Protein AF-A0A7S1IB17-F1 (afdb_monomer_lite)

Radius of gyration: 34.17 Å; chains: 1; bounding box: 87×54×100 Å

Sequence (551 aa):
WGEWHTSQTGLDTYAGRAAVWSLLHQYLPTSPCFKVMIRRPDFIFELVSALPITQAEAYGDSCTEAQRIAHHNDCYLASQSDLGTYQAHPDRPSSTANPRAYWLGVLAPFTNLSMWGGETCQVPTDGFVADCSTALAESATLHATFLNMAYHPDVITGLKGGGCWDTHRDRLGYRFNLLSATLPDSVTEGVQFEYQLMIENRGWAAMVLPRSVYLRAYTTTPEGNTFRTIANNGDMSGWAGLTELSSDSQGDNNGAVSDLASLYMANDATNLYIRVVTWMTLSSESSFFESNKHHIYLDTDNDPSTGRGAFGSEVMIEGSVAYSQKNGEFNEGTIGTLQTSKADTGGAGTNSASDSMAAMPRTWKHADGSPVFTGDTFRVKVGSSDPQTWAETETMSEAVYTFSTDAQLHEHGLWSLNTDPRQWYPESGHIRVSGKAIMPAVSQGSNVSFALWMPDRSPSLRGLSDRAVRFASSGAAGDVWDPAFGHNVLTTATAYQPGTCEVLTKGTEAAILCPTADRWLREGVCTQACGHVICPGMAEAEVRAACQPSG

InterPro domains:
  IPR032267 Domain of unknown function DUF4832 [PF16116] (68-241)

pLDDT: mean 85.71, std 16.69, range [26.88, 98.12]

Foldseek 3Di:
DDALCDDPVPLNDLVSLLVVLVVCLVPPDFVVLAADAYQALVSVCSNDPDFPDDLCQLDPPTNDSLVRYHHEHEAPQAELCSVPSQAADPPDCCVVDSSSVVSLVRQQSNQQSAAYEYEHAHHHDPPGDPALVNLVVSCLSNLAAYYDCPRDVVSVVRHVVRVCNVVNVQQHRWFKAWPAKDWDQAAAAQFKTKIKTKIATSHSYFDSTWWWKKWFKWFKDDQPPQAFDDDQPADCPRCPPFDFQFADDPPQLQQFPFAWGTWTWHHYPWKIKIKTKTQDDPVPDQALQQAQFKKKFKQQAADCVFFADSNRGQWIGHNQWIAGRGRHDPGPDTQDGWRKGWDWDDDPDDRIMIMMMTIDTQQTDHPVRHGNHPAQKIKMKIFGANPPPSDGSGIIDIGMDGHGYDIDIGTFDIGTWPDTSNPSHNVVGIDMTMDMDRGHDDDAFTWMWIWIWTADPDPVGRQQLVNTDAHPYPDPQHRQADSNRNTRTNDIHTYHYQQDWDWDDDPPWIDIDHDDRPDDPPDDTPDDDDDDDDDPPDDPVVVVVVPDDDD

Structure (mmCIF, N/CA/C/O backbone):
data_AF-A0A7S1IB17-F1
#
_entry.id   AF-A0A7S1IB17-F1
#
loop_
_atom_site.group_PDB
_atom_site.id
_atom_site.type_symbol
_atom_site.label_atom_id
_atom_site.label_alt_id
_atom_site.label_comp_id
_atom_site.label_asym_id
_atom_site.label_entity_id
_atom_site.label_seq_id
_atom_site.pdbx_PDB_ins_code
_atom_site.Cartn_x
_atom_site.Cartn_y
_atom_site.Cartn_z
_atom_site.occupancy
_atom_site.B_iso_or_equiv
_atom_site.auth_seq_id
_atom_site.auth_comp_id
_atom_site.auth_asym_id
_atom_site.auth_atom_id
_atom_site.pdbx_PDB_model_num
ATOM 1 N N . TRP A 1 1 ? 18.602 -11.025 -14.723 1.00 84.69 1 TRP A N 1
ATOM 2 C CA . TRP A 1 1 ? 19.508 -10.269 -15.609 1.00 84.69 1 TRP A CA 1
ATOM 3 C C . TRP A 1 1 ? 20.760 -11.105 -15.854 1.00 84.69 1 TRP A C 1
ATOM 5 O O . TRP A 1 1 ? 21.032 -11.980 -15.039 1.00 84.69 1 TRP A O 1
ATOM 15 N N . GLY A 1 2 ? 21.479 -10.868 -16.953 1.00 81.81 2 GLY A N 1
ATOM 16 C CA . GLY A 1 2 ? 22.835 -11.376 -17.162 1.00 81.81 2 GLY A CA 1
ATOM 17 C C . GLY A 1 2 ? 23.621 -10.506 -18.147 1.00 81.81 2 GLY A C 1
ATOM 18 O O . GLY A 1 2 ? 23.039 -9.681 -18.852 1.00 81.81 2 GLY A O 1
ATOM 19 N N . GLU A 1 3 ? 24.929 -10.739 -18.221 1.00 87.19 3 GLU A N 1
ATOM 20 C CA . GLU A 1 3 ? 25.876 -10.038 -19.104 1.00 87.19 3 GLU A CA 1
ATOM 21 C C . GLU A 1 3 ? 25.785 -10.452 -20.580 1.00 87.19 3 GLU A C 1
ATOM 23 O O . GLU A 1 3 ? 25.896 -9.636 -21.493 1.00 87.19 3 GLU A O 1
ATOM 28 N N . TRP A 1 4 ? 25.592 -11.751 -20.825 1.00 89.88 4 TRP A N 1
ATOM 29 C CA . TRP A 1 4 ? 25.539 -12.392 -22.149 1.00 89.88 4 TRP A CA 1
ATOM 30 C C . TRP A 1 4 ? 26.797 -12.247 -23.027 1.00 89.88 4 TRP A C 1
ATOM 32 O O . TRP A 1 4 ? 26.829 -12.829 -24.108 1.00 89.88 4 TRP A O 1
ATOM 42 N N . HIS A 1 5 ? 27.854 -11.534 -22.623 1.00 87.06 5 HIS A N 1
ATOM 43 C CA . HIS A 1 5 ? 29.026 -11.321 -23.484 1.00 87.06 5 HIS A CA 1
ATOM 44 C C . HIS A 1 5 ? 30.099 -12.429 -23.413 1.00 87.06 5 HIS A C 1
ATOM 46 O O . HIS A 1 5 ? 30.798 -12.608 -24.403 1.00 87.06 5 HIS A O 1
ATOM 52 N N . THR A 1 6 ? 30.209 -13.192 -22.315 1.00 89.44 6 THR A N 1
ATOM 53 C CA . THR A 1 6 ? 31.251 -14.229 -22.119 1.00 89.44 6 THR A CA 1
ATOM 54 C C . THR A 1 6 ? 30.653 -15.568 -21.680 1.00 89.44 6 THR A C 1
ATOM 56 O O . THR A 1 6 ? 29.663 -15.605 -20.950 1.00 89.44 6 THR A O 1
ATOM 59 N N . SER A 1 7 ? 31.279 -16.678 -22.085 1.00 91.00 7 SER A N 1
ATOM 60 C CA . SER A 1 7 ? 30.917 -18.038 -21.675 1.00 91.00 7 SER A CA 1
ATOM 61 C C . SER A 1 7 ? 32.160 -18.889 -21.401 1.00 91.00 7 SER A C 1
ATOM 63 O O . SER A 1 7 ? 33.124 -18.846 -22.156 1.00 91.00 7 SER A O 1
ATOM 65 N N . GLN A 1 8 ? 32.124 -19.713 -20.348 1.00 90.88 8 GLN A N 1
ATOM 66 C CA . GLN A 1 8 ? 33.170 -20.714 -20.078 1.00 90.88 8 GLN A CA 1
ATOM 67 C C . GLN A 1 8 ? 33.037 -21.971 -20.957 1.00 90.88 8 GLN A C 1
ATOM 69 O O . GLN A 1 8 ? 33.943 -22.799 -20.990 1.00 90.88 8 GLN A O 1
ATOM 74 N N . THR A 1 9 ? 31.911 -22.125 -21.660 1.00 91.25 9 THR A N 1
ATOM 75 C CA . THR A 1 9 ? 31.575 -23.304 -22.473 1.00 91.25 9 THR A CA 1
ATOM 76 C C . THR A 1 9 ? 31.379 -22.971 -23.956 1.00 91.25 9 THR A C 1
ATOM 78 O O . THR A 1 9 ? 30.880 -23.804 -24.708 1.00 91.25 9 THR A O 1
ATOM 81 N N . GLY A 1 10 ? 31.771 -21.767 -24.394 1.00 91.56 10 GLY A N 1
ATOM 82 C CA . GLY A 1 10 ? 31.690 -21.339 -25.798 1.00 91.56 10 GLY A CA 1
ATOM 83 C C . GLY A 1 10 ? 30.281 -20.968 -26.283 1.00 91.56 10 GLY A C 1
ATOM 84 O O . GLY A 1 10 ? 30.010 -20.995 -27.483 1.00 91.56 10 GLY A O 1
ATOM 85 N N . LEU A 1 11 ? 29.360 -20.645 -25.366 1.00 92.31 11 LEU A N 1
ATOM 86 C CA . LEU A 1 11 ? 27.992 -20.201 -25.688 1.00 92.31 11 LEU A CA 1
ATOM 87 C C . LEU A 1 11 ? 27.874 -18.682 -25.934 1.00 92.31 11 LEU A C 1
ATOM 89 O O . LEU A 1 11 ? 26.774 -18.157 -26.062 1.00 92.31 11 LEU A O 1
ATOM 93 N N . ASP A 1 12 ? 28.995 -17.971 -26.027 1.00 91.88 12 ASP A N 1
ATOM 94 C CA . ASP A 1 12 ? 29.121 -16.534 -26.302 1.00 91.88 12 ASP A CA 1
ATOM 95 C C . ASP A 1 12 ? 29.071 -16.180 -27.804 1.00 91.88 12 ASP A C 1
ATOM 97 O O . ASP A 1 12 ? 29.387 -15.060 -28.216 1.00 91.88 12 ASP A O 1
ATOM 101 N N . THR A 1 13 ? 28.600 -17.106 -28.638 1.00 91.81 13 THR A N 1
ATOM 102 C CA . THR A 1 13 ? 28.197 -16.844 -30.028 1.00 91.81 13 THR A CA 1
ATOM 103 C C . THR A 1 13 ? 26.731 -16.401 -30.093 1.00 91.81 13 THR A C 1
ATOM 105 O O . THR A 1 13 ? 25.958 -16.674 -29.176 1.00 91.81 13 THR A O 1
ATOM 108 N N . TYR A 1 14 ? 26.301 -15.743 -31.177 1.00 88.94 14 TYR A N 1
ATOM 109 C CA . TYR A 1 14 ? 24.878 -15.405 -31.361 1.00 88.94 14 TYR A CA 1
ATOM 110 C C . TYR A 1 14 ? 23.972 -16.645 -31.305 1.00 88.94 14 TYR A C 1
ATOM 112 O O . TYR A 1 14 ? 22.973 -16.644 -30.591 1.00 88.94 14 TYR A O 1
ATOM 120 N N . ALA A 1 15 ? 24.375 -17.741 -31.958 1.00 91.88 15 ALA A N 1
ATOM 121 C CA . ALA A 1 15 ? 23.649 -19.010 -31.909 1.00 91.88 15 ALA A CA 1
ATOM 122 C C . ALA A 1 15 ? 23.600 -19.612 -30.491 1.00 91.88 15 ALA A C 1
ATOM 124 O O . ALA A 1 15 ? 22.557 -20.107 -30.066 1.00 91.88 15 ALA A O 1
ATOM 125 N N . GLY A 1 16 ? 24.703 -19.535 -29.737 1.00 93.94 16 GLY A N 1
ATOM 126 C CA . GLY A 1 16 ? 24.756 -19.984 -28.343 1.00 93.94 16 GLY A CA 1
ATOM 127 C C . GLY A 1 16 ? 23.805 -19.197 -27.439 1.00 93.94 16 GLY A C 1
ATOM 128 O O . GLY A 1 16 ? 23.040 -19.796 -26.683 1.00 93.94 16 GLY A O 1
ATOM 129 N N . ARG A 1 17 ? 23.774 -17.865 -27.575 1.00 92.56 17 ARG A N 1
ATOM 130 C CA . ARG A 1 17 ? 22.820 -16.997 -26.864 1.00 92.56 17 ARG A CA 1
ATOM 131 C C . ARG A 1 17 ? 21.374 -17.335 -27.218 1.00 92.56 17 ARG A C 1
ATOM 133 O O . ARG A 1 17 ? 20.564 -17.479 -26.309 1.00 92.56 17 ARG A O 1
ATOM 140 N N . ALA A 1 18 ? 21.056 -17.514 -28.500 1.00 92.44 18 ALA A N 1
ATOM 141 C CA . ALA A 1 18 ? 19.710 -17.888 -28.938 1.00 92.44 18 ALA A CA 1
ATOM 142 C C . ALA A 1 18 ? 19.261 -19.239 -28.348 1.00 92.44 18 ALA A C 1
ATOM 144 O O . ALA A 1 18 ? 18.124 -19.373 -27.897 1.00 92.44 18 ALA A O 1
ATOM 145 N N . ALA A 1 19 ? 20.169 -20.218 -28.259 1.00 93.88 19 ALA A N 1
ATOM 146 C CA . ALA A 1 19 ? 19.884 -21.497 -27.611 1.00 93.88 19 ALA A CA 1
ATOM 147 C C . ALA A 1 19 ? 19.593 -21.335 -26.106 1.00 93.88 19 ALA A C 1
ATOM 149 O O . ALA A 1 19 ? 18.617 -21.891 -25.603 1.00 93.88 19 ALA A O 1
ATOM 150 N N . VAL A 1 20 ? 20.393 -20.536 -25.388 1.00 93.12 20 VAL A N 1
ATOM 151 C CA . VAL A 1 20 ? 20.150 -20.227 -23.965 1.00 93.12 20 VAL A CA 1
ATOM 152 C C . VAL A 1 20 ? 18.825 -19.485 -23.779 1.00 93.12 20 VAL A C 1
ATOM 154 O O . VAL A 1 20 ? 18.055 -19.816 -22.879 1.00 93.12 20 VAL A O 1
ATOM 157 N N . TRP A 1 21 ? 18.531 -18.510 -24.638 1.00 93.94 21 TRP A N 1
ATOM 158 C CA . TRP A 1 21 ? 17.278 -17.760 -24.626 1.00 93.94 21 TRP A CA 1
ATOM 159 C C . TRP A 1 21 ? 16.056 -18.661 -24.799 1.00 93.94 21 TRP A C 1
ATOM 161 O O . TRP A 1 21 ? 15.129 -18.570 -23.996 1.00 93.94 21 TRP A O 1
ATOM 171 N N . SER A 1 22 ? 16.089 -19.583 -25.766 1.00 93.75 22 SER A N 1
ATOM 172 C CA . SER A 1 22 ? 15.003 -20.541 -25.990 1.00 93.75 22 SER A CA 1
ATOM 173 C C . SER A 1 22 ? 14.730 -21.392 -24.744 1.00 93.75 22 SER A C 1
ATOM 175 O O . SER A 1 22 ? 13.577 -21.546 -24.335 1.00 93.75 22 SER A O 1
ATOM 177 N N . LEU A 1 23 ? 15.785 -21.863 -24.066 1.00 94.31 23 LEU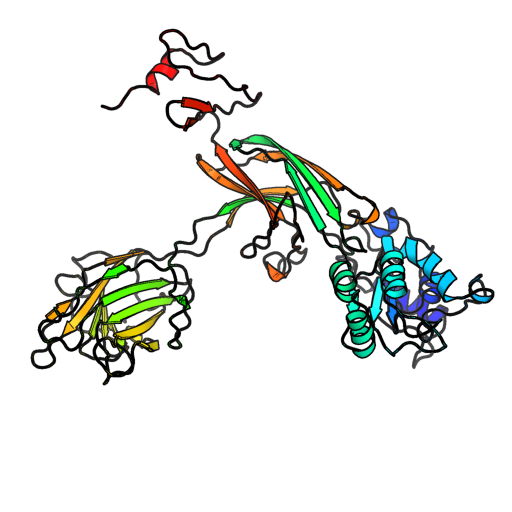 A N 1
ATOM 178 C CA . LEU A 1 23 ? 15.655 -22.612 -22.813 1.00 94.31 23 LEU A CA 1
ATOM 179 C C . LEU A 1 23 ? 15.074 -21.744 -21.687 1.00 94.31 23 LEU A C 1
ATOM 181 O O . LEU A 1 23 ? 14.162 -22.176 -20.984 1.00 94.31 23 LEU A O 1
ATOM 185 N N . LEU A 1 24 ? 15.552 -20.509 -21.514 1.00 93.94 24 LEU A N 1
ATOM 186 C CA . LEU A 1 24 ? 14.987 -19.591 -20.519 1.00 93.94 24 LEU A CA 1
ATOM 187 C C . LEU A 1 24 ? 13.509 -19.314 -20.795 1.00 93.94 24 LEU A C 1
ATOM 189 O O . LEU A 1 24 ? 12.703 -19.310 -19.866 1.00 93.94 24 LEU A O 1
ATOM 193 N N . HIS A 1 25 ? 13.135 -19.114 -22.056 1.00 92.69 25 HIS A N 1
ATOM 194 C CA . HIS A 1 25 ? 11.748 -18.896 -22.431 1.00 92.69 25 HIS A CA 1
ATOM 195 C C . HIS A 1 25 ? 10.865 -20.114 -22.119 1.00 92.69 25 HIS A C 1
ATOM 197 O O . HIS A 1 25 ? 9.774 -19.933 -21.572 1.00 92.69 25 HIS A O 1
ATOM 203 N N . GLN A 1 26 ? 11.368 -21.322 -22.400 1.00 93.81 26 GLN A N 1
ATOM 204 C CA . GLN A 1 26 ? 10.692 -22.599 -22.162 1.00 93.81 26 GLN A CA 1
ATOM 205 C C . GLN A 1 26 ? 10.494 -22.915 -20.671 1.00 93.81 26 GLN A C 1
ATOM 207 O O . GLN A 1 26 ? 9.435 -23.414 -20.294 1.00 93.81 26 GLN A O 1
ATOM 212 N N . TYR A 1 27 ? 11.506 -22.670 -19.832 1.00 94.81 27 TYR A N 1
ATOM 213 C CA . TYR A 1 27 ? 11.516 -23.151 -18.444 1.00 94.81 27 TYR A CA 1
ATOM 214 C C . TYR A 1 27 ? 11.159 -22.092 -17.396 1.00 94.81 27 TYR A C 1
ATOM 216 O O . TYR A 1 27 ? 10.796 -22.455 -16.275 1.00 94.81 27 TYR A O 1
ATOM 224 N N . LEU A 1 28 ? 11.244 -20.795 -17.709 1.00 93.94 28 LEU A N 1
ATOM 225 C CA . LEU A 1 28 ? 10.831 -19.761 -16.760 1.00 93.94 28 LEU A CA 1
ATOM 226 C C . LEU A 1 28 ? 9.302 -19.677 -16.646 1.00 93.94 28 LEU A C 1
ATOM 228 O O . LEU A 1 28 ? 8.605 -19.792 -17.660 1.00 93.94 28 LEU A O 1
ATOM 232 N N . PRO A 1 29 ? 8.766 -19.357 -15.451 1.00 90.88 29 PRO A N 1
ATOM 233 C CA . PRO A 1 29 ? 7.332 -19.183 -15.265 1.00 90.88 29 PRO A CA 1
ATOM 234 C C . PRO A 1 29 ? 6.719 -18.199 -16.271 1.00 90.88 29 PRO A C 1
ATOM 236 O O . PRO A 1 29 ? 7.337 -17.200 -16.666 1.00 90.88 29 PRO A O 1
ATOM 239 N N . THR A 1 30 ? 5.490 -18.505 -16.682 1.00 89.44 30 THR A N 1
ATOM 240 C CA . THR A 1 30 ? 4.685 -17.697 -17.608 1.00 89.44 30 THR A CA 1
ATOM 241 C C . THR A 1 30 ? 3.631 -16.852 -16.889 1.00 89.44 30 THR A C 1
ATOM 243 O O . THR A 1 30 ? 3.072 -15.940 -17.493 1.00 89.44 30 THR A O 1
ATOM 246 N N . SER A 1 31 ? 3.386 -17.101 -15.595 1.00 86.31 31 SER A N 1
ATOM 247 C CA . SER A 1 31 ? 2.468 -16.323 -14.755 1.00 86.31 31 SER A CA 1
ATOM 248 C C . SER A 1 31 ? 3.059 -16.087 -13.349 1.00 86.31 31 SER A C 1
ATOM 250 O O . SER A 1 31 ? 3.074 -17.016 -12.541 1.00 86.31 31 SER A O 1
ATOM 252 N N . PRO A 1 32 ? 3.552 -14.867 -13.043 1.00 83.94 32 PRO A N 1
ATOM 253 C CA . PRO A 1 32 ? 3.718 -13.754 -13.979 1.00 83.94 32 PRO A CA 1
ATOM 254 C C . PRO A 1 32 ? 4.796 -14.052 -15.037 1.00 83.94 32 PRO A C 1
ATOM 256 O O . PRO A 1 32 ? 5.700 -14.857 -14.818 1.00 83.94 32 PRO A O 1
ATOM 259 N N . CYS A 1 33 ? 4.711 -13.378 -16.186 1.00 89.56 33 CYS A N 1
ATOM 260 C CA . CYS A 1 33 ? 5.736 -13.439 -17.227 1.00 89.56 33 CYS A CA 1
ATOM 261 C C . CYS A 1 33 ? 6.976 -12.651 -16.774 1.00 89.56 33 CYS A C 1
ATOM 263 O O . CYS A 1 33 ? 7.051 -11.432 -16.940 1.00 89.56 33 CYS A O 1
ATOM 265 N N . PHE A 1 34 ? 7.926 -13.330 -16.125 1.00 89.31 34 PHE A N 1
ATOM 266 C CA . PHE A 1 34 ? 9.133 -12.686 -15.599 1.00 89.31 34 PHE A CA 1
ATOM 267 C C . PHE A 1 34 ? 10.013 -12.121 -16.709 1.00 89.31 34 PHE A C 1
ATOM 269 O O . PHE A 1 34 ? 10.312 -12.815 -17.679 1.00 89.31 34 PHE A O 1
ATOM 276 N N . LYS A 1 35 ? 10.484 -10.887 -16.518 1.00 91.81 35 LYS A N 1
ATOM 277 C CA . LYS A 1 35 ? 11.373 -10.204 -17.456 1.00 91.81 35 LYS A CA 1
ATOM 278 C C . LYS A 1 35 ? 12.809 -10.714 -17.325 1.00 91.81 35 LYS A C 1
ATOM 280 O O . LYS A 1 35 ? 13.368 -10.781 -16.230 1.00 91.81 35 LYS A O 1
ATOM 285 N N . VAL A 1 36 ? 13.431 -11.019 -18.454 1.00 94.56 36 VAL A N 1
ATOM 286 C CA . VAL A 1 36 ? 14.845 -11.368 -18.577 1.00 94.56 36 VAL A CA 1
ATOM 287 C C . VAL A 1 36 ? 15.552 -10.180 -19.207 1.00 94.56 36 VAL A C 1
ATOM 289 O O . VAL A 1 36 ? 15.332 -9.850 -20.369 1.00 94.56 36 VAL A O 1
ATOM 292 N N . MET A 1 37 ? 16.386 -9.518 -18.412 1.00 94.56 37 MET A N 1
ATOM 293 C CA . MET A 1 37 ? 17.102 -8.331 -18.864 1.00 94.56 37 MET A CA 1
ATOM 294 C C . MET A 1 37 ? 18.446 -8.703 -19.485 1.00 94.56 37 MET A C 1
ATOM 296 O O . MET A 1 37 ? 19.233 -9.419 -18.855 1.00 94.56 37 MET A O 1
ATOM 300 N N . ILE A 1 38 ? 18.692 -8.194 -20.688 1.00 95.12 38 ILE A N 1
ATOM 301 C CA . ILE A 1 38 ? 19.908 -8.398 -21.475 1.00 95.12 38 ILE A CA 1
ATOM 302 C C . ILE A 1 38 ? 20.726 -7.113 -21.473 1.00 95.12 38 ILE A C 1
ATOM 304 O O . ILE A 1 38 ? 20.167 -6.021 -21.632 1.00 95.12 38 ILE A O 1
ATOM 308 N N . ARG A 1 39 ? 22.049 -7.252 -21.326 1.00 94.25 39 ARG A N 1
ATOM 309 C CA . ARG A 1 39 ? 22.949 -6.104 -21.360 1.00 94.25 39 ARG A CA 1
ATOM 310 C C . ARG A 1 39 ? 22.935 -5.391 -22.700 1.00 94.25 39 ARG A C 1
ATOM 312 O O . ARG A 1 39 ? 22.613 -4.219 -22.761 1.00 94.25 39 ARG A O 1
ATOM 319 N N . ARG A 1 40 ? 23.302 -6.072 -23.783 1.00 92.75 40 ARG A N 1
ATOM 320 C CA . ARG A 1 40 ? 23.557 -5.378 -25.046 1.00 92.75 40 ARG A CA 1
ATOM 321 C C . ARG A 1 40 ? 22.333 -5.351 -25.972 1.00 92.75 40 ARG A C 1
ATOM 323 O O . ARG A 1 40 ? 21.740 -6.409 -26.201 1.00 92.75 40 ARG A O 1
ATOM 330 N N . PRO A 1 41 ? 21.965 -4.192 -26.549 1.00 92.38 41 PRO A N 1
ATOM 331 C CA . PRO A 1 41 ? 20.814 -4.085 -27.452 1.00 92.38 41 PRO A CA 1
ATOM 332 C C . PRO A 1 41 ? 20.963 -4.877 -28.751 1.00 92.38 41 PRO A C 1
ATOM 334 O O . PRO A 1 41 ? 19.970 -5.365 -29.285 1.00 92.38 41 PRO A O 1
ATOM 337 N N . ASP A 1 42 ? 22.190 -5.055 -29.241 1.00 90.19 42 ASP A N 1
ATOM 338 C CA . ASP A 1 42 ? 22.450 -5.883 -30.417 1.00 90.19 42 ASP A CA 1
ATOM 339 C C . ASP A 1 42 ? 22.138 -7.362 -30.156 1.00 90.19 42 ASP A C 1
ATOM 341 O O . ASP A 1 42 ? 21.651 -8.047 -31.044 1.00 90.19 42 ASP A O 1
ATOM 345 N N . PHE A 1 43 ? 22.307 -7.844 -28.921 1.00 92.19 43 PHE A N 1
ATOM 346 C CA . PHE A 1 43 ? 21.856 -9.187 -28.550 1.00 92.19 43 PHE A CA 1
ATOM 347 C C . PHE A 1 43 ? 20.335 -9.268 -28.470 1.00 92.19 43 PHE A C 1
ATOM 349 O O . PHE A 1 43 ? 19.765 -10.234 -28.956 1.00 92.19 43 PHE A O 1
ATOM 356 N N . ILE A 1 44 ? 19.670 -8.261 -27.892 1.00 92.25 44 ILE A N 1
ATOM 357 C CA . ILE A 1 44 ? 18.198 -8.208 -27.844 1.00 92.25 44 ILE A CA 1
ATOM 358 C C . ILE A 1 44 ? 17.632 -8.326 -29.258 1.00 92.25 44 ILE A C 1
ATOM 360 O O . ILE A 1 44 ? 16.707 -9.103 -29.469 1.00 92.25 44 ILE A O 1
ATOM 364 N N . PHE A 1 45 ? 18.222 -7.607 -30.216 1.00 88.12 45 PHE A N 1
ATOM 365 C CA . PHE A 1 45 ? 17.808 -7.632 -31.613 1.00 88.12 45 PHE A CA 1
ATOM 366 C C . PHE A 1 45 ? 17.815 -9.050 -32.217 1.00 88.12 45 PHE A C 1
ATOM 368 O O . PHE A 1 45 ? 16.895 -9.401 -32.945 1.00 88.12 45 PHE A O 1
ATOM 375 N N . GLU A 1 46 ? 18.815 -9.871 -31.895 1.00 87.69 46 GLU A N 1
ATOM 376 C CA . GLU A 1 46 ? 18.936 -11.244 -32.410 1.00 87.69 46 GLU A CA 1
ATOM 377 C C . GLU A 1 46 ? 18.036 -12.258 -31.677 1.00 87.69 46 GLU A C 1
ATOM 379 O O . GLU A 1 46 ? 17.805 -13.360 -32.173 1.00 87.69 46 GLU A O 1
ATOM 384 N N . LEU A 1 47 ? 17.544 -11.917 -30.481 1.00 90.06 47 LEU A N 1
ATOM 385 C CA . LEU A 1 47 ? 16.743 -12.815 -29.641 1.00 90.06 47 LEU A CA 1
ATOM 386 C C . LEU A 1 47 ? 15.232 -12.689 -29.860 1.00 90.06 47 LEU A C 1
ATOM 388 O O . LEU A 1 47 ? 14.487 -13.559 -29.411 1.00 90.06 47 LEU A O 1
ATOM 392 N N . VAL A 1 48 ? 14.764 -11.623 -30.513 1.00 86.25 48 VAL A N 1
ATOM 393 C CA . VAL A 1 48 ? 13.341 -11.428 -30.815 1.00 86.25 48 VAL A CA 1
ATOM 394 C C . VAL A 1 48 ? 13.105 -11.269 -32.309 1.00 86.25 48 VAL A C 1
ATOM 396 O O . VAL A 1 48 ? 13.948 -10.771 -33.045 1.00 86.25 48 VAL A O 1
ATOM 399 N N . SER A 1 49 ? 11.920 -11.676 -32.761 1.00 80.44 49 SER A N 1
ATOM 400 C CA . SER A 1 49 ? 11.539 -11.652 -34.178 1.00 80.44 49 SER A CA 1
ATOM 401 C C . SER A 1 49 ? 11.497 -10.245 -34.784 1.00 80.44 49 SER A C 1
ATOM 403 O O . SER A 1 49 ? 11.710 -10.098 -35.988 1.00 80.44 49 SER A O 1
ATOM 405 N N . ALA A 1 50 ? 11.200 -9.220 -33.979 1.00 82.56 50 ALA A N 1
ATOM 406 C CA . ALA A 1 50 ? 11.133 -7.831 -34.414 1.00 82.56 50 ALA A CA 1
ATOM 407 C C . ALA A 1 50 ? 11.376 -6.843 -33.260 1.00 82.56 50 ALA A C 1
ATOM 409 O O . ALA A 1 50 ? 10.980 -7.081 -32.118 1.00 82.56 50 ALA A O 1
ATOM 410 N N . LEU A 1 51 ? 11.978 -5.695 -33.591 1.00 83.94 51 LEU A N 1
ATOM 411 C CA . LEU A 1 51 ? 12.030 -4.499 -32.749 1.00 83.94 51 LEU A CA 1
ATOM 412 C C . LEU A 1 51 ? 11.617 -3.258 -33.569 1.00 83.94 51 LEU A C 1
ATOM 414 O O . LEU A 1 51 ? 12.057 -3.134 -34.716 1.00 83.94 51 LEU A O 1
ATOM 418 N N . PRO A 1 52 ? 10.848 -2.314 -32.989 1.00 86.50 52 PRO A N 1
ATOM 419 C CA . PRO A 1 52 ? 10.214 -2.411 -31.672 1.00 86.50 52 PRO A CA 1
ATOM 420 C C . PRO A 1 52 ? 9.086 -3.453 -31.655 1.00 86.50 52 PRO A C 1
ATOM 422 O O . PRO A 1 52 ? 8.473 -3.730 -32.683 1.00 86.50 52 PRO A O 1
ATOM 425 N N . ILE A 1 53 ? 8.817 -4.017 -30.477 1.00 89.19 53 ILE A N 1
ATOM 426 C CA . ILE A 1 53 ? 7.647 -4.879 -30.259 1.00 89.19 53 ILE A CA 1
ATOM 427 C C . ILE A 1 53 ? 6.359 -4.044 -30.320 1.00 89.19 53 ILE A C 1
ATOM 429 O O . ILE A 1 53 ? 6.383 -2.826 -30.148 1.00 89.19 53 ILE A O 1
ATOM 433 N N . THR A 1 54 ? 5.221 -4.690 -30.539 1.00 90.44 54 THR A N 1
ATOM 434 C CA . THR A 1 54 ? 3.894 -4.061 -30.529 1.00 90.44 54 THR A CA 1
ATOM 435 C C . THR A 1 54 ? 3.239 -4.135 -29.146 1.00 90.44 54 THR A C 1
ATOM 437 O O . THR A 1 54 ? 3.585 -4.979 -28.320 1.00 90.44 54 THR A O 1
ATOM 440 N N . GLN A 1 55 ? 2.231 -3.292 -28.883 1.00 89.56 55 GLN A N 1
ATOM 441 C CA . GLN A 1 55 ? 1.443 -3.380 -27.641 1.00 89.56 55 GLN A CA 1
ATOM 442 C C . GLN A 1 55 ? 0.748 -4.741 -27.479 1.00 89.56 55 GLN A C 1
ATOM 444 O O . GLN A 1 55 ? 0.675 -5.267 -26.370 1.00 89.56 55 GLN A O 1
ATOM 449 N N . ALA A 1 56 ? 0.258 -5.329 -28.576 1.00 88.88 56 ALA A N 1
ATOM 450 C CA . ALA A 1 56 ? -0.379 -6.644 -28.554 1.00 88.88 56 ALA A CA 1
ATOM 451 C C . ALA A 1 56 ? 0.609 -7.734 -28.114 1.00 88.88 56 ALA A C 1
ATOM 453 O O . ALA A 1 56 ? 0.276 -8.572 -27.275 1.00 88.88 56 ALA A O 1
ATOM 454 N N . GLU A 1 57 ? 1.844 -7.677 -28.620 1.00 89.25 57 GLU A N 1
ATOM 455 C CA . GLU A 1 57 ? 2.917 -8.552 -28.159 1.00 89.25 57 GLU A CA 1
ATOM 456 C C . GLU A 1 57 ? 3.246 -8.279 -26.694 1.00 89.25 57 GLU A C 1
ATOM 458 O O . GLU A 1 57 ? 3.294 -9.230 -25.933 1.00 89.25 57 GLU A O 1
ATOM 463 N N . ALA A 1 58 ? 3.392 -7.020 -26.268 1.00 87.38 58 ALA A N 1
ATOM 464 C CA . ALA A 1 58 ? 3.796 -6.651 -24.908 1.00 87.38 58 ALA A CA 1
ATOM 465 C C . ALA A 1 58 ? 2.763 -6.973 -23.808 1.00 87.38 58 ALA A C 1
ATOM 467 O O . ALA A 1 58 ? 3.154 -7.259 -22.671 1.00 87.38 58 ALA A O 1
ATOM 468 N N . TYR A 1 59 ? 1.461 -6.938 -24.124 1.00 86.88 59 TYR A N 1
ATOM 469 C CA . TYR A 1 59 ? 0.391 -7.034 -23.118 1.00 86.88 59 TYR A CA 1
ATOM 470 C C . TYR A 1 59 ? -0.585 -8.195 -23.274 1.00 86.88 59 TYR A C 1
ATOM 472 O O . TYR A 1 59 ? -1.416 -8.366 -22.381 1.00 86.88 59 TYR A O 1
ATOM 480 N N . GLY A 1 60 ? -0.486 -8.990 -24.342 1.00 82.44 60 GLY A N 1
ATOM 481 C CA . GLY A 1 60 ? -1.322 -10.174 -24.535 1.00 82.44 60 GLY A CA 1
ATOM 482 C C . GLY A 1 60 ? -1.295 -11.173 -23.368 1.00 82.44 60 GLY A C 1
ATOM 483 O O . GLY A 1 60 ? -0.409 -11.151 -22.512 1.00 82.44 60 GLY A O 1
ATOM 484 N N . ASP A 1 61 ? -2.261 -12.088 -23.360 1.00 78.62 61 ASP A N 1
ATOM 485 C CA . ASP A 1 61 ? -2.498 -13.017 -22.242 1.00 78.62 61 ASP A CA 1
ATOM 486 C C . ASP A 1 61 ? -1.473 -14.162 -22.139 1.00 78.62 61 ASP A C 1
ATOM 488 O O . ASP A 1 61 ? -1.464 -14.915 -21.165 1.00 78.62 61 ASP A O 1
ATOM 492 N N . SER A 1 62 ? -0.605 -14.312 -23.143 1.00 84.06 62 SER A N 1
ATOM 493 C CA . SER A 1 62 ? 0.420 -15.357 -23.215 1.00 84.06 62 SER A CA 1
ATOM 494 C C . SER A 1 62 ? 1.817 -14.756 -23.106 1.00 84.06 62 SER A C 1
ATOM 496 O O . SER A 1 62 ? 2.146 -13.835 -23.847 1.00 84.06 62 SER A O 1
ATOM 498 N N . CYS A 1 63 ? 2.658 -15.328 -22.241 1.00 90.38 63 CYS A N 1
ATOM 499 C CA . CYS A 1 63 ? 4.055 -14.924 -22.082 1.00 90.38 63 CYS A CA 1
ATOM 500 C C . CYS A 1 63 ? 4.871 -15.292 -23.330 1.00 90.38 63 CYS A C 1
ATOM 502 O O . CYS A 1 63 ? 5.351 -16.417 -23.435 1.00 90.38 63 CYS A O 1
ATOM 504 N N . THR A 1 64 ? 5.009 -14.362 -24.278 1.00 90.62 64 THR A N 1
ATOM 505 C CA . THR A 1 64 ? 5.837 -14.519 -25.488 1.00 90.62 64 THR A CA 1
ATOM 506 C C . THR A 1 64 ? 7.293 -14.117 -25.234 1.00 90.62 64 THR A C 1
ATOM 508 O O . THR A 1 64 ? 7.625 -13.520 -24.207 1.00 90.62 64 THR A O 1
ATOM 511 N N . GLU A 1 65 ? 8.192 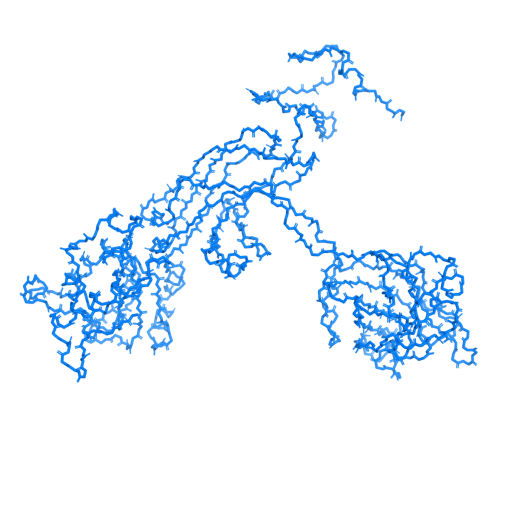-14.431 -26.168 1.00 90.81 65 GLU A N 1
ATOM 512 C CA . GLU A 1 65 ? 9.586 -13.966 -26.121 1.00 90.81 65 GLU A CA 1
ATOM 513 C C . GLU A 1 65 ? 9.666 -12.431 -26.062 1.00 90.81 65 GLU A C 1
ATOM 515 O O . GLU A 1 65 ? 10.372 -11.883 -25.214 1.00 90.81 65 GLU A O 1
ATOM 520 N N . ALA A 1 66 ? 8.848 -11.742 -26.864 1.00 88.06 66 ALA A N 1
ATOM 521 C CA . ALA A 1 66 ? 8.707 -10.286 -26.850 1.00 88.06 66 ALA A CA 1
ATOM 522 C C . ALA A 1 66 ? 8.254 -9.738 -25.480 1.00 88.06 66 ALA A C 1
ATOM 524 O O . ALA A 1 66 ? 8.775 -8.726 -25.014 1.00 88.06 66 ALA A O 1
ATOM 525 N N . GLN A 1 67 ? 7.335 -10.420 -24.784 1.00 90.75 67 GLN A N 1
ATOM 526 C CA . GLN A 1 67 ? 6.959 -10.036 -23.417 1.00 90.75 67 GLN A CA 1
ATOM 527 C C . GLN A 1 67 ? 8.060 -10.296 -22.406 1.00 90.75 67 GLN A C 1
ATOM 529 O O . GLN A 1 67 ? 8.156 -9.573 -21.419 1.00 90.75 67 GLN A O 1
ATOM 534 N N . ARG A 1 68 ? 8.863 -11.337 -22.604 1.00 92.62 68 ARG A N 1
ATOM 535 C CA . ARG A 1 68 ? 9.869 -11.768 -21.637 1.00 92.62 68 ARG A CA 1
ATOM 536 C C . ARG A 1 68 ? 11.130 -10.906 -21.698 1.00 92.62 68 ARG A C 1
ATOM 538 O O . ARG A 1 68 ? 11.803 -10.755 -20.682 1.00 92.62 68 ARG A O 1
ATOM 545 N N . ILE A 1 69 ? 11.461 -10.338 -22.852 1.00 93.75 69 ILE A N 1
ATOM 546 C CA . ILE A 1 69 ? 12.721 -9.623 -23.066 1.00 93.75 69 ILE A CA 1
ATOM 547 C C . ILE A 1 69 ? 12.708 -8.208 -22.452 1.00 93.75 69 ILE A C 1
ATOM 549 O O . ILE A 1 69 ? 11.696 -7.509 -22.486 1.00 93.75 69 ILE A O 1
ATOM 553 N N . ALA A 1 70 ? 13.829 -7.767 -21.883 1.00 95.06 70 ALA A N 1
ATOM 554 C CA . ALA A 1 70 ? 14.036 -6.423 -21.330 1.00 95.06 70 ALA A CA 1
ATOM 555 C C . ALA A 1 70 ? 15.515 -6.008 -21.455 1.00 95.06 70 ALA A C 1
ATOM 557 O O . ALA A 1 70 ? 16.369 -6.848 -21.742 1.00 95.06 70 ALA A O 1
ATOM 558 N N . HIS A 1 71 ? 15.839 -4.735 -21.218 1.00 96.00 71 HIS A N 1
ATOM 559 C CA . HIS A 1 71 ? 17.206 -4.217 -21.347 1.00 96.00 71 HIS A CA 1
ATOM 560 C C . HIS A 1 71 ? 17.757 -3.741 -20.000 1.00 96.00 71 HIS A C 1
ATOM 562 O O . HIS A 1 71 ? 17.112 -2.960 -19.306 1.00 96.00 71 HIS A O 1
ATOM 568 N N . HIS A 1 72 ? 18.948 -4.218 -19.638 1.00 96.75 72 HIS A N 1
ATOM 569 C CA . HIS A 1 72 ? 19.720 -3.705 -18.508 1.00 96.75 72 HIS A CA 1
ATOM 570 C C . HIS A 1 72 ? 20.963 -2.985 -19.023 1.00 96.75 72 HIS A C 1
ATOM 572 O O . HIS A 1 72 ? 21.732 -3.589 -19.758 1.00 96.75 72 HIS A O 1
ATOM 578 N N . ASN A 1 73 ? 21.207 -1.745 -18.627 1.00 96.06 73 ASN A N 1
ATOM 579 C CA . ASN A 1 73 ? 22.462 -1.070 -18.925 1.00 96.06 73 ASN A CA 1
ATOM 580 C C . ASN A 1 73 ? 23.439 -1.247 -17.757 1.00 96.06 73 ASN A C 1
ATOM 582 O O . ASN A 1 73 ? 23.292 -0.603 -16.719 1.00 96.06 73 ASN A O 1
ATOM 586 N N . ASP A 1 74 ? 24.411 -2.139 -17.936 1.00 93.19 74 ASP A N 1
ATOM 587 C CA . ASP A 1 74 ? 25.535 -2.278 -17.013 1.00 93.19 74 ASP A CA 1
ATOM 588 C C . ASP A 1 74 ? 26.615 -1.274 -17.431 1.00 93.19 74 ASP A C 1
ATOM 590 O O . ASP A 1 74 ? 27.153 -1.389 -18.539 1.00 93.19 74 ASP A O 1
ATOM 594 N N . CYS A 1 75 ? 26.879 -0.297 -16.555 1.00 94.19 75 CYS A N 1
ATOM 595 C CA . CYS A 1 75 ? 27.671 0.919 -16.778 1.00 94.19 75 CYS A CA 1
ATOM 596 C C . CYS A 1 75 ? 26.924 2.126 -17.372 1.00 94.19 75 CYS A C 1
ATOM 598 O O . CYS A 1 75 ? 27.513 2.892 -18.141 1.00 94.19 75 CYS A O 1
ATOM 600 N N . TYR A 1 76 ? 25.669 2.355 -16.973 1.00 95.31 76 TYR A N 1
ATOM 601 C CA . TYR A 1 76 ? 24.917 3.550 -17.365 1.00 95.31 76 TYR A CA 1
ATOM 602 C C . TYR A 1 76 ? 25.723 4.833 -17.101 1.00 95.31 76 TYR A C 1
ATOM 604 O O . TYR A 1 76 ? 26.179 5.068 -15.978 1.00 95.31 76 TYR A O 1
ATOM 612 N N . LEU A 1 77 ? 25.864 5.656 -18.148 1.00 94.19 77 LEU A N 1
ATOM 613 C CA . LEU A 1 77 ? 26.573 6.943 -18.170 1.00 94.19 77 LEU A CA 1
ATOM 614 C C . LEU A 1 77 ? 28.111 6.882 -18.049 1.00 94.19 77 LEU A C 1
ATOM 616 O O . LEU A 1 77 ? 28.753 7.916 -17.851 1.00 94.19 77 LEU A O 1
ATOM 620 N N . ALA A 1 78 ? 28.729 5.709 -18.175 1.00 94.94 78 ALA A N 1
ATOM 621 C CA . ALA A 1 78 ? 30.168 5.560 -17.946 1.00 94.94 78 ALA A CA 1
ATOM 622 C C . ALA A 1 78 ? 31.049 6.051 -19.113 1.00 94.94 78 ALA A C 1
ATOM 624 O O . ALA A 1 78 ? 32.181 6.486 -18.890 1.00 94.94 78 ALA A O 1
ATOM 625 N N . SER A 1 79 ? 30.583 5.964 -20.361 1.00 93.94 79 SER A N 1
ATOM 626 C CA . SER A 1 79 ? 31.350 6.379 -21.551 1.00 93.94 79 SER A CA 1
ATOM 627 C C . SER A 1 79 ? 30.449 6.477 -22.783 1.00 93.94 79 SER A C 1
ATOM 629 O O . SER A 1 79 ? 29.269 6.158 -22.715 1.00 93.94 79 SER A O 1
ATOM 631 N N . GLN A 1 80 ? 30.980 6.831 -23.960 1.00 91.06 80 GLN A N 1
ATOM 632 C CA . GLN A 1 80 ? 30.181 6.824 -25.199 1.00 91.06 80 GLN A CA 1
ATOM 633 C C . GLN A 1 80 ? 29.547 5.461 -25.518 1.00 91.06 80 GLN A C 1
ATOM 635 O O . GLN A 1 80 ? 28.526 5.427 -26.194 1.00 91.06 80 GLN A O 1
ATOM 640 N N . SER A 1 81 ? 30.108 4.354 -25.029 1.00 92.38 81 SER A N 1
ATOM 641 C CA . SER A 1 81 ? 29.574 3.003 -25.226 1.00 92.38 81 SER A CA 1
ATOM 642 C C . SER A 1 81 ? 28.986 2.384 -23.958 1.00 92.38 81 SER A C 1
ATOM 644 O O . SER A 1 81 ? 28.579 1.225 -24.012 1.00 92.38 81 SER A O 1
ATOM 646 N N . ASP A 1 82 ? 28.969 3.106 -22.831 1.00 94.31 82 ASP A N 1
ATOM 647 C CA . ASP A 1 82 ? 28.682 2.552 -21.498 1.00 94.31 82 ASP A CA 1
ATOM 648 C C . ASP A 1 82 ? 29.483 1.257 -21.258 1.00 94.31 82 ASP A C 1
ATOM 650 O O . ASP A 1 8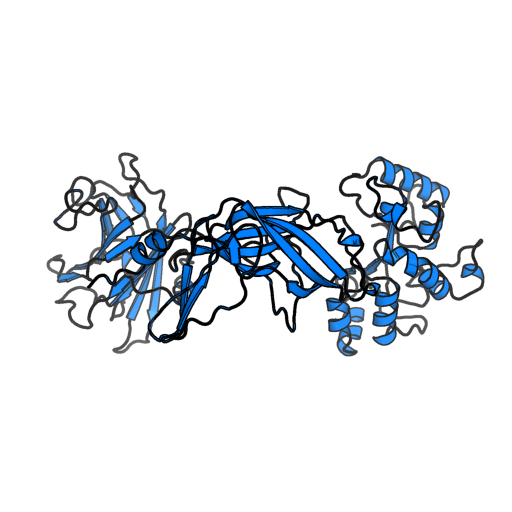2 ? 28.946 0.169 -21.058 1.00 94.31 82 ASP A O 1
ATOM 654 N N . LEU A 1 83 ? 30.807 1.388 -21.419 1.00 93.06 83 LEU A N 1
ATOM 655 C CA . LEU A 1 83 ? 31.811 0.313 -21.355 1.00 93.06 83 LEU A CA 1
ATOM 656 C C . LEU A 1 83 ? 31.460 -0.942 -22.173 1.00 93.06 83 LEU A C 1
ATOM 658 O O . LEU A 1 83 ? 31.771 -2.070 -21.800 1.00 93.06 83 LEU A O 1
ATOM 662 N N . GLY A 1 84 ? 30.856 -0.734 -23.342 1.00 91.75 84 GLY A N 1
ATOM 663 C CA . GLY A 1 84 ? 30.550 -1.799 -24.290 1.00 91.75 84 GLY A CA 1
ATOM 664 C C . GLY A 1 84 ? 29.130 -2.350 -24.209 1.00 91.75 84 GLY A C 1
ATOM 665 O O . GLY A 1 84 ? 28.844 -3.342 -24.881 1.00 91.75 84 GLY A O 1
ATOM 666 N N . THR A 1 85 ? 28.233 -1.697 -23.470 1.00 94.25 85 THR A N 1
ATOM 667 C CA . THR A 1 85 ? 26.786 -1.914 -23.597 1.00 94.25 85 THR A CA 1
ATOM 668 C C . THR A 1 85 ? 26.285 -1.511 -24.989 1.00 94.25 85 THR A C 1
ATOM 670 O O . THR A 1 85 ? 25.564 -2.277 -25.631 1.00 94.25 85 THR A O 1
ATOM 673 N N . TYR A 1 86 ? 26.716 -0.357 -25.507 1.00 93.25 86 TYR A N 1
ATOM 674 C CA . TYR A 1 86 ? 26.382 0.111 -26.854 1.00 93.25 86 TYR A CA 1
ATOM 675 C C . TYR A 1 86 ? 27.531 -0.158 -27.828 1.00 93.25 86 TYR A C 1
ATOM 677 O O . TYR A 1 86 ? 28.519 0.574 -27.871 1.00 93.25 86 TYR A O 1
ATOM 685 N N . GLN A 1 87 ? 27.390 -1.213 -28.629 1.00 89.88 87 GLN A N 1
ATOM 686 C CA . GLN A 1 87 ? 28.409 -1.678 -29.574 1.00 89.88 87 GLN A CA 1
ATOM 687 C C . GLN A 1 87 ? 27.905 -1.637 -31.016 1.00 89.88 87 GLN A C 1
ATOM 689 O O . GLN A 1 87 ? 26.706 -1.732 -31.277 1.00 89.88 87 GLN A O 1
ATOM 694 N N . ALA A 1 88 ? 28.823 -1.515 -31.970 1.00 86.62 88 ALA A N 1
ATOM 695 C CA . ALA A 1 88 ? 28.493 -1.665 -33.382 1.00 86.62 88 ALA A CA 1
ATOM 696 C C . ALA A 1 88 ? 28.022 -3.099 -33.686 1.00 86.62 88 ALA A C 1
ATOM 698 O O . ALA A 1 88 ? 28.594 -4.064 -33.179 1.00 86.62 88 ALA A O 1
ATOM 699 N N . HIS A 1 89 ? 27.018 -3.236 -34.555 1.00 84.94 89 HIS A N 1
ATOM 700 C CA . HIS A 1 89 ? 26.598 -4.519 -35.117 1.00 84.94 89 HIS A CA 1
ATOM 701 C C . HIS A 1 89 ? 26.872 -4.515 -36.631 1.00 84.94 89 HIS A C 1
ATOM 703 O O . HIS A 1 89 ? 26.483 -3.552 -37.296 1.00 84.94 89 HIS A O 1
ATOM 709 N N . PRO A 1 90 ? 27.529 -5.552 -37.190 1.00 79.44 90 PRO A N 1
ATOM 710 C CA . PRO A 1 90 ? 28.028 -5.544 -38.570 1.00 79.44 90 PRO A CA 1
ATOM 711 C C . PRO A 1 90 ? 26.925 -5.328 -39.613 1.00 79.44 90 PRO A C 1
ATOM 713 O O . PRO A 1 90 ? 27.113 -4.560 -40.550 1.00 79.44 90 PRO A O 1
ATOM 716 N N . ASP A 1 91 ? 25.746 -5.914 -39.401 1.00 80.44 91 ASP A N 1
ATOM 717 C CA . ASP A 1 91 ? 24.613 -5.806 -40.334 1.00 80.44 91 ASP A CA 1
ATOM 718 C C . ASP A 1 91 ? 23.674 -4.626 -40.035 1.00 80.44 91 ASP A C 1
ATOM 720 O O . ASP A 1 91 ? 22.515 -4.608 -40.455 1.00 80.44 91 ASP A O 1
ATOM 724 N N . ARG A 1 92 ? 24.129 -3.648 -39.242 1.00 78.38 92 ARG A N 1
ATOM 725 C CA . ARG A 1 92 ? 23.301 -2.518 -38.805 1.00 78.38 92 ARG A CA 1
ATOM 726 C C . ARG A 1 92 ? 23.994 -1.182 -39.041 1.00 78.38 92 ARG A C 1
ATOM 728 O O . ARG A 1 92 ? 25.222 -1.109 -38.985 1.00 78.38 92 ARG A O 1
ATOM 735 N N . PRO A 1 93 ? 23.220 -0.090 -39.195 1.00 74.25 93 PRO A N 1
ATOM 736 C CA . PRO A 1 93 ? 23.773 1.260 -39.287 1.00 74.25 93 PRO A CA 1
ATOM 737 C C . PRO A 1 93 ? 24.641 1.670 -38.085 1.00 74.25 93 PRO A C 1
ATOM 739 O O . PRO A 1 93 ? 25.481 2.558 -38.235 1.00 74.25 93 PRO A O 1
ATOM 742 N N . SER A 1 94 ? 24.515 0.996 -36.928 1.00 69.06 94 SER A N 1
ATOM 743 C CA . SER A 1 94 ? 25.405 1.177 -35.767 1.00 69.06 94 SER A CA 1
ATOM 744 C C . SER A 1 94 ? 26.884 0.913 -36.066 1.00 69.06 94 SER A C 1
ATOM 746 O O . SER A 1 94 ? 27.733 1.355 -35.304 1.00 69.06 94 SER A O 1
ATOM 748 N N . SER A 1 95 ? 27.216 0.233 -37.168 1.00 58.84 95 SER A N 1
ATOM 749 C CA . SER A 1 95 ? 28.596 0.054 -37.647 1.00 58.84 95 SER A CA 1
ATOM 750 C C . SER A 1 95 ? 29.191 1.278 -38.361 1.00 58.84 95 SER A C 1
ATOM 752 O O . SER A 1 95 ? 30.399 1.323 -38.580 1.00 58.84 95 SER A O 1
ATOM 754 N N . THR A 1 96 ? 28.373 2.283 -38.699 1.00 58.19 96 THR A N 1
ATOM 755 C CA . THR A 1 96 ? 28.771 3.463 -39.502 1.00 58.19 96 THR A CA 1
ATOM 756 C C . THR A 1 96 ? 28.480 4.812 -38.827 1.00 58.19 96 THR A C 1
ATOM 758 O O . THR A 1 96 ? 28.889 5.854 -39.335 1.00 58.19 96 THR A O 1
ATOM 761 N N . ALA A 1 97 ? 27.808 4.807 -37.673 1.00 61.09 97 ALA A N 1
ATOM 762 C CA . ALA A 1 97 ? 27.424 5.984 -36.893 1.00 61.09 97 ALA A CA 1
ATOM 763 C C . ALA A 1 97 ? 27.613 5.717 -35.390 1.00 61.09 97 ALA A C 1
ATOM 765 O O . ALA A 1 97 ? 27.731 4.564 -34.990 1.00 61.09 97 ALA A O 1
ATOM 766 N N . ASN A 1 98 ? 27.618 6.775 -34.568 1.00 83.25 98 ASN A N 1
ATOM 767 C CA . ASN A 1 98 ? 27.643 6.712 -33.097 1.00 83.25 98 ASN A CA 1
ATOM 768 C C . ASN A 1 98 ? 26.714 5.585 -32.564 1.00 83.25 98 ASN A C 1
ATOM 770 O O . ASN A 1 98 ? 25.489 5.761 -32.591 1.00 83.25 98 ASN A O 1
ATOM 774 N N . PRO A 1 99 ? 27.261 4.439 -32.093 1.00 87.88 99 PRO A N 1
ATOM 775 C CA . PRO A 1 99 ? 26.456 3.260 -31.764 1.00 87.88 99 PRO A CA 1
ATOM 776 C C . PRO A 1 99 ? 25.432 3.519 -30.660 1.00 87.88 99 PRO A C 1
ATOM 778 O O . PRO A 1 99 ? 24.316 3.010 -30.738 1.00 87.88 99 PRO A O 1
ATOM 781 N N . ARG A 1 100 ? 25.775 4.350 -29.666 1.00 90.81 100 ARG A N 1
ATOM 782 C CA . ARG A 1 100 ? 24.862 4.754 -28.587 1.00 90.81 100 ARG A CA 1
ATOM 783 C C . ARG A 1 100 ? 23.641 5.458 -29.149 1.00 90.81 100 ARG A C 1
ATOM 785 O O . ARG A 1 100 ? 22.529 5.015 -28.899 1.00 90.81 100 ARG A O 1
ATOM 792 N N . ALA A 1 101 ? 23.836 6.497 -29.960 1.00 90.25 101 ALA A N 1
ATOM 793 C CA . ALA A 1 101 ? 22.724 7.261 -30.528 1.00 90.25 101 ALA A CA 1
ATOM 794 C C . ALA A 1 101 ? 21.767 6.373 -31.346 1.00 90.25 101 ALA A C 1
ATOM 796 O O . ALA A 1 101 ? 20.550 6.495 -31.219 1.00 90.25 101 ALA A O 1
ATOM 797 N N . TYR A 1 102 ? 22.311 5.440 -32.136 1.00 91.31 102 TYR A N 1
ATOM 798 C CA . TYR A 1 102 ? 21.501 4.467 -32.871 1.00 91.31 102 TYR A CA 1
ATOM 799 C C . TYR A 1 102 ? 20.696 3.561 -31.926 1.00 91.31 102 TYR A C 1
ATOM 801 O O . TYR A 1 102 ? 19.479 3.443 -32.076 1.00 91.31 102 TYR A O 1
ATOM 809 N N . TRP A 1 103 ? 21.350 2.936 -30.941 1.00 93.00 103 TRP A N 1
ATOM 810 C CA . TRP A 1 103 ? 20.679 1.993 -30.046 1.00 93.00 103 TRP A CA 1
ATOM 811 C C . TRP A 1 103 ? 19.673 2.659 -29.117 1.00 93.00 103 TRP A C 1
ATOM 813 O O . TRP A 1 103 ? 18.619 2.077 -28.895 1.00 93.00 103 TRP A O 1
ATOM 823 N N . LEU A 1 104 ? 19.928 3.881 -28.646 1.00 93.81 104 LEU A N 1
ATOM 824 C CA . LEU A 1 104 ? 18.940 4.666 -27.902 1.00 93.81 104 LEU A CA 1
ATOM 825 C C . LEU A 1 104 ? 17.661 4.870 -28.728 1.00 93.81 104 LEU A C 1
ATOM 827 O O . LEU A 1 104 ? 16.564 4.686 -28.207 1.00 93.81 104 LEU A O 1
ATOM 831 N N . GLY A 1 105 ? 17.792 5.165 -30.026 1.00 92.69 105 GLY A N 1
ATOM 832 C CA . GLY A 1 105 ? 16.648 5.304 -30.933 1.00 92.69 105 GLY A CA 1
ATOM 833 C C . GLY A 1 105 ? 15.864 4.005 -31.146 1.00 92.69 105 GLY A C 1
ATOM 834 O O . GLY A 1 105 ? 14.641 4.039 -31.245 1.00 92.69 105 GLY A O 1
ATOM 835 N N . VAL A 1 106 ? 16.546 2.854 -31.179 1.00 91.94 106 VAL A N 1
ATOM 836 C CA . VAL A 1 106 ? 15.900 1.528 -31.266 1.00 91.94 106 VAL A CA 1
ATOM 837 C C . VAL A 1 106 ? 15.229 1.146 -29.944 1.00 91.94 106 VAL A C 1
ATOM 839 O O . VAL A 1 106 ? 14.131 0.590 -29.940 1.00 91.94 106 VAL A O 1
ATOM 842 N N . LEU A 1 107 ? 15.883 1.439 -28.820 1.00 94.75 107 LEU A N 1
ATOM 843 C CA . LEU A 1 107 ? 15.415 1.078 -27.489 1.00 94.75 107 LEU A CA 1
ATOM 844 C C . LEU A 1 107 ? 14.244 1.937 -27.026 1.00 94.75 107 LEU A C 1
ATOM 846 O O . LEU A 1 107 ? 13.355 1.386 -26.397 1.00 94.75 107 LEU A O 1
ATOM 850 N N . ALA A 1 108 ? 14.202 3.233 -27.338 1.00 95.06 108 ALA A N 1
ATOM 851 C CA . ALA A 1 108 ? 13.148 4.136 -26.870 1.00 95.06 108 ALA A CA 1
ATOM 852 C C . ALA A 1 108 ? 11.713 3.597 -27.096 1.00 95.06 108 ALA A C 1
ATOM 854 O O . ALA A 1 108 ? 10.968 3.467 -26.122 1.00 95.06 108 ALA A O 1
ATOM 855 N N . PRO A 1 109 ? 11.298 3.193 -28.318 1.00 93.44 109 PRO A N 1
ATOM 856 C CA . PRO A 1 109 ? 9.976 2.594 -28.517 1.00 93.44 109 PRO A CA 1
ATOM 857 C C . PRO A 1 109 ? 9.831 1.200 -27.882 1.00 93.44 109 PRO A C 1
ATOM 859 O O . PRO A 1 109 ? 8.728 0.813 -27.505 1.00 93.44 109 PRO A O 1
ATOM 862 N N . PHE A 1 110 ? 10.921 0.437 -27.743 1.00 93.81 110 PHE A N 1
ATOM 863 C CA . PHE A 1 110 ? 10.902 -0.882 -27.105 1.00 93.81 110 PHE A CA 1
ATOM 864 C C . PHE A 1 110 ? 10.696 -0.791 -25.587 1.00 93.81 110 PHE A C 1
ATOM 866 O O . PHE A 1 110 ? 9.887 -1.530 -25.026 1.00 93.81 110 PHE A O 1
ATOM 873 N N . THR A 1 111 ? 11.406 0.109 -24.909 1.00 94.31 111 THR A N 1
ATOM 874 C CA . THR A 1 111 ? 11.371 0.231 -23.450 1.00 94.31 111 THR A CA 1
ATOM 875 C C . THR A 1 111 ? 10.099 0.899 -22.949 1.00 94.31 111 THR A C 1
ATOM 877 O O . THR A 1 111 ? 9.722 0.640 -21.815 1.00 94.31 111 THR A O 1
ATOM 880 N N . ASN A 1 112 ? 9.371 1.629 -23.802 1.00 92.81 112 ASN A N 1
ATOM 881 C CA . ASN A 1 112 ? 8.013 2.079 -23.486 1.00 92.81 112 ASN A CA 1
ATOM 882 C C . ASN A 1 112 ? 7.043 0.898 -23.250 1.00 92.81 112 ASN A C 1
ATOM 884 O O . ASN A 1 112 ? 6.089 0.983 -22.482 1.00 92.81 112 ASN A O 1
ATOM 888 N N . LEU A 1 113 ? 7.292 -0.235 -23.916 1.00 92.00 113 LEU A N 1
ATOM 889 C CA . LEU A 1 113 ? 6.462 -1.443 -23.840 1.00 92.00 113 LEU A CA 1
ATOM 890 C C . LEU A 1 113 ? 7.091 -2.563 -23.003 1.00 92.00 113 LEU A C 1
ATOM 892 O O . LEU A 1 113 ? 6.448 -3.576 -22.712 1.00 92.00 113 LEU A O 1
ATOM 896 N N . SER A 1 114 ? 8.353 -2.402 -22.618 1.00 92.44 114 SER A N 1
ATOM 897 C CA . SER A 1 114 ? 9.073 -3.351 -21.781 1.00 92.44 114 SER A CA 1
ATOM 898 C C . SER A 1 114 ? 9.736 -2.635 -20.606 1.00 92.44 114 SER A C 1
ATOM 900 O O . SER A 1 114 ? 9.150 -1.738 -20.017 1.00 92.44 114 SER A O 1
ATOM 902 N N . MET A 1 115 ? 10.907 -3.094 -20.182 1.00 93.44 115 MET A N 1
ATOM 903 C CA . MET A 1 115 ? 11.607 -2.554 -19.028 1.00 93.44 115 MET A CA 1
ATOM 904 C C . MET A 1 115 ? 13.026 -2.172 -19.412 1.00 93.44 115 MET A C 1
ATOM 906 O O . MET A 1 115 ? 13.748 -2.956 -20.039 1.00 93.44 115 MET A O 1
ATOM 910 N N . TRP A 1 116 ? 13.410 -0.985 -18.960 1.00 96.19 116 TRP A N 1
ATOM 911 C CA . TRP A 1 116 ? 14.784 -0.525 -18.919 1.00 96.19 116 TRP A CA 1
ATOM 912 C C . TRP A 1 116 ? 15.214 -0.312 -17.476 1.00 96.19 116 TRP A C 1
ATOM 914 O O . TRP A 1 116 ? 14.484 0.269 -16.677 1.00 96.19 116 TRP A O 1
ATOM 924 N N . GLY A 1 117 ? 16.418 -0.735 -17.140 1.00 96.50 117 GLY A N 1
ATOM 925 C CA . GLY A 1 117 ? 17.055 -0.382 -15.879 1.00 96.50 117 GLY A CA 1
ATOM 926 C C . GLY A 1 117 ? 18.544 -0.619 -15.983 1.00 96.50 117 GLY A C 1
ATOM 927 O O . GLY A 1 117 ? 19.033 -0.985 -17.047 1.00 96.50 117 GLY A O 1
ATOM 928 N N . GLY A 1 118 ? 19.286 -0.433 -14.906 1.00 95.31 118 GLY A N 1
ATOM 929 C CA . GLY A 1 118 ? 20.729 -0.599 -14.989 1.00 95.31 118 GLY A CA 1
ATOM 930 C C . GLY A 1 118 ? 21.447 -0.248 -13.711 1.00 95.31 118 GLY A C 1
ATOM 931 O O . GLY A 1 118 ? 20.823 -0.095 -12.657 1.00 95.31 118 GLY A O 1
ATOM 932 N N . GLU A 1 119 ? 22.754 -0.088 -13.835 1.00 94.12 119 GLU A N 1
ATOM 933 C CA . GLU A 1 119 ? 23.629 0.334 -12.754 1.00 94.12 119 GLU A CA 1
ATOM 934 C C . GLU A 1 119 ? 24.756 1.235 -13.243 1.00 94.12 119 GLU A C 1
ATOM 936 O O . GLU A 1 119 ? 25.140 1.211 -14.414 1.00 94.12 119 GLU A O 1
ATOM 941 N N . THR A 1 120 ? 25.278 2.054 -12.335 1.00 93.75 120 THR A N 1
ATOM 942 C CA . THR A 1 120 ? 26.491 2.835 -12.574 1.00 93.75 120 THR A CA 1
ATOM 943 C C . THR A 1 120 ? 27.702 1.989 -12.208 1.00 93.75 120 THR A C 1
ATOM 945 O O . THR A 1 120 ? 27.699 1.352 -11.158 1.00 93.75 120 THR A O 1
ATOM 948 N N . CYS A 1 121 ? 28.754 2.011 -13.030 1.00 92.81 121 CYS A N 1
ATOM 949 C CA . CYS A 1 121 ? 29.939 1.177 -12.794 1.00 92.81 121 CYS A CA 1
ATOM 950 C C . CYS A 1 121 ? 31.260 1.947 -12.707 1.00 92.81 121 CYS A C 1
ATOM 952 O O . CYS A 1 121 ? 32.240 1.426 -12.181 1.00 92.81 121 CYS A O 1
ATOM 954 N N . GLN A 1 122 ? 31.290 3.180 -13.214 1.00 92.75 122 GLN A N 1
ATOM 955 C CA . GLN A 1 122 ? 32.472 4.030 -13.237 1.00 92.75 122 GLN A CA 1
ATOM 956 C C . GLN A 1 122 ? 32.050 5.488 -13.427 1.00 92.75 122 GLN A C 1
ATOM 958 O O . GLN A 1 122 ? 31.027 5.763 -14.057 1.00 92.75 122 GLN A O 1
ATOM 963 N N . VAL A 1 123 ? 32.856 6.427 -12.927 1.00 90.81 123 VAL A N 1
ATOM 964 C CA . VAL A 1 123 ? 32.741 7.835 -13.331 1.00 90.81 123 VAL A CA 1
ATOM 965 C C . VAL A 1 123 ? 32.944 7.995 -14.849 1.00 90.81 123 VAL A C 1
ATOM 967 O O . VAL A 1 123 ? 33.707 7.222 -15.440 1.00 90.81 123 VAL A O 1
ATOM 970 N N . PRO A 1 124 ? 32.281 8.980 -15.488 1.00 90.88 124 PRO A N 1
ATOM 971 C CA . PRO A 1 124 ? 32.329 9.165 -16.935 1.00 90.88 124 PRO A CA 1
ATOM 972 C C . PRO A 1 124 ? 33.756 9.293 -17.474 1.00 90.88 124 PRO A C 1
ATOM 974 O O . PRO A 1 124 ? 34.583 10.021 -16.923 1.00 90.88 124 PRO A O 1
ATOM 977 N N . THR A 1 125 ? 34.031 8.603 -18.576 1.00 88.88 125 THR A N 1
ATOM 978 C CA . THR A 1 125 ? 35.330 8.574 -19.263 1.00 88.88 125 THR A CA 1
ATOM 979 C C . THR A 1 125 ? 35.183 8.873 -20.752 1.00 88.88 125 THR A C 1
ATOM 981 O O . THR A 1 125 ? 34.090 9.166 -21.235 1.00 88.88 125 THR A O 1
ATOM 984 N N . ASP A 1 126 ? 36.296 8.868 -21.489 1.00 83.81 126 ASP A N 1
ATOM 985 C CA . ASP A 1 126 ? 36.330 9.062 -22.947 1.00 83.81 126 ASP A CA 1
ATOM 986 C C . ASP A 1 126 ? 35.708 10.389 -23.424 1.00 83.81 126 ASP A C 1
ATOM 988 O O . ASP A 1 126 ? 35.144 10.487 -24.517 1.00 83.81 126 ASP A O 1
ATOM 992 N N . GLY A 1 127 ? 35.785 11.422 -22.576 1.00 81.69 127 GLY A N 1
ATOM 993 C CA . GLY A 1 127 ? 35.190 12.735 -22.831 1.00 81.69 127 GLY A CA 1
ATOM 994 C C . GLY A 1 127 ? 33.656 12.747 -22.817 1.00 81.69 127 GLY A C 1
ATOM 995 O O . GLY A 1 127 ? 33.064 13.736 -23.247 1.00 81.69 127 GLY A O 1
ATOM 996 N N . PHE A 1 128 ? 33.006 11.675 -22.349 1.00 87.12 128 PHE A N 1
ATOM 997 C CA . PHE A 1 128 ? 31.554 11.608 -22.213 1.00 87.12 128 PHE A CA 1
ATOM 998 C C . PHE A 1 128 ? 31.068 12.528 -21.086 1.00 87.12 128 PHE A C 1
ATOM 1000 O O . PHE A 1 128 ? 31.577 12.489 -19.965 1.00 87.12 128 PHE A O 1
ATOM 1007 N N . VAL A 1 129 ? 30.066 13.353 -21.385 1.00 86.25 129 VAL A N 1
ATOM 1008 C CA . VAL A 1 129 ? 29.478 14.293 -20.427 1.00 86.25 129 VAL A CA 1
ATOM 1009 C C . VAL A 1 129 ? 28.219 13.666 -19.839 1.00 86.25 129 VAL A C 1
ATOM 1011 O O . VAL A 1 129 ? 27.157 13.723 -20.445 1.00 86.25 129 VAL A O 1
ATOM 1014 N N . ALA A 1 130 ? 28.327 13.076 -18.648 1.00 87.31 130 ALA A N 1
ATOM 1015 C CA . ALA A 1 130 ? 27.178 12.555 -17.906 1.00 87.31 130 ALA A CA 1
ATOM 1016 C C . ALA A 1 130 ? 26.655 13.556 -16.869 1.00 87.31 130 ALA A C 1
ATOM 1018 O O . ALA A 1 130 ? 26.630 13.289 -15.665 1.00 87.31 130 ALA A O 1
ATOM 1019 N N . ASP A 1 131 ? 26.288 14.746 -17.325 1.00 90.12 131 ASP A N 1
ATOM 1020 C CA . ASP A 1 131 ? 25.666 15.729 -16.448 1.00 90.12 131 ASP A CA 1
ATOM 1021 C C . ASP A 1 131 ? 24.174 15.432 -16.222 1.00 90.12 131 ASP A C 1
ATOM 1023 O O . ASP A 1 131 ? 23.587 14.492 -16.768 1.00 90.12 131 ASP A O 1
ATOM 1027 N N . CYS A 1 132 ? 23.535 16.272 -15.411 1.00 95.00 132 CYS A N 1
ATOM 1028 C CA . CYS A 1 132 ? 22.111 16.166 -15.133 1.00 95.00 132 CYS A CA 1
ATOM 1029 C C . CYS A 1 132 ? 21.228 16.245 -16.383 1.00 95.00 132 CYS A C 1
ATOM 1031 O O . CYS A 1 132 ? 20.181 15.602 -16.420 1.00 95.00 132 CYS A O 1
ATOM 1033 N N . SER A 1 133 ? 21.626 17.011 -17.402 1.00 95.38 133 SER A N 1
ATOM 1034 C CA . SER A 1 133 ? 20.835 17.131 -18.627 1.00 95.38 133 SER A CA 1
ATOM 1035 C C . SER A 1 133 ? 20.814 15.806 -19.388 1.00 95.38 133 SER A C 1
ATOM 1037 O O . SER A 1 133 ? 19.742 15.327 -19.758 1.00 95.38 133 SER A O 1
ATOM 1039 N N . THR A 1 134 ? 21.976 15.161 -19.505 1.00 94.38 134 THR A N 1
ATOM 1040 C CA . THR A 1 134 ? 22.136 13.858 -20.156 1.00 94.38 134 THR A CA 1
ATOM 1041 C C . THR A 1 134 ? 21.408 12.772 -19.373 1.00 94.38 134 THR A C 1
ATOM 1043 O O . THR A 1 134 ? 20.590 12.049 -19.938 1.00 94.38 134 THR A O 1
ATOM 1046 N N . ALA A 1 135 ? 21.627 12.708 -18.057 1.00 95.06 135 ALA A N 1
ATOM 1047 C CA . ALA A 1 135 ? 21.027 11.689 -17.202 1.00 95.06 135 ALA A CA 1
ATOM 1048 C C . ALA A 1 135 ? 19.492 11.744 -17.198 1.00 95.06 135 ALA A C 1
ATOM 1050 O O . ALA A 1 135 ? 18.839 10.704 -17.226 1.00 95.06 135 ALA A O 1
ATOM 1051 N N . LEU A 1 136 ? 18.898 12.942 -17.157 1.00 97.06 136 LEU A N 1
ATOM 1052 C CA . LEU A 1 136 ? 17.442 13.096 -17.199 1.00 97.06 136 LEU A CA 1
ATOM 1053 C C . LEU A 1 136 ? 16.874 12.810 -18.595 1.00 97.06 136 LEU A C 1
ATOM 1055 O O . LEU A 1 136 ? 15.831 12.166 -18.698 1.00 97.06 136 LEU A O 1
ATOM 1059 N N . ALA A 1 137 ? 17.538 13.278 -19.657 1.00 96.19 137 ALA A N 1
ATOM 1060 C CA . ALA A 1 137 ? 17.070 13.088 -21.027 1.00 96.19 137 ALA A CA 1
ATOM 1061 C C . ALA A 1 137 ? 17.115 11.615 -21.451 1.00 96.19 137 ALA A C 1
ATOM 1063 O O . ALA A 1 137 ? 16.137 11.109 -22.006 1.00 96.19 137 ALA A O 1
ATOM 1064 N N . GLU A 1 138 ? 18.212 10.911 -21.165 1.00 95.94 138 GLU A N 1
ATOM 1065 C CA . GLU A 1 138 ? 18.339 9.492 -21.501 1.00 95.94 138 GLU A CA 1
ATOM 1066 C C . GLU A 1 138 ? 17.389 8.627 -20.668 1.00 95.94 138 GLU A C 1
ATOM 1068 O O . GLU A 1 138 ? 16.698 7.783 -21.235 1.00 95.94 138 GLU A O 1
ATOM 1073 N N . SER A 1 139 ? 17.263 8.869 -19.358 1.00 97.25 139 SER A N 1
ATOM 1074 C CA . SER A 1 139 ? 16.321 8.110 -18.525 1.00 97.25 139 SER A CA 1
ATOM 1075 C C . SER A 1 139 ? 14.860 8.331 -18.909 1.00 97.25 139 SER A C 1
ATOM 1077 O O . SER A 1 139 ? 14.083 7.378 -18.875 1.00 97.25 139 SER A O 1
ATOM 1079 N N . ALA A 1 140 ? 14.490 9.544 -19.330 1.00 97.00 140 ALA A N 1
ATOM 1080 C CA . ALA A 1 140 ? 13.170 9.798 -19.897 1.00 97.00 140 ALA A CA 1
ATOM 1081 C C . ALA A 1 140 ? 12.977 9.056 -21.228 1.00 97.00 140 ALA A C 1
ATOM 1083 O O . ALA A 1 140 ? 11.997 8.344 -21.397 1.00 97.00 140 ALA A O 1
ATOM 1084 N N . THR A 1 141 ? 13.942 9.172 -22.146 1.00 96.44 141 THR A N 1
ATOM 1085 C CA . THR A 1 141 ? 13.888 8.549 -23.482 1.00 96.44 141 THR A CA 1
ATOM 1086 C C . THR A 1 141 ? 13.792 7.025 -23.410 1.00 96.44 141 THR A C 1
ATOM 1088 O O . THR A 1 141 ? 13.111 6.398 -24.219 1.00 96.44 141 THR A O 1
ATOM 1091 N N . LEU A 1 142 ? 14.489 6.420 -22.450 1.00 97.00 142 LEU A N 1
ATOM 1092 C CA . LEU A 1 142 ? 14.540 4.975 -22.265 1.00 97.00 142 LEU A CA 1
ATOM 1093 C C . LEU A 1 142 ? 13.496 4.455 -21.279 1.00 97.00 142 LEU A C 1
ATOM 1095 O O . LEU A 1 142 ? 13.516 3.259 -21.002 1.00 97.00 142 LEU A O 1
ATOM 1099 N N . HIS A 1 143 ? 12.572 5.288 -20.797 1.00 97.56 143 HIS A N 1
ATOM 1100 C CA . HIS A 1 143 ? 11.515 4.878 -19.870 1.00 97.56 143 HIS A CA 1
ATOM 1101 C C . HIS A 1 143 ? 12.092 4.164 -18.636 1.00 97.56 143 HIS A C 1
ATOM 1103 O O . HIS A 1 143 ? 11.778 3.008 -18.328 1.00 97.56 143 HIS A O 1
ATOM 1109 N N . ALA A 1 144 ? 13.036 4.826 -17.964 1.00 97.56 144 ALA A N 1
ATOM 1110 C CA . ALA A 1 144 ? 13.838 4.186 -16.936 1.00 97.56 144 ALA A CA 1
ATOM 1111 C C . ALA A 1 144 ? 12.988 3.675 -15.766 1.00 97.56 144 ALA A C 1
ATOM 1113 O O . ALA A 1 144 ? 12.295 4.442 -15.103 1.00 97.56 144 ALA A O 1
ATOM 1114 N N . THR A 1 145 ? 13.057 2.367 -15.498 1.00 96.81 145 THR A N 1
ATOM 1115 C CA . THR A 1 145 ? 12.243 1.686 -14.481 1.00 96.81 145 THR A CA 1
ATOM 1116 C C . THR A 1 145 ? 12.944 1.601 -13.127 1.00 96.81 145 THR A C 1
ATOM 1118 O O . THR A 1 145 ? 12.304 1.760 -12.092 1.00 96.81 145 THR A O 1
ATOM 1121 N N . PHE A 1 146 ? 14.253 1.351 -13.117 1.00 95.56 146 PHE A N 1
ATOM 1122 C CA . PHE A 1 146 ? 15.062 1.318 -11.898 1.00 95.56 146 PHE A CA 1
ATOM 1123 C C . PHE A 1 146 ? 16.520 1.679 -12.194 1.00 95.56 146 PHE A C 1
ATOM 1125 O O . PHE A 1 146 ? 16.985 1.550 -13.326 1.00 95.56 146 PHE A O 1
ATOM 1132 N N . LEU A 1 147 ? 17.250 2.061 -11.148 1.00 95.50 147 LEU A N 1
ATOM 1133 C CA . LEU A 1 147 ? 18.694 2.269 -11.177 1.00 95.50 147 LEU A CA 1
ATOM 1134 C C . LEU A 1 147 ? 19.305 1.679 -9.901 1.00 95.50 147 LEU A C 1
ATOM 1136 O O . LEU A 1 147 ? 18.925 2.072 -8.798 1.00 95.50 147 LEU A O 1
ATOM 1140 N N . ASN A 1 148 ? 20.244 0.741 -10.032 1.00 93.69 148 ASN A N 1
ATOM 1141 C CA . ASN A 1 148 ? 21.041 0.273 -8.904 1.00 93.69 148 ASN A CA 1
ATOM 1142 C C . ASN A 1 148 ? 22.081 1.341 -8.543 1.00 93.69 148 ASN A C 1
ATOM 1144 O O . ASN A 1 148 ? 22.918 1.725 -9.358 1.00 93.69 148 ASN A O 1
ATOM 1148 N N . MET A 1 149 ? 22.018 1.809 -7.300 1.00 89.62 149 MET A N 1
ATOM 1149 C CA . MET A 1 149 ? 22.861 2.887 -6.784 1.00 89.62 149 MET A CA 1
ATOM 1150 C C . MET A 1 149 ? 24.063 2.385 -5.977 1.00 89.62 149 MET A C 1
ATOM 1152 O O . MET A 1 149 ? 24.905 3.189 -5.582 1.00 89.62 149 MET A O 1
ATOM 1156 N N . ALA A 1 150 ? 24.111 1.088 -5.661 1.00 88.94 150 ALA A N 1
ATOM 1157 C CA . ALA A 1 150 ? 25.086 0.546 -4.720 1.00 88.94 150 ALA A CA 1
ATOM 1158 C C . ALA A 1 150 ? 26.456 0.284 -5.359 1.00 88.94 150 ALA A C 1
ATOM 1160 O O . ALA A 1 150 ? 27.461 0.333 -4.657 1.00 88.94 150 ALA A O 1
ATOM 1161 N N . TYR A 1 151 ? 26.499 0.009 -6.667 1.00 87.81 151 TYR A N 1
ATOM 1162 C CA . TYR A 1 151 ? 27.722 -0.439 -7.330 1.00 87.81 151 TYR A CA 1
ATOM 1163 C C . TYR A 1 151 ? 28.768 0.681 -7.463 1.00 87.81 151 TYR A C 1
ATOM 1165 O O . TYR A 1 151 ? 29.906 0.497 -7.037 1.00 87.81 151 TYR A O 1
ATOM 1173 N N . HIS A 1 152 ? 28.397 1.862 -7.984 1.00 89.56 152 HIS A N 1
ATOM 1174 C CA . HIS A 1 152 ? 29.316 3.007 -8.073 1.00 89.56 152 HIS A CA 1
ATOM 1175 C C . HIS A 1 152 ? 28.706 4.317 -7.531 1.00 89.56 152 HIS A C 1
ATOM 1177 O O . HIS A 1 152 ? 28.196 5.142 -8.305 1.00 89.56 152 HIS A O 1
ATOM 1183 N N . PRO A 1 153 ? 28.793 4.556 -6.206 1.00 89.88 153 PRO A N 1
ATOM 1184 C CA . PRO A 1 153 ? 28.172 5.703 -5.537 1.00 89.88 153 PRO A CA 1
ATOM 1185 C C . PRO A 1 153 ? 28.622 7.084 -6.036 1.00 89.88 153 PRO A C 1
ATOM 1187 O O . PRO A 1 153 ? 27.837 8.028 -5.982 1.00 89.88 153 PRO A O 1
ATOM 1190 N N . ASP A 1 154 ? 29.844 7.231 -6.558 1.00 92.00 154 ASP A N 1
ATOM 1191 C CA . ASP A 1 154 ? 30.363 8.550 -6.964 1.00 92.00 154 ASP A CA 1
ATOM 1192 C C . ASP A 1 154 ? 29.617 9.163 -8.155 1.00 92.00 154 ASP A C 1
ATOM 1194 O O . ASP A 1 154 ? 29.474 10.384 -8.231 1.00 92.00 154 ASP A O 1
ATOM 1198 N N . VAL A 1 155 ? 29.068 8.336 -9.053 1.00 90.00 155 VAL A N 1
ATOM 1199 C CA . VAL A 1 155 ? 28.226 8.824 -10.159 1.00 90.00 155 VAL A CA 1
ATOM 1200 C C . VAL A 1 155 ? 26.949 9.447 -9.595 1.00 90.00 155 VAL A C 1
ATOM 1202 O O . VAL A 1 155 ? 26.554 10.547 -9.979 1.00 90.00 155 VAL A O 1
ATOM 1205 N N . ILE A 1 156 ? 26.348 8.788 -8.602 1.00 90.88 156 ILE A N 1
ATOM 1206 C CA . ILE A 1 156 ? 25.165 9.278 -7.892 1.00 90.88 156 ILE A CA 1
ATOM 1207 C C . ILE A 1 156 ? 25.487 10.566 -7.125 1.00 90.88 156 ILE A C 1
ATOM 1209 O O . ILE A 1 156 ? 24.689 11.503 -7.132 1.00 90.88 156 ILE A O 1
ATOM 1213 N N . THR A 1 157 ? 26.660 10.647 -6.490 1.00 92.88 157 THR A N 1
ATOM 1214 C CA . THR A 1 157 ? 27.144 11.873 -5.837 1.00 92.88 157 THR A CA 1
ATOM 1215 C C . THR A 1 157 ? 27.252 13.029 -6.832 1.00 92.88 157 THR A C 1
ATOM 1217 O O . THR A 1 157 ? 26.816 14.136 -6.516 1.00 92.88 157 THR A O 1
ATOM 1220 N N . GLY A 1 158 ? 27.734 12.774 -8.053 1.00 91.81 158 GLY A N 1
ATOM 1221 C CA . GLY A 1 158 ? 27.748 13.759 -9.138 1.00 91.81 158 GLY A CA 1
ATOM 1222 C C . GLY A 1 158 ? 26.348 14.272 -9.498 1.00 91.81 158 GLY A C 1
ATOM 1223 O O . GLY A 1 158 ? 26.128 15.482 -9.536 1.00 91.81 158 GLY A O 1
ATOM 1224 N N . LEU A 1 159 ? 25.372 13.373 -9.672 1.00 92.31 159 LEU A N 1
ATOM 1225 C CA . LEU A 1 159 ? 23.978 13.745 -9.968 1.00 92.31 159 LEU A CA 1
ATOM 1226 C C . LEU A 1 159 ? 23.311 14.526 -8.823 1.00 92.31 159 LEU A C 1
ATOM 1228 O O . LEU A 1 159 ? 22.518 15.438 -9.067 1.00 92.31 159 LEU A O 1
ATOM 1232 N N . LYS A 1 160 ? 23.645 14.197 -7.567 1.00 95.00 160 LYS A N 1
ATOM 1233 C CA . LYS A 1 160 ? 23.216 14.962 -6.384 1.00 95.00 160 LYS A CA 1
ATOM 1234 C C . LYS A 1 160 ? 23.821 16.362 -6.381 1.00 95.00 160 LYS A C 1
ATOM 1236 O O . LYS A 1 160 ? 23.087 17.328 -6.203 1.00 95.00 160 LYS A O 1
ATOM 1241 N N . GLY A 1 161 ? 25.127 16.478 -6.628 1.00 95.62 161 GLY A N 1
ATOM 1242 C CA . GLY A 1 161 ? 25.820 17.765 -6.731 1.00 95.62 161 GLY A CA 1
ATOM 1243 C C . GLY A 1 161 ? 25.285 18.647 -7.864 1.00 95.62 161 GLY A C 1
ATOM 1244 O O . GLY A 1 161 ? 25.239 19.864 -7.718 1.00 95.62 161 GLY A O 1
ATOM 1245 N N . GLY A 1 162 ? 24.820 18.038 -8.959 1.00 94.31 162 GLY A N 1
ATOM 1246 C CA . GLY A 1 162 ? 24.153 18.728 -10.066 1.00 94.31 162 GLY A CA 1
ATOM 1247 C C . GLY A 1 162 ? 22.677 19.084 -9.825 1.00 94.31 162 GLY A C 1
ATOM 1248 O O . GLY A 1 162 ? 22.079 19.755 -10.661 1.00 94.31 162 GLY A O 1
ATOM 1249 N N . GLY A 1 163 ? 22.073 18.648 -8.712 1.00 96.31 163 GLY A N 1
ATOM 1250 C CA . GLY A 1 163 ? 20.713 19.029 -8.310 1.00 96.31 163 GLY A CA 1
ATOM 1251 C C . GLY A 1 163 ? 19.563 18.307 -9.027 1.00 96.31 163 GLY A C 1
ATOM 1252 O O . GLY A 1 163 ? 18.407 18.650 -8.801 1.00 96.31 163 GLY A O 1
ATOM 1253 N N . CYS A 1 164 ? 19.830 17.301 -9.865 1.00 95.88 164 CYS A N 1
ATOM 1254 C CA . CYS A 1 164 ? 18.781 16.555 -10.581 1.00 95.88 164 CYS A CA 1
ATOM 1255 C C . CYS A 1 164 ? 18.374 15.238 -9.915 1.00 95.88 164 CYS A C 1
ATOM 1257 O O . CYS A 1 164 ? 17.438 14.583 -10.379 1.00 95.88 164 CYS A O 1
ATOM 1259 N N . TRP A 1 165 ? 19.069 14.832 -8.850 1.00 94.62 165 TRP A N 1
ATOM 1260 C CA . TRP A 1 165 ? 18.861 13.528 -8.228 1.00 94.62 165 TRP A CA 1
ATOM 1261 C C . TRP A 1 165 ? 17.416 13.290 -7.776 1.00 94.62 165 TRP A C 1
ATOM 1263 O O . TRP A 1 165 ? 16.891 12.211 -8.023 1.00 94.62 165 TRP A O 1
ATOM 1273 N N . ASP A 1 166 ? 16.749 14.278 -7.173 1.00 95.81 166 ASP A N 1
ATOM 1274 C CA . ASP A 1 166 ? 15.358 14.107 -6.732 1.00 95.81 166 ASP A CA 1
ATOM 1275 C C . ASP A 1 166 ? 14.411 13.871 -7.912 1.00 95.81 166 ASP A C 1
ATOM 1277 O O . ASP A 1 166 ? 13.577 12.973 -7.856 1.00 95.81 166 ASP A O 1
ATOM 1281 N N . THR A 1 167 ? 14.598 14.595 -9.023 1.00 96.31 167 THR A N 1
ATOM 1282 C CA . THR A 1 167 ? 13.823 14.346 -10.252 1.00 96.31 167 THR A CA 1
ATOM 1283 C C . THR A 1 167 ? 14.098 12.948 -10.789 1.00 96.31 167 THR A C 1
ATOM 1285 O O . THR A 1 167 ? 13.169 12.257 -11.194 1.00 96.31 167 THR A O 1
ATOM 1288 N N . HIS A 1 168 ? 15.361 12.520 -10.771 1.00 94.44 168 HIS A N 1
ATOM 1289 C CA . HIS A 1 168 ? 15.744 11.192 -11.224 1.00 94.44 168 HIS A CA 1
ATOM 1290 C C . HIS A 1 168 ? 15.097 10.104 -10.358 1.00 94.44 168 HIS A C 1
ATOM 1292 O O . HIS A 1 168 ? 14.372 9.264 -10.876 1.00 94.44 168 HIS A O 1
ATOM 1298 N N . ARG A 1 169 ? 15.274 10.169 -9.032 1.00 94.50 169 ARG A N 1
ATOM 1299 C CA . ARG A 1 169 ? 14.667 9.258 -8.050 1.00 94.50 169 ARG A CA 1
ATOM 1300 C C . ARG A 1 169 ? 13.150 9.192 -8.202 1.00 94.50 169 ARG A C 1
ATOM 1302 O O . ARG A 1 169 ? 12.592 8.100 -8.214 1.00 94.50 169 ARG A O 1
ATOM 1309 N N . ASP A 1 170 ? 12.491 10.344 -8.291 1.00 95.00 170 ASP A N 1
ATOM 1310 C CA . ASP A 1 170 ? 11.032 10.414 -8.261 1.00 95.00 170 ASP A CA 1
ATOM 1311 C C . ASP A 1 170 ? 10.391 10.001 -9.586 1.00 95.00 170 ASP A C 1
ATOM 1313 O O . ASP A 1 170 ? 9.225 9.614 -9.582 1.00 95.00 170 ASP A O 1
ATOM 1317 N N . ARG A 1 171 ? 11.117 10.062 -10.709 1.00 96.69 171 ARG A N 1
ATOM 1318 C CA . ARG A 1 171 ? 10.583 9.675 -12.021 1.00 96.69 171 ARG A CA 1
ATOM 1319 C C . ARG A 1 171 ? 10.922 8.252 -12.454 1.00 96.69 171 ARG A C 1
ATOM 1321 O O . ARG A 1 171 ? 10.357 7.802 -13.443 1.00 96.69 171 ARG A O 1
ATOM 1328 N N . LEU A 1 172 ? 11.780 7.520 -11.742 1.00 96.62 172 LEU A N 1
ATOM 1329 C CA . LEU A 1 172 ? 12.011 6.104 -12.046 1.00 96.62 172 LEU A CA 1
ATOM 1330 C C . LEU A 1 172 ? 10.712 5.291 -11.947 1.00 96.62 172 LEU A C 1
ATOM 1332 O O . LEU A 1 172 ? 9.953 5.410 -10.986 1.00 96.62 172 LEU A O 1
ATOM 1336 N N . GLY A 1 173 ? 10.489 4.424 -12.932 1.00 96.81 173 GLY A N 1
ATOM 1337 C CA . GLY A 1 173 ? 9.321 3.555 -12.981 1.00 96.81 173 GLY A CA 1
ATOM 1338 C C . GLY A 1 173 ? 8.030 4.328 -13.217 1.00 96.81 173 GLY A C 1
ATOM 1339 O O . GLY A 1 173 ? 8.013 5.378 -13.860 1.00 96.81 173 GLY A O 1
ATOM 1340 N N . TYR A 1 174 ? 6.937 3.780 -12.696 1.00 96.00 174 TYR A N 1
ATOM 1341 C CA . TYR A 1 174 ? 5.650 4.458 -12.671 1.00 96.00 174 TYR A CA 1
ATOM 1342 C C . TYR A 1 174 ? 5.522 5.308 -11.405 1.00 96.00 174 TYR A C 1
ATOM 1344 O O . TYR A 1 174 ? 5.950 4.916 -10.319 1.00 96.00 174 TYR A O 1
ATOM 1352 N N . ARG A 1 175 ? 4.844 6.450 -11.525 1.00 96.38 175 ARG A N 1
ATOM 1353 C CA . ARG A 1 175 ? 4.445 7.289 -10.391 1.00 96.38 175 ARG A CA 1
ATOM 1354 C C . ARG A 1 175 ? 3.044 7.827 -10.625 1.00 96.38 175 ARG A C 1
ATOM 1356 O O . ARG A 1 175 ? 2.863 8.926 -11.145 1.00 96.38 175 ARG A O 1
ATOM 1363 N N . PHE A 1 176 ? 2.046 7.029 -10.263 1.00 97.19 176 PHE A N 1
ATOM 1364 C CA . PHE A 1 176 ? 0.652 7.400 -10.465 1.00 97.19 176 PHE A CA 1
ATOM 1365 C C . PHE A 1 176 ? 0.224 8.496 -9.494 1.00 97.19 176 PHE A C 1
ATOM 1367 O O . PHE A 1 176 ? 0.488 8.420 -8.296 1.00 97.19 176 PHE A O 1
ATOM 1374 N N . ASN A 1 177 ? -0.449 9.503 -10.028 1.00 97.06 177 ASN A N 1
ATOM 1375 C CA . ASN A 1 177 ? -1.034 10.616 -9.307 1.00 97.06 177 ASN A CA 1
ATOM 1376 C C . ASN A 1 177 ? -2.529 10.658 -9.633 1.00 97.06 177 ASN A C 1
ATOM 1378 O O . ASN A 1 177 ? -2.903 10.775 -10.803 1.00 97.06 177 ASN A O 1
ATOM 1382 N N . LEU A 1 178 ? -3.383 10.578 -8.613 1.00 97.8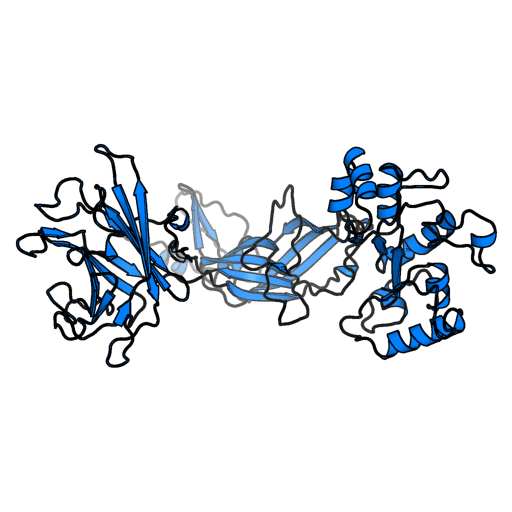1 178 LEU A N 1
ATOM 1383 C CA . LEU A 1 178 ? -4.808 10.837 -8.779 1.00 97.81 178 LEU A CA 1
ATOM 1384 C C . LEU A 1 178 ? -5.006 12.350 -8.915 1.00 97.81 178 LEU A C 1
ATOM 1386 O O . LEU A 1 178 ? -4.616 13.115 -8.038 1.00 97.81 178 LEU A O 1
ATOM 1390 N N . LEU A 1 179 ? -5.594 12.781 -10.026 1.00 96.69 179 LEU A N 1
ATOM 1391 C CA . LEU A 1 179 ? -5.956 14.178 -10.256 1.00 96.69 179 LEU A CA 1
ATOM 1392 C C . LEU A 1 179 ? -7.334 14.483 -9.667 1.00 96.69 179 LEU A C 1
ATOM 1394 O O . LEU A 1 179 ? -7.519 15.515 -9.027 1.00 96.69 179 LEU A O 1
ATOM 1398 N N . SER A 1 180 ? -8.293 13.581 -9.883 1.00 95.81 180 SER A N 1
ATOM 1399 C CA . SER A 1 180 ? -9.630 13.657 -9.300 1.00 95.81 180 SER A CA 1
ATOM 1400 C C . SER A 1 180 ? -10.315 12.294 -9.282 1.00 95.81 180 SER A C 1
ATOM 1402 O O . SER A 1 180 ? -10.025 11.418 -10.104 1.00 95.81 180 SER A O 1
ATOM 1404 N N . ALA A 1 181 ? -11.257 12.139 -8.357 1.00 96.56 181 ALA A N 1
ATOM 1405 C CA . ALA A 1 181 ? -12.204 11.040 -8.319 1.00 96.56 181 ALA A CA 1
ATOM 1406 C C . ALA A 1 181 ? -13.619 11.612 -8.191 1.00 96.56 181 ALA A C 1
ATOM 1408 O O . ALA A 1 181 ? -13.885 12.462 -7.349 1.00 96.56 181 ALA A O 1
ATOM 1409 N N . THR A 1 182 ? -14.517 11.166 -9.058 1.00 95.94 182 THR A N 1
ATOM 1410 C CA . THR A 1 182 ? -15.942 11.482 -9.018 1.00 95.94 182 THR A CA 1
ATOM 1411 C C . THR A 1 182 ? -16.672 10.203 -8.655 1.00 95.94 182 THR A C 1
ATOM 1413 O O . THR A 1 182 ? -16.705 9.263 -9.447 1.00 95.94 182 THR A O 1
ATOM 1416 N N . LEU A 1 183 ? -17.206 10.178 -7.441 1.00 95.00 183 LEU A N 1
ATOM 1417 C CA . LEU A 1 183 ? -18.046 9.136 -6.860 1.00 95.00 183 LEU A CA 1
ATOM 1418 C C . LEU A 1 183 ? -19.177 9.842 -6.102 1.00 95.00 183 LEU A C 1
ATOM 1420 O O . LEU A 1 183 ? -19.034 11.028 -5.799 1.00 95.00 183 LEU A O 1
ATOM 1424 N N . PRO A 1 184 ? -20.308 9.176 -5.837 1.00 88.19 184 PRO A N 1
ATOM 1425 C CA . PRO A 1 184 ? -21.399 9.828 -5.135 1.00 88.19 184 PRO A CA 1
ATOM 1426 C C . PRO A 1 184 ? -21.056 10.033 -3.650 1.00 88.19 184 PRO A C 1
ATOM 1428 O O . PRO A 1 184 ? -20.434 9.175 -3.029 1.00 88.19 184 PRO A O 1
ATOM 1431 N N . ASP A 1 185 ? -21.530 11.137 -3.071 1.00 86.88 185 ASP A N 1
ATOM 1432 C CA . ASP A 1 185 ? -21.393 11.431 -1.632 1.00 86.88 185 ASP A CA 1
ATOM 1433 C C . ASP A 1 185 ? -22.364 10.600 -0.769 1.00 86.88 185 ASP A C 1
ATOM 1435 O O . ASP A 1 185 ? -22.274 10.557 0.457 1.00 86.88 185 ASP A O 1
ATOM 1439 N N . SER A 1 186 ? -23.308 9.915 -1.416 1.00 87.12 186 SER A N 1
ATOM 1440 C CA . SER A 1 186 ? -24.249 8.987 -0.797 1.00 87.12 186 SER A CA 1
ATOM 1441 C C . SER A 1 186 ? -24.477 7.773 -1.687 1.00 87.12 186 SER A C 1
ATOM 1443 O O . SER A 1 186 ? -24.509 7.876 -2.913 1.00 87.12 186 SER A O 1
ATOM 1445 N N . VAL A 1 187 ? -24.649 6.604 -1.079 1.00 88.19 187 VAL A N 1
ATOM 1446 C CA . VAL A 1 187 ? -24.939 5.359 -1.797 1.00 88.19 187 VAL A CA 1
ATOM 1447 C C . VAL A 1 187 ? -26.121 4.649 -1.179 1.00 88.19 187 VAL A C 1
ATOM 1449 O O . VAL A 1 187 ? -26.327 4.703 0.027 1.00 88.19 187 VAL A O 1
ATOM 1452 N N . THR A 1 188 ? -26.900 3.966 -2.007 1.00 86.50 188 THR A N 1
ATOM 1453 C CA . THR A 1 188 ? -28.054 3.1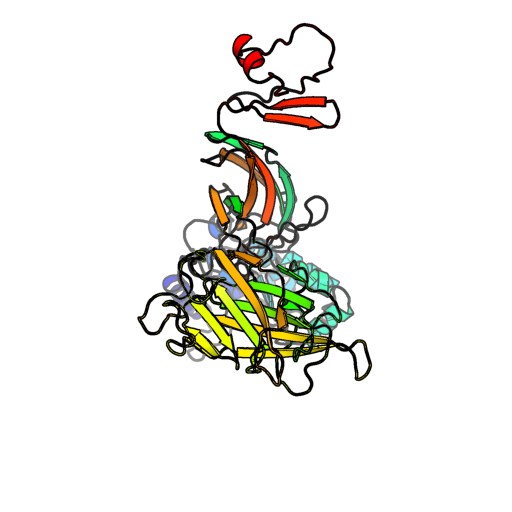89 -1.555 1.00 86.50 188 THR A CA 1
ATOM 1454 C C . THR A 1 188 ? -27.857 1.742 -1.947 1.00 86.50 188 THR A C 1
ATOM 1456 O O . THR A 1 188 ? -27.511 1.465 -3.096 1.00 86.50 188 THR A O 1
ATOM 1459 N N . GLU A 1 189 ? -28.072 0.825 -1.007 1.00 86.38 189 GLU A N 1
ATOM 1460 C CA . GLU A 1 189 ? -28.023 -0.611 -1.282 1.00 86.38 189 GLU A CA 1
ATOM 1461 C C . GLU A 1 189 ? -28.883 -0.970 -2.508 1.00 86.38 189 GLU A C 1
ATOM 1463 O O . GLU A 1 189 ? -29.987 -0.462 -2.704 1.00 86.38 189 GLU A O 1
ATOM 1468 N N . GLY A 1 190 ? -28.347 -1.830 -3.373 1.00 86.44 190 GLY A N 1
ATOM 1469 C CA . GLY A 1 190 ? -28.995 -2.288 -4.600 1.00 86.44 190 GLY A CA 1
ATOM 1470 C C . GLY A 1 190 ? -29.061 -1.249 -5.724 1.00 86.44 190 GLY A C 1
ATOM 1471 O O . GLY A 1 190 ? -29.448 -1.598 -6.840 1.00 86.44 190 GLY A O 1
ATOM 1472 N N . VAL A 1 191 ? -28.660 0.004 -5.482 1.00 86.19 191 VAL A N 1
ATOM 1473 C CA . VAL A 1 191 ? -28.690 1.074 -6.485 1.00 86.19 191 VAL A CA 1
ATOM 1474 C C . VAL A 1 191 ? -27.359 1.157 -7.228 1.00 86.19 191 VAL A C 1
ATOM 1476 O O . VAL A 1 191 ? -26.272 1.017 -6.660 1.00 86.19 191 VAL A O 1
ATOM 1479 N N . GLN A 1 192 ? -27.452 1.384 -8.539 1.00 92.31 192 GLN A N 1
ATOM 1480 C CA . GLN A 1 192 ? -26.290 1.604 -9.386 1.00 92.31 192 GLN A CA 1
ATOM 1481 C C . GLN A 1 192 ? -25.741 3.023 -9.200 1.00 92.31 192 GLN A C 1
ATOM 1483 O O . GLN A 1 192 ? -26.478 3.998 -9.325 1.00 92.31 192 GLN A O 1
ATOM 1488 N N . PHE A 1 193 ? -24.433 3.140 -9.013 1.00 91.69 193 PHE A N 1
ATOM 1489 C CA . PHE A 1 193 ? -23.697 4.395 -9.055 1.00 91.69 193 PHE A CA 1
ATOM 1490 C C . PHE A 1 193 ? -22.678 4.403 -10.198 1.00 91.69 193 PHE A C 1
ATOM 1492 O O . PHE A 1 193 ? -22.263 3.360 -10.711 1.00 91.69 193 PHE A O 1
ATOM 1499 N N . GLU A 1 194 ? -22.284 5.604 -10.611 1.00 95.12 194 GLU A N 1
ATOM 1500 C CA . GLU A 1 194 ? -21.221 5.820 -11.590 1.00 95.12 194 GLU A CA 1
ATOM 1501 C C . GLU A 1 194 ? -19.960 6.307 -10.878 1.00 95.12 194 GLU A C 1
ATOM 1503 O O . GLU A 1 194 ? -20.036 7.000 -9.863 1.00 95.12 194 GLU A O 1
ATOM 1508 N N . TYR A 1 195 ? -18.798 5.956 -11.421 1.00 96.62 195 TYR A N 1
ATOM 1509 C CA . TYR A 1 195 ? -17.518 6.475 -10.957 1.00 96.62 195 TYR A CA 1
ATOM 1510 C C . TYR A 1 195 ? -16.660 6.932 -12.134 1.00 96.62 195 TYR A C 1
ATOM 1512 O O . TYR A 1 195 ? -16.720 6.378 -13.238 1.00 96.62 195 TYR A O 1
ATOM 1520 N N . GLN A 1 196 ? -15.810 7.921 -11.879 1.00 97.88 196 GLN A N 1
ATOM 1521 C CA . GLN A 1 196 ? -14.783 8.371 -12.807 1.00 97.88 196 GLN A CA 1
ATOM 1522 C C . GLN A 1 196 ? -13.527 8.787 -12.052 1.00 97.88 196 GLN A C 1
ATOM 1524 O O . GLN A 1 196 ? -13.583 9.598 -11.138 1.00 97.88 196 GLN A O 1
ATOM 1529 N N . LEU A 1 197 ? -12.382 8.284 -12.491 1.00 97.38 197 LEU A N 1
ATOM 1530 C CA . LEU A 1 197 ? -11.061 8.622 -11.986 1.00 97.38 197 LEU A CA 1
ATOM 1531 C C . LEU A 1 197 ? -10.274 9.299 -13.103 1.00 97.38 197 LEU A C 1
ATOM 1533 O O . LEU A 1 197 ? -10.288 8.837 -14.248 1.00 97.38 197 LEU A O 1
ATOM 1537 N N . MET A 1 198 ? -9.576 10.373 -12.754 1.00 97.56 198 MET A N 1
ATOM 1538 C CA . MET A 1 198 ? -8.582 11.012 -13.605 1.00 97.56 198 MET A CA 1
ATOM 1539 C C . MET A 1 198 ? -7.211 10.752 -12.995 1.00 97.56 198 MET A C 1
ATOM 1541 O O . MET A 1 198 ? -6.939 11.173 -11.872 1.00 97.56 198 MET A O 1
ATOM 1545 N N . ILE A 1 199 ? -6.364 10.036 -13.723 1.00 97.69 199 ILE A N 1
ATOM 1546 C CA . ILE A 1 199 ? -5.047 9.589 -13.271 1.00 97.69 199 ILE A CA 1
ATOM 1547 C C . ILE A 1 199 ? -3.993 10.155 -14.220 1.00 97.69 199 ILE A C 1
ATOM 1549 O O . ILE A 1 199 ? -4.222 10.292 -15.417 1.00 97.69 199 ILE A O 1
ATOM 1553 N N . GLU A 1 200 ? -2.825 10.470 -13.685 1.00 97.25 200 GLU A N 1
ATOM 1554 C CA . GLU A 1 200 ? -1.628 10.828 -14.441 1.00 97.25 200 GLU A CA 1
ATOM 1555 C C . GLU A 1 200 ? -0.485 9.907 -14.005 1.00 97.25 200 GLU A C 1
ATOM 1557 O O . GLU A 1 200 ? -0.356 9.602 -12.818 1.00 97.25 200 GLU A O 1
ATOM 1562 N N . ASN A 1 201 ? 0.367 9.475 -14.935 1.00 97.50 201 ASN A N 1
ATOM 1563 C CA . ASN A 1 201 ? 1.641 8.852 -14.590 1.00 97.50 201 ASN A CA 1
ATOM 1564 C C . ASN A 1 201 ? 2.758 9.895 -14.704 1.00 97.50 201 ASN A C 1
ATOM 1566 O O . ASN A 1 201 ? 3.107 10.321 -15.797 1.00 97.50 201 ASN A O 1
ATOM 1570 N N . ARG A 1 202 ? 3.323 10.308 -13.567 1.00 96.31 202 ARG A N 1
ATOM 1571 C CA . ARG A 1 202 ? 4.417 11.292 -13.496 1.00 96.31 202 ARG A CA 1
ATOM 1572 C C . ARG A 1 202 ? 5.812 10.665 -13.566 1.00 96.31 202 ARG A C 1
ATOM 1574 O O . ARG A 1 202 ? 6.802 11.390 -13.462 1.00 96.31 202 ARG A O 1
ATOM 1581 N N . GLY A 1 203 ? 5.883 9.338 -13.662 1.00 97.00 203 GLY A N 1
ATOM 1582 C CA . GLY A 1 203 ? 7.124 8.593 -13.838 1.00 97.00 203 GLY A CA 1
ATOM 1583 C C . GLY A 1 203 ? 7.607 8.609 -15.288 1.00 97.00 203 GLY A C 1
ATOM 1584 O O . GLY A 1 203 ? 7.055 9.309 -16.131 1.00 97.00 203 GLY A O 1
ATOM 1585 N N . TRP A 1 204 ? 8.641 7.828 -15.575 1.00 97.69 204 TRP A N 1
ATOM 1586 C CA . TRP A 1 204 ? 9.183 7.614 -16.917 1.00 97.69 204 TRP A CA 1
ATOM 1587 C C . TRP A 1 204 ? 8.704 6.316 -17.555 1.00 97.69 204 TRP A C 1
ATOM 1589 O O . TRP A 1 204 ? 8.795 6.183 -18.766 1.00 97.69 204 TRP A O 1
ATOM 1599 N N . ALA A 1 205 ? 8.190 5.366 -16.776 1.00 96.62 205 ALA A N 1
ATOM 1600 C CA . ALA A 1 205 ? 7.741 4.079 -17.289 1.00 96.62 205 ALA A CA 1
ATOM 1601 C C . ALA A 1 205 ? 6.293 3.786 -16.894 1.00 96.62 205 ALA A C 1
ATOM 1603 O O . ALA A 1 205 ? 5.803 4.226 -15.850 1.00 96.62 205 ALA A O 1
ATOM 1604 N N . ALA A 1 206 ? 5.609 2.988 -17.709 1.00 94.88 206 ALA A N 1
ATOM 1605 C CA . ALA A 1 206 ? 4.375 2.335 -17.294 1.00 94.88 206 ALA A CA 1
ATOM 1606 C C . ALA A 1 206 ? 4.665 1.163 -16.337 1.00 94.88 206 ALA A C 1
ATOM 1608 O O . ALA A 1 206 ? 5.812 0.769 -16.102 1.00 94.88 206 ALA A O 1
ATOM 1609 N N . MET A 1 207 ? 3.611 0.579 -15.766 1.00 92.31 207 MET A N 1
ATOM 1610 C CA . MET A 1 207 ? 3.760 -0.641 -14.977 1.00 92.31 207 MET A CA 1
ATOM 1611 C C . MET A 1 207 ? 4.254 -1.794 -15.865 1.00 92.31 207 MET A C 1
ATOM 1613 O O . MET A 1 207 ? 3.745 -2.005 -16.960 1.00 92.31 207 MET A O 1
ATOM 1617 N N . VAL A 1 208 ? 5.238 -2.562 -15.387 1.00 87.00 208 VAL A N 1
ATOM 1618 C CA . VAL A 1 208 ? 5.873 -3.629 -16.186 1.00 87.00 208 VAL A CA 1
ATOM 1619 C C . VAL A 1 208 ? 5.091 -4.942 -16.128 1.00 87.00 208 VAL A C 1
ATOM 1621 O O . VAL A 1 208 ? 4.963 -5.649 -17.128 1.00 87.00 208 VAL A O 1
ATOM 1624 N N . LEU A 1 209 ? 4.579 -5.293 -14.945 1.00 86.69 209 LEU A N 1
ATOM 1625 C CA . LEU A 1 209 ? 3.830 -6.526 -14.716 1.00 86.69 209 LEU A CA 1
ATOM 1626 C C . LEU A 1 209 ? 2.328 -6.234 -14.613 1.00 86.69 209 LEU A C 1
ATOM 1628 O O . LEU A 1 209 ? 1.943 -5.206 -14.063 1.00 86.69 209 LEU A O 1
ATOM 1632 N N . PRO A 1 210 ? 1.461 -7.131 -15.108 1.00 87.44 210 PRO A N 1
ATOM 1633 C CA . PRO A 1 210 ? 0.021 -6.915 -15.068 1.00 87.44 210 PRO A CA 1
ATOM 1634 C C . PRO A 1 210 ? -0.505 -6.908 -13.631 1.00 87.44 210 PRO A C 1
ATOM 1636 O O . PRO A 1 210 ? -0.293 -7.867 -12.878 1.00 87.44 210 PRO A O 1
ATOM 1639 N N . ARG A 1 211 ? -1.275 -5.875 -13.282 1.00 90.88 211 ARG A N 1
ATOM 1640 C CA . ARG A 1 211 ? -1.918 -5.741 -11.971 1.00 90.88 211 ARG A CA 1
ATOM 1641 C C . ARG A 1 211 ? -3.394 -5.420 -12.143 1.00 90.88 211 ARG A C 1
ATOM 1643 O O . ARG A 1 211 ? -3.752 -4.514 -12.887 1.00 90.88 211 ARG A O 1
ATOM 1650 N N . SER A 1 212 ? -4.245 -6.191 -11.472 1.00 91.81 212 SER A N 1
ATOM 1651 C CA . SER A 1 212 ? -5.675 -5.901 -11.441 1.00 91.81 212 SER A CA 1
ATOM 1652 C C . SER A 1 212 ? -5.913 -4.609 -10.670 1.00 91.81 212 SER A C 1
ATOM 1654 O O . SER A 1 212 ? -5.259 -4.361 -9.656 1.00 91.81 212 SER A O 1
ATOM 1656 N N . VAL A 1 213 ? -6.867 -3.817 -11.143 1.00 96.06 213 VAL A N 1
ATOM 1657 C CA . VAL A 1 213 ? -7.290 -2.579 -10.497 1.00 96.06 213 VAL A CA 1
ATOM 1658 C C . VAL A 1 213 ? -8.719 -2.761 -10.038 1.00 96.06 213 VAL A C 1
ATOM 1660 O O . VAL A 1 213 ? -9.579 -3.112 -10.843 1.00 96.06 213 VAL A O 1
ATOM 1663 N N . TYR A 1 214 ? -8.973 -2.511 -8.762 1.00 97.25 214 TYR A N 1
ATOM 1664 C CA . TYR A 1 214 ? -10.298 -2.623 -8.181 1.00 97.25 214 TYR A CA 1
ATOM 1665 C C . TYR A 1 214 ? -10.747 -1.291 -7.601 1.00 97.25 214 TYR A C 1
ATOM 1667 O O . TYR A 1 214 ? -9.966 -0.605 -6.941 1.00 97.25 214 TYR A O 1
ATOM 1675 N N . LEU A 1 215 ? -12.021 -0.967 -7.800 1.00 98.12 215 LEU A N 1
ATOM 1676 C CA . LEU A 1 215 ? -12.732 -0.092 -6.881 1.00 98.12 215 LEU A CA 1
ATOM 1677 C C . LEU A 1 215 ? -13.207 -0.953 -5.709 1.00 98.12 215 LEU A C 1
ATOM 1679 O O . LEU A 1 215 ? -13.850 -1.982 -5.917 1.00 98.12 215 LEU A O 1
ATOM 1683 N N . ARG A 1 216 ? -12.869 -0.540 -4.493 1.00 96.56 216 ARG A N 1
ATOM 1684 C CA . ARG A 1 216 ? -13.214 -1.223 -3.248 1.00 96.56 216 ARG A CA 1
ATOM 1685 C C . ARG A 1 216 ? -14.095 -0.306 -2.408 1.00 96.56 216 ARG A C 1
ATOM 1687 O O . ARG A 1 216 ? -13.730 0.848 -2.213 1.00 96.56 216 ARG A O 1
ATOM 1694 N N . ALA A 1 217 ? -15.223 -0.809 -1.924 1.00 96.44 217 ALA A N 1
ATOM 1695 C CA . ALA A 1 217 ? -16.085 -0.140 -0.955 1.00 96.44 217 ALA A CA 1
ATOM 1696 C C . ALA A 1 217 ? -16.009 -0.885 0.375 1.00 96.44 217 ALA A C 1
ATOM 1698 O O . ALA A 1 217 ? -16.220 -2.100 0.410 1.00 96.44 217 ALA A O 1
ATOM 1699 N N . TYR A 1 218 ? -15.711 -0.177 1.458 1.00 93.31 218 TYR A N 1
ATOM 1700 C CA . TYR A 1 218 ? -15.601 -0.774 2.783 1.00 93.31 218 TYR A CA 1
ATOM 1701 C C . TYR A 1 218 ? -15.995 0.200 3.886 1.00 93.31 218 TYR A C 1
ATOM 1703 O O . TYR A 1 218 ? -15.903 1.413 3.728 1.00 93.31 218 TYR A O 1
ATOM 1711 N N . THR A 1 219 ? -16.412 -0.345 5.021 1.00 90.81 219 THR A N 1
ATOM 1712 C CA . THR A 1 219 ? -16.494 0.388 6.288 1.00 90.81 219 THR A CA 1
ATOM 1713 C C . THR A 1 219 ? -15.365 -0.084 7.190 1.00 90.81 219 THR A C 1
ATOM 1715 O O . THR A 1 219 ? -14.924 -1.231 7.086 1.00 90.81 219 THR A O 1
ATOM 1718 N N . THR A 1 220 ? -14.906 0.770 8.093 1.00 81.81 220 THR A N 1
ATOM 1719 C CA . THR A 1 220 ? -14.005 0.366 9.174 1.00 81.81 220 THR A CA 1
ATOM 1720 C C . THR A 1 220 ? -14.777 0.341 10.482 1.00 81.81 220 THR A C 1
ATOM 1722 O O . THR A 1 220 ? -15.616 1.212 10.727 1.00 81.81 220 THR A O 1
ATOM 1725 N N . THR A 1 221 ? -14.518 -0.649 11.334 1.00 70.88 221 THR A N 1
ATOM 1726 C CA . THR A 1 221 ? -14.831 -0.453 12.750 1.00 70.88 221 THR A CA 1
ATOM 1727 C C . THR A 1 221 ? -13.886 0.620 13.288 1.00 70.88 221 THR A C 1
ATOM 1729 O O . THR A 1 221 ? -12.721 0.663 12.875 1.00 70.88 221 THR A O 1
ATOM 1732 N N . PRO A 1 222 ? -14.351 1.526 14.163 1.00 57.69 222 PRO A N 1
ATOM 1733 C CA . PRO A 1 222 ? -13.439 2.421 14.851 1.00 57.69 222 PRO A CA 1
ATOM 1734 C C . PRO A 1 222 ? -12.386 1.587 15.584 1.00 57.69 222 PRO A C 1
ATOM 1736 O O . PRO A 1 222 ? -12.738 0.650 16.301 1.00 57.69 222 PRO A O 1
ATOM 1739 N N . GLU A 1 223 ? -11.111 1.938 15.428 1.00 56.25 223 GLU A N 1
ATOM 1740 C CA . GLU A 1 223 ? -10.107 1.555 16.416 1.00 56.25 223 GLU A CA 1
ATOM 1741 C C . GLU A 1 223 ? -10.551 2.230 17.716 1.00 56.25 223 GLU A C 1
ATOM 1743 O O . GLU A 1 223 ? -10.575 3.463 17.809 1.00 56.25 223 GLU A O 1
ATOM 1748 N N . GLY A 1 224 ? -11.017 1.468 18.707 1.00 60.66 224 GLY A N 1
ATOM 1749 C CA . GLY A 1 224 ? -11.254 2.077 20.012 1.00 60.66 224 GLY A CA 1
ATOM 1750 C C . GLY A 1 224 ? -9.905 2.598 20.498 1.00 60.66 224 GLY A C 1
ATOM 1751 O O . GLY A 1 224 ? -8.933 1.849 20.441 1.00 60.66 224 GLY A O 1
ATOM 1752 N N . ASN A 1 225 ? -9.833 3.864 20.932 1.00 70.25 225 ASN A N 1
ATOM 1753 C CA . ASN A 1 225 ? -8.592 4.605 21.240 1.00 70.25 225 ASN A CA 1
ATOM 1754 C C . ASN A 1 225 ? -7.579 3.814 22.104 1.00 70.25 225 ASN A C 1
ATOM 1756 O O . ASN A 1 225 ? -6.383 4.091 22.084 1.00 70.25 225 ASN A O 1
ATOM 1760 N N . THR A 1 226 ? -8.056 2.820 22.851 1.00 84.94 226 THR A N 1
ATOM 1761 C CA . THR A 1 226 ? -7.303 1.929 23.732 1.00 84.94 226 THR A CA 1
ATOM 1762 C C . THR A 1 226 ? -6.735 0.659 23.064 1.00 84.94 226 THR A C 1
ATOM 1764 O O . THR A 1 226 ? -6.050 -0.090 23.756 1.00 84.94 226 THR A O 1
ATOM 1767 N N . PHE A 1 227 ? -6.941 0.394 21.760 1.00 87.56 227 PHE A N 1
ATOM 1768 C CA . PHE A 1 227 ? -6.280 -0.725 21.061 1.00 87.56 227 PHE A CA 1
ATOM 1769 C C . PHE A 1 227 ? -4.851 -0.349 20.658 1.00 87.56 227 PHE A C 1
ATOM 1771 O O . PHE A 1 227 ? -4.645 0.343 19.668 1.00 87.56 227 PHE A O 1
ATOM 1778 N N . ARG A 1 228 ? -3.848 -0.737 21.451 1.00 86.75 228 ARG A N 1
ATOM 1779 C CA . ARG A 1 228 ? -2.437 -0.380 21.242 1.00 86.75 228 ARG A CA 1
ATOM 1780 C C . ARG A 1 228 ? -1.515 -1.458 21.797 1.00 86.75 228 ARG A C 1
ATOM 1782 O O . ARG A 1 228 ? -1.706 -1.924 22.918 1.00 86.75 228 ARG A O 1
ATOM 1789 N N . THR A 1 229 ? -0.454 -1.778 21.059 1.00 90.19 229 THR A N 1
ATOM 1790 C CA . THR A 1 229 ? 0.690 -2.516 21.611 1.00 90.19 229 THR A CA 1
ATOM 1791 C C . THR A 1 229 ? 1.607 -1.536 22.334 1.00 90.19 229 THR A C 1
ATOM 1793 O O . THR A 1 229 ? 2.179 -0.637 21.715 1.00 90.19 229 THR A O 1
ATOM 1796 N N . ILE A 1 230 ? 1.763 -1.717 23.645 1.00 89.94 230 ILE A N 1
ATOM 1797 C CA . ILE A 1 230 ? 2.639 -0.893 24.478 1.00 89.94 230 ILE A CA 1
ATOM 1798 C C . ILE A 1 230 ? 3.957 -1.626 24.730 1.00 89.94 230 ILE A C 1
ATOM 1800 O O . ILE A 1 230 ? 3.982 -2.771 25.190 1.00 89.94 230 ILE A O 1
ATOM 1804 N N . ALA A 1 231 ? 5.072 -0.953 24.446 1.00 87.62 231 ALA A N 1
ATOM 1805 C CA . ALA A 1 231 ? 6.393 -1.452 24.796 1.00 87.62 231 ALA A CA 1
ATOM 1806 C C . ALA A 1 231 ? 6.602 -1.357 26.315 1.00 87.62 231 ALA A C 1
ATOM 1808 O O . ALA A 1 231 ? 6.589 -0.273 26.887 1.00 87.62 231 ALA A O 1
ATOM 1809 N N . ASN A 1 232 ? 6.825 -2.494 26.972 1.00 82.56 232 ASN A N 1
ATOM 1810 C CA . ASN A 1 232 ? 7.048 -2.541 28.415 1.00 82.56 232 ASN A CA 1
ATOM 1811 C C . ASN A 1 232 ? 8.534 -2.354 28.763 1.00 82.56 232 ASN A C 1
ATOM 1813 O O . ASN A 1 232 ? 9.225 -3.293 29.154 1.00 82.56 232 ASN A O 1
ATOM 1817 N N . ASN A 1 233 ? 9.051 -1.150 28.526 1.00 81.44 233 ASN A N 1
ATOM 1818 C CA . ASN A 1 233 ? 10.468 -0.796 28.678 1.00 81.44 233 ASN A CA 1
ATOM 1819 C C . ASN A 1 233 ? 10.681 0.497 29.492 1.00 81.44 233 ASN A C 1
ATOM 1821 O O . ASN A 1 233 ? 11.770 1.068 29.453 1.00 81.44 233 ASN A O 1
ATOM 1825 N N . GLY A 1 234 ? 9.649 0.966 30.201 1.00 80.88 234 GLY A N 1
ATOM 1826 C CA . GLY A 1 234 ? 9.648 2.235 30.931 1.00 80.88 234 GLY A CA 1
ATOM 1827 C C . GLY A 1 234 ? 9.413 3.476 30.060 1.00 80.88 234 GLY A C 1
ATOM 1828 O O . GLY A 1 234 ? 9.341 4.574 30.604 1.00 80.88 234 GLY A O 1
ATOM 1829 N N . ASP A 1 235 ? 9.267 3.341 28.737 1.00 84.50 235 ASP A N 1
ATOM 1830 C CA . ASP A 1 235 ? 8.878 4.455 27.867 1.00 84.50 235 ASP A CA 1
ATOM 1831 C C . ASP A 1 235 ? 7.356 4.648 27.867 1.00 84.50 235 ASP A C 1
ATOM 1833 O O . ASP A 1 235 ? 6.592 3.814 27.382 1.00 84.50 235 ASP A O 1
ATOM 1837 N N . MET A 1 236 ? 6.912 5.795 28.377 1.00 87.56 236 MET A N 1
ATOM 1838 C CA . MET A 1 236 ? 5.494 6.130 28.508 1.00 87.56 236 MET A CA 1
ATOM 1839 C C . MET A 1 236 ? 4.898 6.761 27.238 1.00 87.56 236 MET A C 1
ATOM 1841 O O . MET A 1 236 ? 3.704 7.060 27.207 1.00 87.56 236 MET A O 1
ATOM 1845 N N . SER A 1 237 ? 5.692 6.957 26.177 1.00 85.38 237 SER A N 1
ATOM 1846 C CA . SER A 1 237 ? 5.248 7.605 24.934 1.00 85.38 237 SER A CA 1
ATOM 1847 C C . SER A 1 237 ? 4.084 6.877 24.247 1.00 85.38 237 SER A C 1
ATOM 1849 O O . SER A 1 237 ? 3.200 7.527 23.686 1.00 85.38 237 SER A O 1
ATOM 1851 N N . GLY A 1 238 ? 4.020 5.545 24.365 1.00 82.50 238 GLY A N 1
ATOM 1852 C CA . GLY A 1 238 ? 2.936 4.720 23.816 1.00 82.50 238 GLY A CA 1
ATOM 1853 C C . GLY A 1 238 ? 1.555 4.985 24.428 1.00 82.50 238 GLY A C 1
ATOM 1854 O O . GLY A 1 238 ? 0.545 4.604 23.840 1.00 82.50 238 GLY A O 1
ATOM 1855 N N . TRP A 1 239 ? 1.496 5.667 25.576 1.00 88.25 239 TRP A N 1
ATOM 1856 C CA . TRP A 1 239 ? 0.253 6.018 26.267 1.00 88.25 239 TRP A CA 1
ATOM 1857 C C . TRP A 1 239 ? -0.297 7.397 25.882 1.00 88.25 239 TRP A C 1
ATOM 1859 O O . TRP A 1 239 ? -1.358 7.798 26.365 1.00 88.25 239 TRP A O 1
ATOM 1869 N N . ALA A 1 240 ? 0.419 8.156 25.050 1.00 85.00 240 ALA A N 1
ATOM 1870 C CA . ALA A 1 240 ? 0.012 9.502 24.672 1.00 85.00 240 ALA A CA 1
ATOM 1871 C C . ALA A 1 240 ? -1.352 9.500 23.955 1.00 85.00 240 ALA A C 1
ATOM 1873 O O . ALA A 1 240 ? -1.572 8.753 23.004 1.00 85.00 240 ALA A O 1
ATOM 1874 N N . GLY A 1 241 ? -2.266 10.367 24.400 1.00 80.56 241 GLY A N 1
ATOM 1875 C CA . GLY A 1 241 ? -3.605 10.511 23.813 1.00 80.56 241 GLY A CA 1
ATOM 1876 C C . GLY A 1 241 ? -4.646 9.496 24.299 1.00 80.56 241 GLY A C 1
ATOM 1877 O O . GLY A 1 241 ? -5.803 9.577 23.880 1.00 80.56 241 GLY A O 1
ATOM 1878 N N . LEU A 1 242 ? -4.277 8.573 25.194 1.00 86.12 242 LEU A N 1
ATOM 1879 C CA . LEU A 1 242 ? -5.246 7.727 25.886 1.00 86.12 242 LEU A CA 1
ATOM 1880 C C . LEU A 1 242 ? -6.032 8.535 26.919 1.00 86.12 242 LEU A C 1
ATOM 1882 O O . LEU A 1 242 ? -5.485 9.390 27.616 1.00 86.12 242 LEU A O 1
ATOM 1886 N N . THR A 1 243 ? -7.327 8.249 27.009 1.00 86.69 243 THR A N 1
ATOM 1887 C CA . THR A 1 243 ? -8.196 8.817 28.039 1.00 86.69 243 THR A CA 1
ATOM 1888 C C . THR A 1 243 ? -7.898 8.146 29.375 1.00 86.69 243 THR A C 1
ATOM 1890 O O . THR A 1 243 ? -7.745 6.926 29.438 1.00 86.69 243 THR A O 1
ATOM 1893 N N . GLU A 1 244 ? -7.804 8.952 30.429 1.00 90.81 244 GLU A N 1
ATOM 1894 C CA . GLU A 1 244 ? -7.706 8.463 31.801 1.00 90.81 244 GLU A CA 1
ATOM 1895 C C . GLU A 1 244 ? -8.955 7.648 32.150 1.00 90.81 244 GLU A C 1
ATOM 1897 O O . GLU A 1 244 ? -10.082 8.086 31.916 1.00 90.81 244 GLU A O 1
ATOM 1902 N N . LEU A 1 245 ? -8.741 6.441 32.670 1.00 93.94 245 LEU A N 1
ATOM 1903 C CA . LEU A 1 245 ? -9.810 5.522 33.037 1.00 93.94 245 LEU A CA 1
ATOM 1904 C C . LEU A 1 245 ? -10.387 5.856 34.419 1.00 93.94 245 LEU A C 1
ATOM 1906 O O . LEU A 1 245 ? -11.592 5.743 34.623 1.00 93.94 245 LEU A O 1
ATOM 1910 N N . SER A 1 246 ? -9.525 6.269 35.350 1.00 95.00 246 SER A N 1
ATOM 1911 C CA . SER A 1 246 ? -9.892 6.790 36.669 1.00 95.00 246 SER A CA 1
ATOM 1912 C C . SER A 1 246 ? -8.805 7.733 37.176 1.00 95.00 246 SER A C 1
ATOM 1914 O O . SER A 1 246 ? -7.632 7.533 36.855 1.00 95.00 246 SER A O 1
ATOM 1916 N N . SER A 1 247 ? -9.183 8.705 37.999 1.00 94.19 247 SER A N 1
ATOM 1917 C CA . SER A 1 247 ? -8.268 9.588 38.730 1.00 94.19 247 SER A CA 1
ATOM 1918 C C . SER A 1 247 ? -8.545 9.578 40.223 1.00 94.19 247 SER A C 1
ATOM 1920 O O . SER A 1 247 ? -9.600 9.116 40.667 1.00 94.19 247 SER A O 1
ATOM 1922 N N . ASP A 1 248 ? -7.582 10.113 40.966 1.00 93.75 248 ASP A N 1
ATOM 1923 C CA . ASP A 1 248 ? -7.649 10.313 42.404 1.00 93.75 248 ASP A CA 1
ATOM 1924 C C . ASP A 1 248 ? -6.999 11.644 42.829 1.00 93.75 248 ASP A C 1
ATOM 1926 O O . ASP A 1 248 ? -6.273 12.281 42.049 1.00 93.75 248 ASP A O 1
ATOM 1930 N N . SER A 1 249 ? -7.356 12.130 44.020 1.00 93.31 249 SER A N 1
ATOM 1931 C CA . SER A 1 249 ? -6.943 13.456 44.482 1.00 93.31 249 SER A CA 1
ATOM 1932 C C . SER A 1 249 ? -5.506 13.430 45.003 1.00 93.31 249 SER A C 1
ATOM 1934 O O . SER A 1 249 ? -4.868 12.395 45.097 1.00 93.31 249 SER A O 1
ATOM 1936 N N . GLN A 1 250 ? -4.924 14.609 45.227 1.00 92.38 250 GLN A N 1
ATOM 1937 C CA . GLN A 1 250 ? -3.568 14.703 45.761 1.00 92.38 250 GLN A CA 1
ATOM 1938 C C . GLN A 1 250 ? -3.611 14.923 47.274 1.00 92.38 250 GLN A C 1
ATOM 1940 O O . GLN A 1 250 ? -4.196 15.907 47.742 1.00 92.38 250 GLN A O 1
ATOM 1945 N N . GLY A 1 251 ? -2.877 14.098 48.022 1.00 90.19 251 GLY A N 1
ATOM 1946 C CA . GLY A 1 251 ? -2.640 14.261 49.454 1.00 90.19 251 GLY A CA 1
ATOM 1947 C C . GLY A 1 251 ? -3.723 13.680 50.365 1.00 90.19 251 GLY A C 1
ATOM 1948 O O . GLY A 1 251 ? -3.767 14.046 51.543 1.00 90.19 251 GLY A O 1
ATOM 1949 N N . ASP A 1 252 ? -4.581 12.803 49.850 1.00 90.31 252 ASP A N 1
ATOM 1950 C CA . ASP A 1 252 ? -5.628 12.085 50.583 1.00 90.31 252 ASP A CA 1
ATOM 1951 C C . ASP A 1 252 ? -5.328 10.600 50.814 1.00 90.31 252 ASP A C 1
ATOM 1953 O O . ASP A 1 252 ? -6.161 9.898 51.379 1.00 90.31 252 ASP A O 1
ATOM 1957 N N . ASN A 1 253 ? -4.084 10.174 50.584 1.00 89.31 253 ASN A N 1
ATOM 1958 C CA . ASN A 1 253 ? -3.595 8.814 50.821 1.00 89.31 253 ASN A CA 1
ATOM 1959 C C . ASN A 1 253 ? -3.763 8.239 52.245 1.00 89.31 253 ASN A C 1
ATOM 1961 O O . ASN A 1 253 ? -3.401 7.090 52.487 1.00 89.31 253 ASN A O 1
ATOM 1965 N N . ASN A 1 254 ? -4.252 9.014 53.222 1.00 88.50 254 ASN A N 1
ATOM 1966 C CA . ASN A 1 254 ? -4.665 8.567 54.565 1.00 88.50 254 ASN A CA 1
ATOM 1967 C C . ASN A 1 254 ? -3.673 7.634 55.299 1.00 88.50 254 ASN A C 1
ATOM 1969 O O . ASN A 1 254 ? -4.080 6.758 56.062 1.00 88.50 254 ASN A O 1
ATOM 1973 N N . GLY A 1 255 ? -2.364 7.835 55.105 1.00 85.25 255 GLY A N 1
ATOM 1974 C CA . GLY A 1 255 ? -1.302 7.021 55.721 1.00 85.25 255 GLY A CA 1
ATOM 1975 C C . GLY A 1 255 ? -0.821 5.825 54.887 1.00 85.25 255 GLY A C 1
ATOM 1976 O O . GLY A 1 255 ? 0.111 5.132 55.301 1.00 85.25 255 GLY A O 1
ATOM 1977 N N . ALA A 1 256 ? -1.393 5.607 53.703 1.00 90.25 256 ALA A N 1
ATOM 1978 C CA . ALA A 1 256 ? -0.960 4.585 52.762 1.00 90.25 256 ALA A CA 1
ATOM 1979 C C . ALA A 1 256 ? 0.441 4.860 52.196 1.00 90.25 256 ALA A C 1
ATOM 1981 O O . ALA A 1 256 ? 0.948 5.986 52.206 1.00 90.25 256 ALA A O 1
ATOM 1982 N N . VAL A 1 257 ? 1.068 3.808 51.665 1.00 89.69 257 VAL A N 1
ATOM 1983 C CA . VAL A 1 257 ? 2.431 3.868 51.107 1.00 89.69 257 VAL A CA 1
ATOM 1984 C C . VAL A 1 257 ? 2.562 4.639 49.792 1.00 89.69 257 VAL A C 1
ATOM 1986 O O . VAL A 1 257 ? 3.684 4.947 49.389 1.00 89.69 257 VAL A O 1
ATOM 1989 N N . SER A 1 258 ? 1.452 4.942 49.126 1.00 91.38 258 SER A N 1
ATOM 1990 C CA . SER A 1 258 ? 1.412 5.723 47.894 1.00 91.38 258 SER A CA 1
ATOM 1991 C C . SER A 1 258 ? 0.181 6.617 47.856 1.00 91.38 258 SER A C 1
ATOM 1993 O O . SER A 1 258 ? -0.816 6.314 48.499 1.00 91.38 258 SER A O 1
ATOM 1995 N N . ASP A 1 259 ? 0.288 7.711 47.108 1.00 92.94 259 ASP A N 1
ATOM 1996 C CA . ASP A 1 259 ? -0.787 8.660 46.802 1.00 92.94 259 ASP A CA 1
ATOM 1997 C C . ASP A 1 259 ? -1.144 8.466 45.327 1.00 92.94 259 ASP A C 1
ATOM 1999 O O . ASP A 1 259 ? -0.303 8.729 44.458 1.00 92.94 259 ASP A O 1
ATOM 2003 N N . LEU A 1 260 ? -2.297 7.853 45.048 1.00 94.69 260 LEU A N 1
ATOM 2004 C CA . LEU A 1 260 ? -2.700 7.455 43.695 1.00 94.69 260 LEU A CA 1
ATOM 2005 C C . LEU A 1 260 ? -3.094 8.700 42.892 1.00 94.69 260 LEU A C 1
ATOM 2007 O O . LEU A 1 260 ? -3.542 9.683 43.456 1.00 94.69 260 LEU A O 1
ATOM 2011 N N . ALA A 1 261 ? -2.878 8.696 41.577 1.00 94.75 261 ALA A N 1
ATOM 2012 C CA . ALA A 1 261 ? -3.208 9.845 40.730 1.00 94.75 261 ALA A CA 1
ATOM 2013 C C . ALA A 1 261 ? -4.085 9.458 39.545 1.00 94.75 261 ALA A C 1
ATOM 2015 O O . ALA A 1 261 ? -5.160 10.020 39.363 1.00 94.75 261 ALA A O 1
ATOM 2016 N N . SER A 1 262 ? -3.628 8.497 38.740 1.00 95.00 262 SER A N 1
ATOM 2017 C CA . SER A 1 262 ? -4.291 8.148 37.483 1.00 95.00 262 SER A CA 1
ATOM 2018 C C . SER A 1 262 ? -4.164 6.668 37.156 1.00 95.00 262 SER A C 1
ATOM 2020 O O . SER A 1 262 ? -3.096 6.070 37.312 1.00 95.00 262 SER A O 1
ATOM 2022 N N . LEU A 1 263 ? -5.227 6.113 36.583 1.00 96.56 263 LEU A N 1
ATOM 2023 C CA . LEU A 1 263 ? -5.267 4.802 35.949 1.00 96.56 263 LEU A CA 1
ATOM 2024 C C . LEU A 1 263 ? -5.489 4.960 34.445 1.00 96.56 263 LEU A C 1
ATOM 2026 O O . LEU A 1 263 ? -6.438 5.609 34.011 1.00 96.56 263 LEU A O 1
ATOM 2030 N N . TYR A 1 264 ? -4.665 4.290 33.647 1.00 95.88 264 TYR A N 1
ATOM 2031 C CA . TYR A 1 264 ? -4.878 4.111 32.213 1.00 95.88 264 TYR A CA 1
ATOM 2032 C C . TYR A 1 264 ? -4.841 2.625 31.878 1.00 95.88 264 TYR A C 1
ATOM 2034 O O . TYR A 1 264 ? -4.083 1.854 32.472 1.00 95.88 264 TYR A O 1
ATOM 2042 N N . MET A 1 265 ? -5.622 2.229 30.877 1.00 96.19 265 MET A N 1
ATOM 2043 C CA . MET A 1 265 ? -5.592 0.874 30.340 1.00 96.19 265 MET A CA 1
ATOM 2044 C C . MET A 1 265 ? -5.631 0.901 28.814 1.00 96.19 265 MET A C 1
ATOM 2046 O O . MET A 1 265 ? -6.254 1.770 28.203 1.00 96.19 265 MET A O 1
ATOM 2050 N N . ALA A 1 266 ? -4.939 -0.058 28.212 1.00 95.31 266 ALA A N 1
ATOM 2051 C CA . ALA A 1 266 ? -4.926 -0.312 26.779 1.00 95.31 266 ALA A CA 1
ATOM 2052 C C . ALA A 1 266 ? -4.837 -1.820 26.545 1.00 95.31 266 ALA A C 1
ATOM 2054 O O . ALA A 1 266 ? -4.480 -2.575 27.447 1.00 95.31 266 ALA A O 1
ATOM 2055 N N . ASN A 1 267 ? -5.126 -2.290 25.340 1.00 94.19 267 ASN A N 1
ATOM 2056 C CA . ASN A 1 267 ? -4.907 -3.686 24.986 1.00 94.19 267 ASN A CA 1
ATOM 2057 C C . ASN A 1 267 ? -4.466 -3.829 23.539 1.00 94.19 267 ASN A C 1
ATOM 2059 O O . ASN A 1 267 ? -4.822 -3.016 22.701 1.00 94.19 267 ASN A O 1
ATOM 2063 N N . ASP A 1 268 ? -3.772 -4.912 23.225 1.00 91.56 268 ASP A N 1
ATOM 2064 C CA . ASP A 1 268 ? -3.655 -5.382 21.848 1.00 91.56 268 ASP A CA 1
ATOM 2065 C C . ASP A 1 268 ? -4.381 -6.725 21.687 1.00 91.56 268 ASP A C 1
ATOM 2067 O O . ASP A 1 268 ? -5.226 -7.107 22.511 1.00 91.56 268 ASP A O 1
ATOM 2071 N N . ALA A 1 269 ? -4.092 -7.449 20.606 1.00 86.25 269 ALA A N 1
ATOM 2072 C CA . ALA A 1 269 ? -4.674 -8.764 20.347 1.00 86.25 269 ALA A CA 1
ATOM 2073 C C . ALA A 1 269 ? -4.306 -9.820 21.410 1.00 86.25 269 ALA A C 1
ATOM 2075 O O . ALA A 1 269 ? -4.964 -10.854 21.501 1.00 86.25 269 ALA A O 1
ATOM 2076 N N . THR A 1 270 ? -3.265 -9.581 22.208 1.00 90.69 270 THR A N 1
ATOM 2077 C CA . THR A 1 270 ? -2.632 -10.580 23.078 1.00 90.69 270 THR A CA 1
ATOM 2078 C C . THR A 1 270 ? -2.540 -10.161 24.541 1.00 90.69 270 THR A C 1
ATOM 2080 O O . THR A 1 270 ? -2.681 -11.011 25.420 1.00 90.69 270 THR A O 1
ATOM 2083 N N . ASN A 1 271 ? -2.350 -8.874 24.824 1.00 95.00 271 ASN A N 1
ATOM 2084 C CA . ASN A 1 271 ? -2.081 -8.350 26.156 1.00 95.00 271 ASN A CA 1
ATOM 2085 C C . ASN A 1 271 ? -3.081 -7.264 26.548 1.00 95.00 271 ASN A C 1
ATOM 2087 O O . ASN A 1 271 ? -3.545 -6.483 25.719 1.00 95.00 271 ASN A O 1
ATOM 2091 N N . LEU A 1 272 ? -3.369 -7.221 27.843 1.00 96.25 272 LEU A N 1
ATOM 2092 C CA . LEU A 1 272 ? -3.857 -6.061 28.563 1.00 96.25 272 LEU A CA 1
ATOM 2093 C C . LEU A 1 272 ? -2.645 -5.293 29.104 1.00 96.25 272 LEU A C 1
ATOM 2095 O O . LEU A 1 272 ? -1.724 -5.889 29.663 1.00 96.25 272 LEU A O 1
ATOM 2099 N N . TYR A 1 273 ? -2.665 -3.977 28.968 1.00 97.00 273 TYR A N 1
ATOM 2100 C CA . TYR A 1 273 ? -1.678 -3.062 29.518 1.00 97.00 273 TYR A CA 1
ATOM 2101 C C . TYR A 1 273 ? -2.340 -2.202 30.584 1.00 97.00 273 TYR A C 1
ATOM 2103 O O . TYR A 1 273 ? -3.416 -1.645 30.361 1.00 97.00 273 TYR A O 1
ATOM 2111 N N . ILE A 1 274 ? -1.678 -2.070 31.729 1.00 96.81 274 ILE A N 1
ATOM 2112 C CA . ILE A 1 274 ? -2.158 -1.294 32.873 1.00 96.81 274 ILE A CA 1
ATOM 2113 C C . ILE A 1 274 ? -1.088 -0.268 33.215 1.00 96.81 274 ILE A C 1
ATOM 2115 O O . ILE A 1 274 ? 0.072 -0.648 33.367 1.00 96.81 274 ILE A O 1
ATOM 2119 N N . ARG A 1 275 ? -1.459 1.006 33.347 1.00 95.81 275 ARG A N 1
ATOM 2120 C CA . ARG A 1 275 ? -0.567 2.080 33.796 1.00 95.81 275 ARG A CA 1
ATOM 2121 C C . ARG A 1 275 ? -1.168 2.796 34.993 1.00 95.81 275 ARG A C 1
ATOM 2123 O O . ARG A 1 275 ? -2.313 3.234 34.938 1.00 95.81 275 ARG A O 1
ATOM 2130 N N . VAL A 1 276 ? -0.373 2.913 36.049 1.00 95.69 276 VAL A N 1
ATOM 2131 C CA . VAL A 1 276 ? -0.726 3.574 37.305 1.00 95.69 276 VAL A CA 1
ATOM 2132 C C . VAL A 1 276 ? 0.268 4.700 37.548 1.00 95.69 276 VAL A C 1
ATOM 2134 O O . VAL A 1 276 ? 1.479 4.469 37.579 1.00 95.69 276 VAL A O 1
ATOM 2137 N N . VAL A 1 277 ? -0.254 5.909 37.729 1.00 94.31 277 VAL A N 1
ATOM 2138 C CA . VAL A 1 277 ? 0.512 7.100 38.106 1.00 94.31 277 VAL A CA 1
ATOM 2139 C C . VAL A 1 277 ? 0.211 7.429 39.563 1.00 94.31 277 VAL A C 1
ATOM 2141 O O . VAL A 1 277 ? -0.941 7.341 39.987 1.00 94.31 277 VAL A O 1
ATOM 2144 N N . THR A 1 278 ? 1.234 7.822 40.319 1.00 93.81 278 THR A N 1
ATOM 2145 C CA . THR A 1 278 ? 1.119 8.301 41.704 1.00 93.81 278 THR A CA 1
ATOM 2146 C C . THR A 1 278 ? 1.552 9.760 41.813 1.00 93.81 278 THR A C 1
ATOM 2148 O O . THR A 1 278 ? 2.488 10.179 41.136 1.00 93.81 278 THR A O 1
ATOM 2151 N N . TRP A 1 279 ? 0.958 10.532 42.725 1.00 92.06 279 TRP A N 1
ATOM 2152 C CA . TRP A 1 279 ? 1.356 11.918 43.024 1.00 92.06 279 TRP A CA 1
ATOM 2153 C C . TRP A 1 279 ? 2.706 12.037 43.747 1.00 92.06 279 TRP A C 1
ATOM 2155 O O . TRP A 1 279 ? 3.205 13.140 43.980 1.00 92.06 279 TRP A O 1
ATOM 2165 N N . MET A 1 280 ? 3.312 10.900 44.093 1.00 88.44 280 MET A N 1
ATOM 2166 C CA . MET A 1 280 ? 4.607 10.806 44.761 1.00 88.44 280 MET A CA 1
ATOM 2167 C C . MET A 1 280 ? 5.540 9.789 44.103 1.00 88.44 280 MET A C 1
ATOM 2169 O O . MET A 1 280 ? 5.101 8.907 43.368 1.00 88.44 280 MET A O 1
ATOM 2173 N N . THR A 1 281 ? 6.838 9.880 44.403 1.00 87.94 281 THR A N 1
ATOM 2174 C CA . THR A 1 281 ? 7.852 8.929 43.927 1.00 87.94 281 THR A CA 1
ATOM 2175 C C . THR A 1 281 ? 7.967 7.712 44.838 1.00 87.94 281 THR A C 1
ATOM 2177 O O . THR A 1 281 ? 8.305 7.826 46.018 1.00 87.94 281 THR A O 1
ATOM 2180 N N . LEU A 1 282 ? 7.805 6.529 44.258 1.00 87.31 282 LEU A N 1
ATOM 2181 C CA . LEU A 1 282 ? 8.007 5.228 44.888 1.00 87.31 282 LEU A CA 1
ATOM 2182 C C . LEU A 1 282 ? 9.503 4.894 44.931 1.00 87.31 282 LEU A C 1
ATOM 2184 O O . LEU A 1 282 ? 10.022 4.156 44.098 1.00 87.31 282 LEU A O 1
ATOM 2188 N N . SER A 1 283 ? 10.230 5.504 45.862 1.00 79.94 283 SER A N 1
ATOM 2189 C CA . SER A 1 283 ? 11.703 5.436 45.905 1.00 79.94 283 SER A CA 1
ATOM 2190 C C . SER A 1 283 ? 12.292 4.077 46.313 1.00 79.94 283 SER A C 1
ATOM 2192 O O . SER A 1 283 ? 13.449 3.808 45.996 1.00 79.94 283 SER A O 1
ATOM 2194 N N . SER A 1 284 ? 11.527 3.224 47.000 1.00 77.88 284 SER A N 1
ATOM 2195 C CA . SER A 1 284 ? 11.968 1.890 47.435 1.00 77.88 284 SER A CA 1
ATOM 2196 C C . SER A 1 284 ? 11.590 0.760 46.479 1.00 77.88 284 SER A C 1
ATOM 2198 O O . SER A 1 284 ? 12.021 -0.366 46.702 1.00 77.88 284 SER A O 1
ATOM 2200 N N . GLU A 1 285 ? 10.806 1.047 45.437 1.00 80.81 285 GLU A N 1
ATOM 2201 C CA . GLU A 1 285 ? 10.214 0.040 44.552 1.00 80.81 285 GLU A CA 1
ATOM 2202 C C . GLU A 1 285 ? 10.636 0.275 43.097 1.00 80.81 285 GLU A C 1
ATOM 2204 O O . GLU A 1 285 ? 10.701 1.419 42.628 1.00 80.81 285 GLU A O 1
ATOM 2209 N N . SER A 1 286 ? 10.877 -0.806 42.349 1.00 83.00 286 SER A N 1
ATOM 2210 C CA . SER A 1 286 ? 11.161 -0.714 40.909 1.00 83.00 286 SER A CA 1
ATOM 2211 C C . SER A 1 286 ? 9.915 -0.418 40.079 1.00 83.00 286 SER A C 1
ATOM 2213 O O . SER A 1 286 ? 10.055 0.052 38.957 1.00 83.00 286 SER A O 1
ATOM 2215 N N . SER A 1 287 ? 8.713 -0.640 40.620 1.00 90.44 287 SER A N 1
ATOM 2216 C CA . SER A 1 287 ? 7.424 -0.236 40.046 1.00 90.44 287 SER A CA 1
ATOM 2217 C C . SER A 1 287 ? 6.316 -0.288 41.103 1.00 90.44 287 SER A C 1
ATOM 2219 O O . SER A 1 287 ? 6.476 -0.908 42.152 1.00 90.44 287 SER A O 1
ATOM 2221 N N . PHE A 1 288 ? 5.168 0.333 40.820 1.00 93.56 288 PHE A N 1
ATOM 2222 C CA . PHE A 1 288 ? 3.960 0.207 41.643 1.00 93.56 288 PHE A CA 1
ATOM 2223 C C . PHE A 1 288 ? 3.589 -1.266 41.884 1.00 93.56 288 PHE A C 1
ATOM 2225 O O . PHE A 1 288 ? 3.308 -1.661 43.009 1.00 93.56 288 PHE A O 1
ATOM 2232 N N . PHE A 1 289 ? 3.673 -2.096 40.847 1.00 94.12 289 PHE A N 1
ATOM 2233 C CA . PHE A 1 289 ? 3.207 -3.482 40.858 1.00 94.12 289 PHE A CA 1
ATOM 2234 C C . PHE A 1 289 ? 4.036 -4.421 41.743 1.00 94.12 289 PHE A C 1
ATOM 2236 O O . PHE A 1 289 ? 3.538 -5.473 42.123 1.00 94.12 289 PHE A O 1
ATOM 2243 N N . GLU A 1 290 ? 5.281 -4.072 42.067 1.00 90.75 290 GLU A N 1
ATOM 2244 C CA . GLU A 1 290 ? 6.204 -4.943 42.812 1.00 90.75 290 GLU A CA 1
ATOM 2245 C C . GLU A 1 290 ? 5.992 -4.929 44.322 1.00 90.75 290 GLU A C 1
ATOM 2247 O O . GLU A 1 290 ? 6.458 -5.830 45.023 1.00 90.75 290 GLU A O 1
ATOM 2252 N N . SER A 1 291 ? 5.273 -3.932 44.833 1.00 89.31 291 SER A N 1
ATOM 2253 C CA . SER A 1 291 ? 5.006 -3.849 46.259 1.00 89.31 291 SER A CA 1
ATOM 2254 C C . SER A 1 291 ? 3.911 -4.828 46.661 1.00 89.31 291 SER A C 1
ATOM 2256 O O . SER A 1 291 ? 2.899 -4.973 45.980 1.00 89.31 291 SER A O 1
ATOM 2258 N N . ASN A 1 292 ? 4.068 -5.424 47.841 1.00 89.25 292 ASN A N 1
ATOM 2259 C CA . ASN A 1 292 ? 3.031 -6.222 48.492 1.00 89.25 292 ASN A CA 1
ATOM 2260 C C . ASN A 1 292 ? 1.977 -5.369 49.238 1.00 89.25 292 ASN A C 1
ATOM 2262 O O . ASN A 1 292 ? 1.220 -5.847 50.078 1.00 89.25 292 ASN A O 1
ATOM 2266 N N . LYS A 1 293 ? 2.000 -4.056 48.998 1.00 91.81 293 LYS A N 1
ATOM 2267 C CA . LYS A 1 293 ? 1.114 -3.052 49.607 1.00 91.81 293 LYS A CA 1
ATOM 2268 C C . LYS A 1 293 ? 0.337 -2.265 48.559 1.00 91.81 293 LYS A C 1
ATOM 2270 O O . LYS A 1 293 ? -0.360 -1.319 48.912 1.00 91.81 293 LYS A O 1
ATOM 2275 N N . HIS A 1 294 ? 0.515 -2.612 47.290 1.00 94.75 294 HIS A N 1
ATOM 2276 C CA . HIS A 1 294 ? -0.188 -2.047 46.155 1.00 94.75 294 HIS A CA 1
ATOM 2277 C C . HIS A 1 294 ? -1.022 -3.154 45.535 1.00 94.75 294 HIS A C 1
ATOM 2279 O O . HIS A 1 294 ? -0.505 -4.237 45.265 1.00 94.75 294 HIS A O 1
ATOM 2285 N N . HIS A 1 295 ? -2.295 -2.860 45.307 1.00 94.31 295 HIS A N 1
ATOM 2286 C CA . HIS A 1 295 ? -3.278 -3.853 44.909 1.00 94.31 295 HIS A CA 1
ATOM 2287 C C . HIS A 1 295 ? -4.002 -3.382 43.665 1.00 94.31 295 HIS A C 1
ATOM 2289 O O . HIS A 1 295 ? -4.472 -2.244 43.601 1.00 94.31 295 HIS A O 1
ATOM 2295 N N . ILE A 1 296 ? -4.120 -4.269 42.682 1.00 97.19 296 ILE A N 1
ATOM 2296 C CA . ILE A 1 296 ? -5.035 -4.085 41.556 1.00 97.19 296 ILE A CA 1
ATOM 2297 C C . ILE A 1 296 ? -5.980 -5.270 41.544 1.00 97.19 296 ILE A C 1
ATOM 2299 O O . ILE A 1 296 ? -5.552 -6.413 41.402 1.00 97.19 296 ILE A O 1
ATOM 2303 N N . TYR A 1 297 ? -7.262 -4.980 41.679 1.00 97.56 297 TYR A N 1
ATOM 2304 C CA . TYR A 1 297 ? -8.335 -5.952 41.657 1.00 97.56 297 TYR A CA 1
ATOM 2305 C C . TYR A 1 297 ? -9.052 -5.880 40.319 1.00 97.56 297 TYR A C 1
ATOM 2307 O O . TYR A 1 297 ? -9.413 -4.790 39.870 1.00 97.56 297 TYR A O 1
ATOM 2315 N N . LEU A 1 298 ? -9.266 -7.037 39.704 1.00 98.00 298 LEU A N 1
ATOM 2316 C CA . LEU A 1 298 ? -10.077 -7.183 38.505 1.00 98.00 298 LEU A CA 1
ATOM 2317 C C . LEU A 1 298 ? -11.271 -8.072 38.845 1.00 98.00 298 LEU A C 1
ATOM 2319 O O . LEU A 1 298 ? -11.075 -9.198 39.304 1.00 98.00 298 LEU A O 1
ATOM 2323 N N . ASP A 1 299 ? -12.468 -7.548 38.611 1.00 97.44 299 ASP A N 1
ATOM 2324 C CA . ASP A 1 299 ? -13.691 -8.342 38.502 1.00 97.44 299 ASP A CA 1
ATOM 2325 C C . ASP A 1 299 ? -13.884 -8.651 37.015 1.00 97.44 299 ASP A C 1
ATOM 2327 O O . ASP A 1 299 ? -14.289 -7.774 36.243 1.00 97.44 299 ASP A O 1
ATOM 2331 N N . THR A 1 300 ? -13.477 -9.850 36.607 1.00 96.56 300 THR A N 1
ATOM 2332 C CA . THR A 1 300 ? -13.274 -10.235 35.205 1.00 96.56 300 THR A CA 1
ATOM 2333 C C . THR A 1 300 ? -14.482 -10.891 34.550 1.00 96.56 300 THR A C 1
ATOM 2335 O O . THR A 1 300 ? -14.437 -11.148 33.340 1.00 96.56 300 THR A O 1
ATOM 2338 N N . ASP A 1 301 ? -15.549 -11.136 35.308 1.00 92.38 301 ASP A N 1
ATOM 2339 C CA . ASP A 1 301 ? -16.861 -11.523 34.787 1.00 92.38 301 ASP A CA 1
ATOM 2340 C C . ASP A 1 301 ? -17.925 -10.421 34.920 1.00 92.38 301 ASP A C 1
ATOM 2342 O O . ASP A 1 301 ? -19.014 -10.553 34.351 1.00 92.38 301 ASP A O 1
ATOM 2346 N N . ASN A 1 302 ? -17.554 -9.285 35.523 1.00 92.56 302 ASN A N 1
ATOM 2347 C CA . ASN A 1 302 ? -18.388 -8.103 35.709 1.00 92.56 302 ASN A CA 1
ATOM 2348 C C . ASN A 1 302 ? -19.623 -8.396 36.585 1.00 92.56 302 ASN A C 1
ATOM 2350 O O . ASN A 1 302 ? -20.681 -7.781 36.394 1.00 92.56 302 ASN A O 1
ATOM 2354 N N . ASP A 1 303 ? -19.498 -9.333 37.530 1.00 91.56 303 ASP A N 1
ATOM 2355 C CA . ASP A 1 303 ? -20.525 -9.694 38.504 1.00 91.56 303 ASP A CA 1
ATOM 2356 C C . ASP A 1 303 ? -19.998 -9.516 39.948 1.00 91.56 303 ASP A C 1
ATOM 2358 O O . ASP A 1 303 ? -19.276 -10.356 40.473 1.00 91.56 303 ASP A O 1
ATOM 2362 N N . PRO A 1 304 ? -20.410 -8.457 40.680 1.00 91.31 304 PRO A N 1
ATOM 2363 C CA . PRO A 1 304 ? -19.965 -8.232 42.064 1.00 91.31 304 PRO A CA 1
ATOM 2364 C C . PRO A 1 304 ? -20.373 -9.326 43.057 1.00 91.31 304 PRO A C 1
ATOM 2366 O O . PRO A 1 304 ? -19.983 -9.255 44.224 1.00 91.31 304 PRO A O 1
ATOM 2369 N N . SER A 1 305 ? -21.242 -10.263 42.664 1.00 93.56 305 SER A N 1
ATOM 2370 C CA . SER A 1 305 ? -21.677 -11.362 43.527 1.00 93.56 305 SER A CA 1
ATOM 2371 C C . SER A 1 305 ? -20.751 -12.581 43.488 1.00 93.56 305 SER A C 1
ATOM 2373 O O . SER A 1 305 ? -20.872 -13.453 44.356 1.00 93.56 305 SER A O 1
ATOM 2375 N N . THR A 1 306 ? -19.830 -12.632 42.524 1.00 92.44 306 THR A N 1
ATOM 2376 C CA . THR A 1 306 ? -18.753 -13.620 42.406 1.00 92.44 306 THR A CA 1
ATOM 2377 C C . THR A 1 306 ? -17.421 -13.038 42.880 1.00 92.44 306 THR A C 1
ATOM 2379 O O . THR A 1 306 ? -17.347 -11.873 43.261 1.00 92.44 306 THR A O 1
ATOM 2382 N N . GLY A 1 307 ? -16.393 -13.879 43.016 1.00 94.69 307 GLY A N 1
ATOM 2383 C CA . GLY A 1 307 ? -15.079 -13.423 43.461 1.00 94.69 307 GLY A CA 1
ATOM 2384 C C . GLY A 1 307 ? -15.012 -13.006 44.933 1.00 94.69 307 GLY A C 1
ATOM 2385 O O . GLY A 1 307 ? -15.817 -13.409 45.782 1.00 94.69 307 GLY A O 1
ATOM 2386 N N . ARG A 1 308 ? -13.978 -12.231 45.273 1.00 95.25 308 ARG A N 1
ATOM 2387 C CA . ARG A 1 308 ? -13.674 -11.844 46.654 1.00 95.25 308 ARG A CA 1
ATOM 2388 C C . ARG A 1 308 ? -14.160 -10.442 47.015 1.00 95.25 308 ARG A C 1
ATOM 2390 O O . ARG A 1 308 ? -13.895 -9.452 46.336 1.00 95.25 308 ARG A O 1
ATOM 2397 N N . GLY A 1 309 ? -14.739 -10.344 48.213 1.00 91.62 309 GLY A N 1
ATOM 2398 C CA . GLY A 1 309 ? -15.101 -9.074 48.845 1.00 91.62 309 GLY A CA 1
ATOM 2399 C C . GLY A 1 309 ? -16.306 -8.399 48.191 1.00 91.62 309 GLY A C 1
ATOM 2400 O O . GLY A 1 309 ? -16.987 -8.987 47.366 1.00 91.62 309 GLY A O 1
ATOM 2401 N N . ALA A 1 310 ? -16.584 -7.152 48.578 1.00 89.69 310 ALA A N 1
ATOM 2402 C CA . ALA A 1 310 ? -17.719 -6.397 48.032 1.00 89.69 310 ALA A CA 1
ATOM 2403 C C . ALA A 1 310 ? -17.513 -5.948 46.574 1.00 89.69 310 ALA A C 1
ATOM 2405 O O . ALA A 1 310 ? -18.483 -5.634 45.891 1.00 89.69 310 ALA A O 1
ATOM 2406 N N . PHE A 1 311 ? -16.256 -5.893 46.122 1.00 93.69 311 PHE A N 1
ATOM 2407 C CA . PHE A 1 311 ? -15.918 -5.593 44.734 1.00 93.69 311 PHE A CA 1
ATOM 2408 C C . PHE A 1 311 ? -16.166 -6.799 43.818 1.00 93.69 311 PHE A C 1
ATOM 2410 O O . PHE A 1 311 ? -16.557 -6.604 42.671 1.00 93.69 311 PHE A O 1
ATOM 2417 N N . GLY A 1 312 ? -15.996 -8.012 44.356 1.00 95.88 312 GLY A N 1
ATOM 2418 C CA . GLY A 1 312 ? -16.144 -9.267 43.630 1.00 95.88 312 GLY A CA 1
ATOM 2419 C C . GLY A 1 312 ? -14.958 -9.566 42.720 1.00 95.88 312 GLY A C 1
ATOM 2420 O O . GLY A 1 312 ? -15.127 -9.754 41.532 1.00 95.88 312 GLY A O 1
ATOM 2421 N N . SER A 1 313 ? -13.726 -9.512 43.236 1.00 96.75 313 SER A N 1
ATOM 2422 C CA . SER A 1 313 ? -12.538 -9.732 42.400 1.00 96.75 313 SER A CA 1
ATOM 2423 C C . SER A 1 313 ? -12.271 -11.208 42.112 1.00 96.75 313 SER A C 1
ATOM 2425 O O . SER A 1 313 ? -12.116 -12.001 43.042 1.00 96.75 313 SER A O 1
ATOM 2427 N N . GLU A 1 314 ? -12.063 -11.559 40.844 1.00 97.75 314 GLU A N 1
ATOM 2428 C CA . GLU A 1 314 ? -11.514 -12.856 40.425 1.00 97.75 314 GLU A CA 1
ATOM 2429 C C . GLU A 1 314 ? -9.987 -12.841 40.376 1.00 97.75 314 GLU A C 1
ATOM 2431 O O . GLU A 1 314 ? -9.354 -13.898 40.488 1.00 97.75 314 GLU A O 1
ATOM 2436 N N . VAL A 1 315 ? -9.380 -11.663 40.200 1.00 97.81 315 VAL A N 1
ATOM 2437 C CA . VAL A 1 315 ? -7.925 -11.495 40.125 1.00 97.81 315 VAL A CA 1
ATOM 2438 C C . VAL A 1 315 ? -7.461 -10.362 41.024 1.00 97.81 315 VAL A C 1
ATOM 2440 O O . VAL A 1 315 ? -7.994 -9.257 40.980 1.00 97.81 315 VAL A O 1
ATOM 2443 N N . MET A 1 316 ? -6.398 -10.623 41.781 1.00 97.00 316 MET A N 1
ATOM 2444 C CA . MET A 1 316 ? -5.628 -9.606 42.493 1.00 97.00 316 MET A CA 1
ATOM 2445 C C . MET A 1 316 ? -4.192 -9.604 41.983 1.00 97.00 316 MET A C 1
ATOM 2447 O O . MET A 1 316 ? -3.579 -10.663 41.868 1.00 97.00 316 MET A O 1
ATOM 2451 N N . ILE A 1 317 ? -3.647 -8.427 41.692 1.00 97.06 317 ILE A N 1
ATOM 2452 C CA . ILE A 1 317 ? -2.246 -8.240 41.319 1.00 97.06 317 ILE A CA 1
ATOM 2453 C C . ILE A 1 317 ? -1.521 -7.565 42.476 1.00 97.06 317 ILE A C 1
ATOM 2455 O O . ILE A 1 317 ? -1.890 -6.463 42.879 1.00 97.06 317 ILE A O 1
ATOM 2459 N N . GLU A 1 318 ? -0.479 -8.232 42.961 1.00 92.94 318 GLU A N 1
ATOM 2460 C CA . GLU A 1 318 ? 0.372 -7.795 44.065 1.00 92.94 318 GLU A CA 1
ATOM 2461 C C . GLU A 1 318 ? 1.764 -8.432 43.890 1.00 92.94 318 GLU A C 1
ATOM 2463 O O . GLU A 1 318 ? 1.875 -9.595 43.489 1.00 92.94 318 GLU A O 1
ATOM 2468 N N . GLY A 1 319 ? 2.850 -7.705 44.172 1.00 92.69 319 GLY A N 1
ATOM 2469 C CA . GLY A 1 319 ? 4.204 -8.273 44.102 1.00 92.69 319 GLY A CA 1
ATOM 2470 C C . GLY A 1 319 ? 4.604 -8.780 42.709 1.00 92.69 319 GLY A C 1
ATOM 2471 O O . GLY A 1 319 ? 5.291 -9.793 42.586 1.00 92.69 319 GLY A O 1
ATOM 2472 N N . SER A 1 320 ? 4.119 -8.118 41.657 1.00 94.44 320 SER A N 1
ATOM 2473 C CA . SER A 1 320 ? 4.224 -8.505 40.244 1.00 94.44 320 SER A CA 1
ATOM 2474 C C . SER A 1 320 ? 3.578 -9.844 39.903 1.00 94.44 320 SER A C 1
ATOM 2476 O O . SER A 1 320 ? 3.870 -10.426 38.858 1.00 94.44 320 SER A O 1
ATOM 2478 N N . VAL A 1 321 ? 2.688 -10.355 40.750 1.00 96.31 321 VAL A N 1
ATOM 2479 C CA . VAL A 1 321 ? 2.016 -11.636 40.548 1.00 96.31 321 VAL A CA 1
ATOM 2480 C C . VAL A 1 321 ? 0.508 -11.429 40.530 1.00 96.31 321 VAL A C 1
ATOM 2482 O O . VAL A 1 321 ? -0.046 -10.764 41.398 1.00 96.31 321 VAL A O 1
ATOM 2485 N N . ALA A 1 322 ? -0.156 -12.023 39.541 1.00 97.69 322 ALA A N 1
ATOM 2486 C CA . ALA A 1 322 ? -1.604 -12.162 39.522 1.00 97.69 322 ALA A CA 1
ATOM 2487 C C . ALA A 1 322 ? -2.001 -13.430 40.289 1.00 97.69 322 ALA A C 1
ATOM 2489 O O . ALA A 1 322 ? -1.544 -14.532 39.963 1.00 97.69 322 ALA A O 1
ATOM 2490 N N . TYR A 1 323 ? -2.869 -13.283 41.283 1.00 97.62 323 TYR A N 1
ATOM 2491 C CA . TYR A 1 323 ? -3.441 -14.358 42.084 1.00 97.62 323 TYR A CA 1
ATOM 2492 C C . TYR A 1 323 ? -4.928 -14.508 41.795 1.00 97.62 323 TYR A C 1
ATOM 2494 O O . TYR A 1 323 ? -5.634 -13.525 41.580 1.00 97.62 323 TYR A O 1
ATOM 2502 N N . SER A 1 324 ? -5.397 -15.752 41.818 1.00 97.69 324 SER A N 1
ATOM 2503 C CA . SER A 1 324 ? -6.816 -16.066 41.702 1.00 97.69 324 SER A CA 1
ATOM 2504 C C . SER A 1 324 ? -7.545 -15.768 43.012 1.00 97.69 324 SER A C 1
ATOM 2506 O O . SER A 1 324 ? -7.081 -16.161 44.081 1.00 97.69 324 SER A O 1
ATOM 2508 N N . GLN A 1 325 ? -8.701 -15.123 42.898 1.00 97.19 325 GLN A N 1
ATOM 2509 C CA . GLN A 1 325 ? -9.669 -14.844 43.966 1.00 97.19 325 GLN A CA 1
ATOM 2510 C C . GLN A 1 325 ? -11.103 -15.255 43.575 1.00 97.19 325 GLN A C 1
ATOM 2512 O O . GLN A 1 325 ? -12.068 -14.937 44.266 1.00 97.19 325 GLN A O 1
ATOM 2517 N N . LYS A 1 326 ? -11.237 -15.990 42.464 1.00 94.69 326 LYS A N 1
ATOM 2518 C CA . LYS A 1 326 ? -12.497 -16.342 41.793 1.00 94.69 326 LYS A CA 1
ATOM 2519 C C . LYS A 1 326 ? -13.555 -17.003 42.685 1.00 94.69 326 LYS A C 1
ATOM 2521 O O . LYS A 1 326 ? -14.741 -16.792 42.459 1.00 94.69 326 LYS A O 1
ATOM 2526 N N . ASN A 1 327 ? -13.166 -17.811 43.670 1.00 93.81 327 ASN A N 1
ATOM 2527 C CA . ASN A 1 327 ? -14.104 -18.477 44.582 1.00 93.81 327 ASN A CA 1
ATOM 2528 C C . ASN A 1 327 ? -14.223 -17.764 45.944 1.00 93.81 327 ASN A C 1
ATOM 2530 O O . ASN A 1 327 ? -14.778 -18.330 46.887 1.00 93.81 327 ASN A O 1
ATOM 2534 N N . GLY A 1 328 ? -13.729 -16.528 46.048 1.00 93.38 328 GLY A N 1
ATOM 2535 C CA . GLY A 1 328 ? -13.868 -15.666 47.219 1.00 93.38 328 GLY A CA 1
ATOM 2536 C C . GLY A 1 328 ? -12.734 -15.754 48.241 1.00 93.38 328 GLY A C 1
ATOM 2537 O O . GLY A 1 328 ? -12.730 -14.980 49.203 1.00 93.38 328 GLY A O 1
ATOM 2538 N N . GLU A 1 329 ? -11.751 -16.635 48.048 1.00 94.06 329 GLU A N 1
ATOM 2539 C CA . GLU A 1 329 ? -10.586 -16.727 48.932 1.00 94.06 329 GLU A CA 1
ATOM 2540 C C . GLU A 1 329 ? -9.516 -15.684 48.577 1.00 94.06 329 GLU A C 1
ATOM 2542 O O . GLU A 1 329 ? -9.437 -15.181 47.458 1.00 94.06 329 GLU A O 1
ATOM 2547 N N . PHE A 1 330 ? -8.662 -15.327 49.546 1.00 88.94 330 PHE A N 1
ATOM 2548 C CA . PHE A 1 330 ? -7.630 -14.296 49.341 1.00 88.94 330 PHE A CA 1
ATOM 2549 C C . PHE A 1 330 ? -6.594 -14.677 48.275 1.00 88.94 330 PHE A C 1
ATOM 2551 O O . PHE A 1 330 ? -6.128 -13.809 47.538 1.00 88.94 330 PHE A O 1
ATOM 2558 N N . ASN A 1 331 ? -6.222 -15.955 48.209 1.00 92.56 331 ASN A N 1
ATOM 2559 C CA . ASN A 1 331 ? -5.260 -16.471 47.244 1.00 92.56 331 ASN A CA 1
ATOM 2560 C C . ASN A 1 331 ? -5.554 -17.946 46.943 1.00 92.56 331 ASN A C 1
ATOM 2562 O O . ASN A 1 331 ? -5.313 -18.821 47.774 1.00 92.56 331 ASN A O 1
ATOM 2566 N N . GLU A 1 332 ? -6.042 -18.213 45.737 1.00 94.25 332 GLU A N 1
ATOM 2567 C CA . GLU A 1 332 ? -6.382 -19.550 45.231 1.00 94.25 332 GLU A CA 1
ATOM 2568 C C . GLU A 1 332 ? -5.321 -20.103 44.268 1.00 94.25 332 GLU A C 1
ATOM 2570 O O . GLU A 1 332 ? -5.553 -21.068 43.539 1.00 94.25 332 GLU A O 1
ATOM 2575 N N . GLY A 1 333 ? -4.139 -19.487 44.257 1.00 94.94 333 GLY A N 1
ATOM 2576 C CA . GLY A 1 333 ? -3.020 -19.858 43.408 1.00 94.94 333 GLY A CA 1
ATOM 2577 C C . GLY A 1 333 ? -2.628 -18.765 42.422 1.00 94.94 333 GLY A C 1
ATOM 2578 O O . GLY A 1 333 ? -3.394 -17.859 42.086 1.00 94.94 333 GLY A O 1
ATOM 2579 N N . THR A 1 334 ? -1.389 -18.869 41.954 1.00 96.88 334 THR A N 1
ATOM 2580 C CA . THR A 1 334 ? -0.797 -17.944 40.990 1.00 96.88 334 THR A CA 1
ATOM 2581 C C . THR A 1 334 ? -1.340 -18.192 39.584 1.00 96.88 334 THR A C 1
ATOM 2583 O O . THR A 1 334 ? -1.273 -19.309 39.075 1.00 96.88 334 THR A O 1
ATOM 2586 N N . ILE A 1 335 ? -1.817 -17.126 38.944 1.00 97.69 335 ILE A N 1
ATOM 2587 C CA . ILE A 1 335 ? -2.204 -17.083 37.528 1.00 97.69 335 ILE A CA 1
ATOM 2588 C C . ILE A 1 335 ? -0.960 -16.856 36.657 1.00 97.69 335 ILE A C 1
ATOM 2590 O O . ILE A 1 335 ? -0.760 -17.541 35.654 1.00 97.69 335 ILE A O 1
ATOM 2594 N N . GLY A 1 336 ? -0.103 -15.910 37.047 1.00 96.75 336 GLY A N 1
ATOM 2595 C CA . GLY A 1 336 ? 1.115 -15.577 36.312 1.00 96.75 336 GLY A CA 1
ATOM 2596 C C . GLY A 1 336 ? 1.887 -14.414 36.930 1.00 96.75 336 GLY A C 1
ATOM 2597 O O . GLY A 1 336 ? 1.389 -13.720 37.814 1.00 96.75 336 GLY A O 1
ATOM 2598 N N . THR A 1 337 ? 3.115 -14.206 36.458 1.00 96.81 337 THR A N 1
ATOM 2599 C CA . THR A 1 337 ? 3.973 -13.080 36.855 1.00 96.81 337 THR A CA 1
ATOM 2600 C C . THR A 1 337 ? 3.968 -12.032 35.750 1.00 96.81 337 THR A C 1
ATOM 2602 O O . THR A 1 337 ? 4.212 -12.359 34.586 1.00 96.81 337 THR A O 1
ATOM 2605 N N . LEU A 1 338 ? 3.665 -10.785 36.101 1.00 94.38 338 LEU A N 1
ATOM 2606 C CA . LEU A 1 338 ? 3.614 -9.669 35.169 1.00 94.38 338 LEU A CA 1
ATOM 2607 C C . LEU A 1 338 ? 5.025 -9.161 34.876 1.00 94.38 338 LEU A C 1
ATOM 2609 O O . LEU A 1 338 ? 5.894 -9.131 35.746 1.00 94.38 338 LEU A O 1
ATOM 2613 N N . GLN A 1 339 ? 5.231 -8.710 33.642 1.00 89.81 339 GLN A N 1
ATOM 2614 C CA . GLN A 1 339 ? 6.363 -7.846 33.331 1.00 89.81 339 GLN A CA 1
ATOM 2615 C C . GLN A 1 339 ? 5.989 -6.422 33.734 1.00 89.81 339 GLN A C 1
ATOM 2617 O O . GLN A 1 339 ? 4.915 -5.946 33.359 1.00 89.81 339 GLN A O 1
ATOM 2622 N N . THR A 1 340 ? 6.869 -5.739 34.455 1.00 94.00 340 THR A N 1
ATOM 2623 C CA . THR A 1 340 ? 6.617 -4.411 35.022 1.00 94.00 340 THR A CA 1
ATOM 2624 C C . THR A 1 340 ? 7.738 -3.450 34.637 1.00 94.00 340 THR A C 1
ATOM 2626 O O . THR A 1 340 ? 8.886 -3.853 34.445 1.00 94.00 340 THR A O 1
ATOM 2629 N N . SER A 1 341 ? 7.412 -2.169 34.499 1.00 91.88 341 SER A N 1
ATOM 2630 C CA . SER A 1 341 ? 8.402 -1.104 34.329 1.00 91.88 341 SER A CA 1
ATOM 2631 C C . SER A 1 341 ? 7.915 0.205 34.944 1.00 91.88 341 SER A C 1
ATOM 2633 O O . SER A 1 341 ? 6.732 0.357 35.254 1.00 91.88 341 SER A O 1
ATOM 2635 N N . LYS A 1 342 ? 8.842 1.141 35.160 1.00 91.00 342 LYS A N 1
ATOM 2636 C CA . LYS A 1 342 ? 8.587 2.413 35.838 1.00 91.00 342 LYS A CA 1
ATOM 2637 C C . LYS A 1 342 ? 9.407 3.541 35.223 1.00 91.00 342 LYS A C 1
ATOM 2639 O O . LYS A 1 342 ? 10.569 3.340 34.872 1.00 91.00 342 LYS A O 1
ATOM 2644 N N . ALA A 1 343 ? 8.818 4.727 35.166 1.00 86.88 343 ALA A N 1
ATOM 2645 C CA . ALA A 1 343 ? 9.485 5.993 34.916 1.00 86.88 343 ALA A CA 1
ATOM 2646 C C . ALA A 1 343 ? 9.159 6.966 36.055 1.00 86.88 343 ALA A C 1
ATOM 2648 O O . ALA A 1 343 ? 8.000 7.145 36.414 1.00 86.88 343 ALA A O 1
ATOM 2649 N N . ASP A 1 344 ? 10.176 7.606 36.626 1.00 81.19 344 ASP A N 1
ATOM 2650 C CA . ASP A 1 344 ? 9.973 8.688 37.590 1.00 81.19 344 ASP A CA 1
ATOM 2651 C C . ASP A 1 344 ? 10.019 10.035 36.871 1.00 81.19 344 ASP A C 1
ATOM 2653 O O . ASP A 1 344 ? 10.917 10.304 36.068 1.00 81.19 344 ASP A O 1
ATOM 2657 N N . THR A 1 345 ? 9.053 10.898 37.171 1.00 67.81 345 THR A N 1
ATOM 2658 C CA . THR A 1 345 ? 8.987 12.264 36.650 1.00 67.81 345 THR A CA 1
ATOM 2659 C C . THR A 1 345 ? 9.257 13.248 37.783 1.00 67.81 345 THR A C 1
ATOM 2661 O O . THR A 1 345 ? 8.719 13.109 38.873 1.00 67.81 345 THR A O 1
ATOM 2664 N N . GLY A 1 346 ? 10.123 14.239 37.538 1.00 56.19 346 GLY A N 1
ATOM 2665 C CA . GLY A 1 346 ? 10.540 15.228 38.540 1.00 56.19 346 GLY A CA 1
ATOM 2666 C C . GLY A 1 346 ? 11.716 14.755 39.406 1.00 56.19 346 GLY A C 1
ATOM 2667 O O . GLY A 1 346 ? 11.608 13.804 40.173 1.00 56.19 346 GLY A O 1
ATOM 2668 N N . GLY A 1 347 ? 12.862 15.442 39.311 1.00 47.09 347 GLY A N 1
ATOM 2669 C CA . GLY A 1 347 ? 14.012 15.202 40.196 1.00 47.09 347 GLY A CA 1
ATOM 2670 C C . GLY A 1 347 ? 13.676 15.462 41.670 1.00 47.09 347 GLY A C 1
ATOM 2671 O O . GLY A 1 347 ? 12.686 16.123 41.964 1.00 47.09 347 GLY A O 1
ATOM 2672 N N . ALA A 1 348 ? 14.493 14.940 42.591 1.00 37.84 348 ALA A N 1
ATOM 2673 C CA . ALA A 1 348 ? 14.238 14.955 44.035 1.00 37.84 348 ALA A CA 1
ATOM 2674 C C . ALA A 1 348 ? 13.782 16.333 44.573 1.00 37.84 348 ALA A C 1
ATOM 2676 O O . ALA A 1 348 ? 14.598 17.244 44.718 1.00 37.84 348 ALA A O 1
ATOM 2677 N N . GLY A 1 349 ? 12.484 16.467 44.889 1.00 44.06 349 GLY A N 1
ATOM 2678 C CA . GLY A 1 349 ? 11.902 17.667 45.500 1.00 44.06 349 GLY A CA 1
ATOM 2679 C C . GLY A 1 349 ? 10.464 17.974 45.057 1.00 44.06 349 GLY A C 1
ATOM 2680 O O . GLY A 1 349 ? 10.241 18.587 44.020 1.00 44.06 349 GLY A O 1
ATOM 2681 N N . THR A 1 350 ? 9.503 17.577 45.895 1.00 42.38 350 THR A N 1
ATOM 2682 C CA . THR A 1 350 ? 8.111 18.068 46.050 1.00 42.38 350 THR A CA 1
ATOM 2683 C C . THR A 1 350 ? 7.143 18.139 44.856 1.00 42.38 350 THR A C 1
ATOM 2685 O O . THR A 1 350 ? 6.010 18.518 45.094 1.00 42.38 350 THR A O 1
ATOM 2688 N N . ASN A 1 351 ? 7.500 17.720 43.640 1.00 53.38 351 ASN A N 1
ATOM 2689 C CA . ASN A 1 351 ? 6.548 17.443 42.539 1.00 53.38 351 ASN A CA 1
ATOM 2690 C C . ASN A 1 351 ? 6.970 16.180 41.762 1.00 53.38 351 ASN A C 1
ATOM 2692 O O . ASN A 1 351 ? 6.943 16.150 40.532 1.00 53.38 351 ASN A O 1
ATOM 2696 N N . SER A 1 352 ? 7.473 15.175 42.480 1.00 67.81 352 SER A N 1
ATOM 2697 C CA . SER A 1 352 ? 8.032 13.966 41.877 1.00 67.81 352 SER A CA 1
ATOM 2698 C C . SER A 1 352 ? 6.991 12.845 41.880 1.00 67.81 352 SER A C 1
ATOM 2700 O O . SER A 1 352 ? 6.560 12.442 42.956 1.00 67.81 352 SER A O 1
ATOM 2702 N N . ALA A 1 353 ? 6.623 12.317 40.714 1.00 85.19 353 ALA A N 1
ATOM 2703 C CA . ALA A 1 353 ? 5.608 11.276 40.529 1.00 85.19 353 ALA A CA 1
ATOM 2704 C C . ALA A 1 353 ? 6.234 9.994 39.967 1.00 85.19 353 ALA A C 1
ATOM 2706 O O . ALA A 1 353 ? 7.154 10.059 39.147 1.00 85.19 353 ALA A O 1
ATOM 2707 N N . SER A 1 354 ? 5.719 8.835 40.374 1.00 89.44 354 SER A N 1
ATOM 2708 C CA . SER A 1 354 ? 6.060 7.563 39.740 1.00 89.44 354 SER A CA 1
ATOM 2709 C C . SER A 1 354 ? 4.988 7.154 38.751 1.00 89.44 354 SER A C 1
ATOM 2711 O O . SER A 1 354 ? 3.796 7.191 39.036 1.00 89.44 354 SER A O 1
ATOM 2713 N N . ASP A 1 355 ? 5.445 6.707 37.594 1.00 92.44 355 ASP A N 1
ATOM 2714 C CA . ASP A 1 355 ? 4.619 6.228 36.505 1.00 92.44 355 ASP A CA 1
ATOM 2715 C C . ASP A 1 355 ? 5.000 4.779 36.242 1.00 92.44 355 ASP A C 1
ATOM 2717 O O . ASP A 1 355 ? 6.137 4.487 35.879 1.00 92.44 355 ASP A O 1
ATOM 2721 N N . SER A 1 356 ? 4.101 3.851 36.535 1.00 94.12 356 SER A N 1
ATOM 2722 C CA . SER A 1 356 ? 4.374 2.419 36.448 1.00 94.12 356 SER A CA 1
ATOM 2723 C C . SER A 1 356 ? 3.451 1.776 35.438 1.00 94.12 356 SER A C 1
ATOM 2725 O O . SER A 1 356 ? 2.261 2.075 35.416 1.00 94.12 356 SER A O 1
ATOM 2727 N N . MET A 1 357 ? 3.966 0.826 34.662 1.00 94.75 357 MET A N 1
ATOM 2728 C CA . MET A 1 357 ? 3.147 0.006 33.778 1.00 94.75 357 MET A CA 1
ATOM 2729 C C . MET A 1 357 ? 3.396 -1.487 33.972 1.00 94.75 357 MET A C 1
ATOM 2731 O O . MET A 1 357 ? 4.479 -1.907 34.388 1.00 94.75 357 MET A O 1
ATOM 2735 N N . ALA A 1 358 ? 2.397 -2.284 33.610 1.00 95.69 358 ALA A N 1
ATOM 2736 C CA . ALA A 1 358 ? 2.500 -3.727 33.518 1.00 95.69 358 ALA A CA 1
ATOM 2737 C C . ALA A 1 358 ? 1.779 -4.262 32.279 1.00 95.69 358 ALA A C 1
ATOM 2739 O O . ALA A 1 358 ? 0.809 -3.672 31.797 1.00 95.69 358 ALA A O 1
ATOM 2740 N N . ALA A 1 359 ? 2.253 -5.406 31.789 1.00 95.44 359 ALA A N 1
ATOM 2741 C CA . ALA A 1 359 ? 1.606 -6.167 30.727 1.00 95.44 359 ALA A CA 1
ATOM 2742 C C . ALA A 1 359 ? 1.102 -7.510 31.272 1.00 95.44 359 ALA A C 1
ATOM 2744 O O . ALA A 1 359 ? 1.849 -8.246 31.924 1.00 95.44 359 ALA A O 1
ATOM 2745 N N . MET A 1 360 ? -0.157 -7.826 30.977 1.00 95.38 360 MET A N 1
ATOM 2746 C CA . MET A 1 360 ? -0.847 -9.046 31.382 1.00 95.38 360 MET A CA 1
ATOM 2747 C C . MET A 1 360 ? -1.420 -9.756 30.144 1.00 95.38 360 MET A C 1
ATOM 2749 O O . MET A 1 360 ? -2.312 -9.217 29.487 1.00 95.38 360 MET A O 1
ATOM 2753 N N . PRO A 1 361 ? -0.961 -10.972 29.809 1.00 95.94 361 PRO A N 1
ATOM 2754 C CA . PRO A 1 361 ? -1.535 -11.756 28.722 1.00 95.94 361 PRO A CA 1
ATOM 2755 C C . PRO A 1 361 ? -3.021 -12.058 28.937 1.00 95.94 361 PRO A C 1
ATOM 2757 O O . PRO A 1 361 ? -3.432 -12.592 29.968 1.00 95.94 361 PRO A O 1
ATOM 2760 N N . ARG A 1 362 ? -3.833 -11.795 27.911 1.00 93.75 362 ARG A N 1
ATOM 2761 C CA . ARG A 1 362 ? -5.292 -12.011 27.927 1.00 93.75 362 ARG A CA 1
ATOM 2762 C C . ARG A 1 362 ? -5.674 -13.491 27.924 1.00 93.75 362 ARG A C 1
ATOM 2764 O O . ARG A 1 362 ? -6.796 -13.849 28.255 1.00 93.75 362 ARG A O 1
ATOM 2771 N N . THR A 1 363 ? -4.738 -14.361 27.551 1.00 94.56 363 THR A N 1
ATOM 2772 C CA . THR A 1 363 ? -4.928 -15.816 27.485 1.00 94.56 363 THR A CA 1
ATOM 2773 C C . THR A 1 363 ? -4.659 -16.528 28.809 1.00 94.56 363 THR A C 1
ATOM 2775 O O . THR A 1 363 ? -4.681 -17.760 28.849 1.00 94.56 363 THR A O 1
ATOM 2778 N N . TRP A 1 364 ? -4.321 -15.793 29.870 1.00 96.06 364 TRP A N 1
ATOM 2779 C CA . TRP A 1 364 ? -4.102 -16.377 31.187 1.00 96.06 364 TRP A CA 1
ATOM 2780 C C . TRP A 1 364 ? -5.363 -17.049 31.736 1.00 96.06 364 TRP A C 1
ATOM 2782 O O . TRP A 1 364 ? -6.497 -16.719 31.380 1.00 96.06 364 TRP A O 1
ATOM 2792 N N . LYS A 1 365 ? -5.133 -18.056 32.577 1.00 97.31 365 LYS A N 1
ATOM 2793 C CA . LYS A 1 365 ? -6.153 -18.954 33.111 1.00 97.31 365 LYS A CA 1
ATOM 2794 C C . LYS A 1 365 ? -5.983 -19.101 34.614 1.00 97.31 365 LYS A C 1
ATOM 2796 O O . LYS A 1 365 ? -4.857 -19.069 35.108 1.00 97.31 365 LYS A O 1
ATOM 2801 N N . HIS A 1 366 ? -7.087 -19.326 35.311 1.00 95.81 366 HIS A N 1
ATOM 2802 C CA . HIS A 1 366 ? -7.056 -19.781 36.695 1.00 95.81 366 HIS A CA 1
ATOM 2803 C C . HIS A 1 366 ? -6.456 -21.194 36.781 1.00 95.81 366 HIS A C 1
ATOM 2805 O O . HIS A 1 366 ? -6.332 -21.904 35.777 1.00 95.81 366 HIS A O 1
ATOM 2811 N N . ALA A 1 367 ? -6.104 -21.628 37.993 1.00 91.62 367 ALA A N 1
ATOM 2812 C CA . ALA A 1 367 ? -5.509 -22.945 38.233 1.00 91.62 367 ALA A CA 1
ATOM 2813 C C . ALA A 1 367 ? -6.409 -24.118 37.783 1.00 91.62 367 ALA A C 1
ATOM 2815 O O . ALA A 1 367 ? -5.905 -25.183 37.428 1.00 91.62 367 ALA A O 1
ATOM 2816 N N . ASP A 1 368 ? -7.731 -23.913 37.746 1.00 91.62 368 ASP A N 1
ATOM 2817 C CA . ASP A 1 368 ? -8.723 -24.871 37.234 1.00 91.62 368 ASP A CA 1
ATOM 2818 C C . ASP A 1 368 ? -8.777 -24.944 35.687 1.00 91.62 368 ASP A C 1
ATOM 2820 O O . ASP A 1 368 ? -9.505 -25.761 35.123 1.00 91.62 368 ASP A O 1
ATOM 2824 N N . GLY A 1 369 ? -8.004 -24.107 34.985 1.00 94.00 369 GLY A N 1
ATOM 2825 C CA . GLY A 1 369 ? -7.942 -24.028 33.525 1.00 94.00 369 GLY A CA 1
ATOM 2826 C C . GLY A 1 369 ? -9.014 -23.145 32.874 1.00 94.00 369 GLY A C 1
ATOM 2827 O O . GLY A 1 369 ? -9.011 -23.014 31.640 1.00 94.00 369 GLY A O 1
ATOM 2828 N N . SER A 1 370 ? -9.903 -22.538 33.664 1.00 94.81 370 SER A N 1
ATOM 2829 C CA . SER A 1 370 ? -10.877 -21.552 33.187 1.00 94.81 370 SER A CA 1
ATOM 2830 C C . SER A 1 370 ? -10.191 -20.233 32.797 1.00 94.81 370 SER A C 1
ATOM 2832 O O . SER A 1 370 ? -9.150 -19.896 33.368 1.00 94.81 370 SER A O 1
ATOM 2834 N N . PRO A 1 371 ? -10.703 -19.510 31.783 1.00 96.31 371 PRO A N 1
ATOM 2835 C CA . PRO A 1 371 ? -10.122 -18.235 31.368 1.00 96.31 371 PRO A CA 1
ATOM 2836 C C . PRO A 1 371 ? -10.265 -17.193 32.477 1.00 96.31 371 PRO A C 1
ATOM 2838 O O . PRO A 1 371 ? -11.264 -17.197 33.188 1.00 96.31 371 PRO A O 1
ATOM 2841 N N . VAL A 1 372 ? -9.276 -16.303 32.591 1.00 96.88 372 VAL A N 1
ATOM 2842 C CA . VAL A 1 372 ? -9.365 -15.150 33.496 1.00 96.88 372 VAL A CA 1
ATOM 2843 C C . VAL A 1 372 ? -10.472 -14.201 33.047 1.00 96.88 372 VAL A C 1
ATOM 2845 O O . VAL A 1 372 ? -11.354 -13.879 33.826 1.00 96.88 372 VAL A O 1
ATOM 2848 N N . PHE A 1 373 ? -10.469 -13.794 31.778 1.00 95.44 373 PHE A N 1
ATOM 2849 C CA . PHE A 1 373 ? -11.511 -12.934 31.218 1.00 95.44 373 PHE A CA 1
ATOM 2850 C C . PHE A 1 373 ? -12.609 -13.798 30.592 1.00 95.44 373 PHE A C 1
ATOM 2852 O O . PHE A 1 373 ? -12.340 -14.555 29.654 1.00 95.44 373 PHE A O 1
ATOM 2859 N N . THR A 1 374 ? -13.833 -13.712 31.113 1.00 91.81 374 THR A N 1
ATOM 2860 C CA . THR A 1 374 ? -14.989 -14.474 30.601 1.00 91.81 374 THR A CA 1
ATOM 2861 C C . THR A 1 374 ? -15.791 -13.694 29.553 1.00 91.81 374 THR A C 1
ATOM 2863 O O . THR A 1 374 ? -16.526 -14.300 28.771 1.00 91.81 374 THR A O 1
ATOM 2866 N N . GLY A 1 375 ? -15.591 -12.375 29.483 1.00 89.94 375 GLY A N 1
ATOM 2867 C CA . GLY A 1 375 ? -16.122 -11.472 28.465 1.00 89.94 375 GLY A CA 1
ATOM 2868 C C . GLY A 1 375 ? -15.135 -10.356 28.113 1.00 89.94 375 GLY A C 1
ATOM 2869 O O . GLY A 1 375 ? -13.983 -10.363 28.551 1.00 89.94 375 GLY A O 1
ATOM 2870 N N . ASP A 1 376 ? -15.592 -9.394 27.308 1.00 90.75 376 ASP A N 1
ATOM 2871 C CA . ASP A 1 376 ? -14.756 -8.270 26.868 1.00 90.75 376 ASP A CA 1
ATOM 2872 C C . ASP A 1 376 ? -14.785 -7.064 27.816 1.00 90.75 376 ASP A C 1
ATOM 2874 O O . ASP A 1 376 ? -13.934 -6.185 27.700 1.00 90.75 376 ASP A O 1
ATOM 2878 N N . THR A 1 377 ? -15.734 -7.026 28.753 1.00 93.94 377 THR A N 1
ATOM 2879 C CA . THR A 1 377 ? -15.929 -5.935 29.714 1.00 93.94 377 THR A CA 1
ATOM 2880 C C . THR A 1 377 ? -15.716 -6.443 31.134 1.00 93.94 377 THR A C 1
ATOM 2882 O O . THR A 1 377 ? -16.261 -7.481 31.492 1.00 93.94 377 THR A O 1
ATOM 2885 N N . PHE A 1 378 ? -14.951 -5.705 31.936 1.00 96.56 378 PHE A N 1
ATOM 2886 C CA . PHE A 1 378 ? -14.626 -6.047 33.322 1.00 96.56 378 PHE A CA 1
ATOM 2887 C C . PHE A 1 378 ? -14.444 -4.783 34.175 1.00 96.56 378 PHE A C 1
ATOM 2889 O O . PHE A 1 378 ? -14.255 -3.685 33.634 1.00 96.56 378 PHE A O 1
ATOM 2896 N N . ARG A 1 379 ? -14.487 -4.919 35.505 1.00 97.06 379 ARG A N 1
ATOM 2897 C CA . ARG A 1 379 ? -14.247 -3.804 36.439 1.00 97.06 379 ARG A CA 1
ATOM 2898 C C . ARG A 1 379 ? -12.841 -3.870 37.009 1.00 97.06 379 ARG A C 1
ATOM 2900 O O . ARG A 1 379 ? -12.283 -4.946 37.210 1.00 97.06 379 ARG A O 1
ATOM 2907 N N . VAL A 1 380 ? -12.272 -2.705 37.291 1.00 97.88 380 VAL A N 1
ATOM 2908 C CA . VAL A 1 380 ? -10.953 -2.554 37.904 1.00 97.88 380 VAL A CA 1
ATOM 2909 C C . VAL A 1 380 ? -11.025 -1.629 39.114 1.00 97.88 380 VAL A C 1
ATOM 2911 O O . VAL A 1 380 ? -11.680 -0.586 39.079 1.00 97.88 380 VAL A O 1
ATOM 2914 N N . LYS A 1 381 ? -10.320 -2.014 40.178 1.00 95.81 381 LYS A N 1
ATOM 2915 C CA . LYS A 1 381 ? -10.078 -1.197 41.369 1.00 95.81 381 LYS A CA 1
ATOM 2916 C C . LYS A 1 381 ? -8.587 -1.215 41.684 1.00 95.81 381 LYS A C 1
ATOM 2918 O O . LYS A 1 381 ? -7.957 -2.268 41.636 1.00 95.81 381 LYS A O 1
ATOM 2923 N N . VAL A 1 382 ? -8.026 -0.060 42.025 1.00 97.25 382 VAL A N 1
ATOM 2924 C CA . VAL A 1 382 ? -6.616 0.080 42.416 1.00 97.25 382 VAL A CA 1
ATOM 2925 C C . VAL A 1 382 ? -6.552 0.691 43.805 1.00 97.25 382 VAL A C 1
ATOM 2927 O O . VAL A 1 382 ? -7.294 1.627 44.097 1.00 97.25 382 VAL A O 1
ATOM 2930 N N . GLY A 1 383 ? -5.677 0.168 44.656 1.00 95.31 383 GLY A N 1
ATOM 2931 C CA . GLY A 1 383 ? -5.511 0.667 46.014 1.00 95.31 383 GLY A CA 1
ATOM 2932 C C . GLY A 1 383 ? -4.113 0.460 46.571 1.00 95.31 383 GLY A C 1
ATOM 2933 O O . GLY A 1 383 ? -3.288 -0.264 46.005 1.00 95.31 383 GLY A O 1
ATOM 2934 N N . SER A 1 384 ? -3.859 1.091 47.712 1.00 94.50 384 SER A N 1
ATOM 2935 C CA . SER A 1 384 ? -2.665 0.876 48.515 1.00 94.50 384 SER A CA 1
ATOM 2936 C C . SER A 1 384 ? -2.981 0.809 50.011 1.00 94.50 384 SER A C 1
ATOM 2938 O O . SER A 1 384 ? -3.999 1.309 50.501 1.00 94.50 384 SER A O 1
ATOM 2940 N N . SER A 1 385 ? -2.120 0.107 50.746 1.00 93.81 385 SER A N 1
ATOM 2941 C CA . SER A 1 385 ? -2.330 -0.179 52.165 1.00 93.81 385 SER A CA 1
ATOM 2942 C C . SER A 1 385 ? -1.446 0.659 53.084 1.00 93.81 385 SER A C 1
ATOM 2944 O O . SER A 1 385 ? -0.308 1.007 52.752 1.00 93.81 385 SER A O 1
ATOM 2946 N N . ASP A 1 386 ? -1.940 0.892 54.297 1.00 91.50 386 ASP A N 1
ATOM 2947 C CA . ASP A 1 386 ? -1.140 1.388 55.411 1.00 91.50 386 ASP A CA 1
ATOM 2948 C C . ASP A 1 386 ? -0.023 0.372 55.755 1.00 91.50 386 ASP A C 1
ATOM 2950 O O . ASP A 1 386 ? -0.282 -0.831 55.907 1.00 91.50 386 ASP A O 1
ATOM 2954 N N . PRO A 1 387 ? 1.239 0.820 55.892 1.00 85.69 387 PRO A N 1
ATOM 2955 C CA . PRO A 1 387 ? 2.383 -0.075 56.051 1.00 85.69 387 PRO A CA 1
ATOM 2956 C C . PRO A 1 387 ? 2.470 -0.772 57.418 1.00 85.69 387 PRO A C 1
ATOM 2958 O O . PRO A 1 387 ? 3.317 -1.654 57.570 1.00 85.69 387 PRO A O 1
ATOM 2961 N N . GLN A 1 388 ? 1.674 -0.364 58.409 1.00 87.50 388 GLN A N 1
ATOM 2962 C CA . GLN A 1 388 ? 1.683 -0.894 59.777 1.00 87.50 388 GLN A CA 1
ATOM 2963 C C . GLN A 1 388 ? 0.480 -1.789 60.070 1.00 87.50 388 GLN A C 1
ATOM 2965 O O . GLN A 1 388 ? 0.589 -2.716 60.871 1.00 87.50 388 GLN A O 1
ATOM 2970 N N . THR A 1 389 ? -0.667 -1.487 59.466 1.00 88.94 389 THR A N 1
ATOM 2971 C CA . THR A 1 389 ? -1.944 -2.159 59.739 1.00 88.94 389 THR A CA 1
ATOM 2972 C C . THR A 1 389 ? -2.412 -3.052 58.597 1.00 88.94 389 THR A C 1
ATOM 2974 O O . THR A 1 389 ? -3.293 -3.880 58.822 1.00 88.94 389 THR A O 1
ATOM 2977 N N . TRP A 1 390 ? -1.823 -2.915 57.400 1.00 85.75 390 TRP A N 1
ATOM 2978 C CA . TRP A 1 390 ? -2.232 -3.604 56.168 1.00 85.75 390 TRP A CA 1
ATOM 2979 C C . TRP A 1 390 ? -3.684 -3.332 55.749 1.00 85.75 390 TRP A C 1
ATOM 2981 O O . TRP A 1 390 ? -4.211 -4.010 54.869 1.00 85.75 390 TRP A O 1
ATOM 2991 N N . ALA A 1 391 ? -4.338 -2.339 56.356 1.00 88.12 391 ALA A N 1
ATOM 2992 C CA . ALA A 1 391 ? -5.644 -1.882 55.917 1.00 88.12 391 ALA A CA 1
ATOM 2993 C C . ALA A 1 391 ? -5.500 -1.140 54.582 1.00 88.12 391 ALA A C 1
ATOM 2995 O O . ALA A 1 391 ? -4.575 -0.345 54.419 1.00 88.12 391 ALA A O 1
ATOM 2996 N N . GLU A 1 392 ? -6.408 -1.384 53.636 1.00 88.19 392 GLU A N 1
ATOM 2997 C CA . GLU A 1 392 ? -6.582 -0.504 52.475 1.00 88.19 392 GLU A CA 1
ATOM 2998 C C . GLU A 1 392 ? -7.070 0.856 52.972 1.00 88.19 392 GLU A C 1
ATOM 3000 O O . GLU A 1 392 ? -8.181 0.967 53.494 1.00 88.19 392 GLU A O 1
ATOM 3005 N N . THR A 1 393 ? -6.215 1.867 52.857 1.00 91.81 393 THR A N 1
ATOM 3006 C CA . THR A 1 393 ? -6.501 3.236 53.308 1.00 91.81 393 THR A CA 1
ATOM 3007 C C . THR A 1 393 ? -6.526 4.233 52.158 1.00 91.81 393 THR A C 1
ATOM 3009 O O . THR A 1 393 ? -7.031 5.334 52.351 1.00 91.81 393 THR A O 1
ATOM 3012 N N . GLU A 1 394 ? -6.030 3.833 50.985 1.00 94.44 394 GLU A N 1
ATOM 3013 C CA . GLU A 1 394 ? -6.025 4.623 49.758 1.00 94.44 394 GLU A CA 1
ATOM 3014 C C . GLU A 1 394 ? -6.557 3.780 48.591 1.00 94.44 394 GLU A C 1
ATOM 3016 O O . GLU A 1 394 ? -6.116 2.644 48.386 1.00 94.44 394 GLU A O 1
ATOM 3021 N N . THR A 1 395 ? -7.542 4.298 47.859 1.00 93.56 395 THR A N 1
ATOM 3022 C CA . THR A 1 395 ? -8.210 3.590 46.761 1.00 93.56 395 THR A CA 1
ATOM 3023 C C . THR A 1 395 ? -8.764 4.571 45.738 1.00 93.56 395 THR A C 1
ATOM 3025 O O . THR A 1 395 ? -9.604 5.395 46.091 1.00 93.56 395 THR A O 1
ATOM 3028 N N . MET A 1 396 ? -8.436 4.360 44.461 1.00 92.94 396 MET A N 1
ATOM 3029 C CA . MET A 1 396 ? -9.081 5.092 43.368 1.00 92.94 396 MET A CA 1
ATOM 3030 C C . MET A 1 396 ? -10.536 4.648 43.180 1.00 92.94 396 MET A C 1
ATOM 3032 O O . MET A 1 396 ? -10.925 3.534 43.554 1.00 92.94 396 MET A O 1
ATOM 3036 N N . SER A 1 397 ? -11.320 5.497 42.512 1.00 92.94 397 SER A N 1
ATOM 3037 C CA . SER A 1 397 ? -12.667 5.141 42.057 1.00 92.94 397 SER A CA 1
ATOM 3038 C C . SER A 1 397 ? -12.658 3.877 41.185 1.00 92.94 397 SER A C 1
ATOM 3040 O O . SER A 1 397 ? -11.764 3.663 40.366 1.00 92.94 397 SER A O 1
ATOM 3042 N N . GLU A 1 398 ? -13.674 3.031 41.356 1.00 94.81 398 GLU A N 1
ATOM 3043 C CA . GLU A 1 398 ? -13.871 1.858 40.502 1.00 94.81 398 GLU A CA 1
ATOM 3044 C C . GLU A 1 398 ? -14.130 2.292 39.056 1.00 94.81 398 GLU A C 1
ATOM 3046 O O . GLU A 1 398 ? -14.883 3.237 38.805 1.00 94.81 398 GLU A O 1
ATOM 3051 N N . ALA A 1 399 ? -13.553 1.572 38.097 1.00 95.38 399 ALA A N 1
ATOM 3052 C CA . ALA A 1 399 ? -13.748 1.850 36.681 1.00 95.38 399 ALA A CA 1
ATOM 3053 C C . ALA A 1 399 ? -14.114 0.593 35.890 1.00 95.38 399 ALA A C 1
ATOM 3055 O O . ALA A 1 399 ? -13.809 -0.530 36.288 1.00 95.38 399 ALA A O 1
ATOM 3056 N N . VAL A 1 400 ? -14.763 0.795 34.743 1.00 95.19 400 VAL A N 1
ATOM 3057 C CA . VAL A 1 400 ? -15.140 -0.267 33.802 1.00 95.19 400 VAL A CA 1
ATOM 3058 C C . VAL A 1 400 ? -14.244 -0.167 32.576 1.00 95.19 400 VAL A C 1
ATOM 3060 O O . VAL A 1 400 ? -14.187 0.886 31.941 1.00 95.19 400 VAL A O 1
ATOM 3063 N N . TYR A 1 401 ? -13.592 -1.263 32.201 1.00 95.12 401 TYR A N 1
ATOM 3064 C CA . TYR A 1 401 ? -12.814 -1.351 30.971 1.00 95.12 401 TYR A CA 1
ATOM 3065 C C . TYR A 1 401 ? -13.453 -2.349 30.008 1.00 95.12 401 TYR A C 1
ATOM 3067 O O . TYR A 1 401 ? -13.901 -3.416 30.417 1.00 95.12 401 TYR A O 1
ATOM 3075 N N . THR A 1 402 ? -13.495 -2.006 28.718 1.00 92.75 402 THR A N 1
ATOM 3076 C CA . THR A 1 402 ? -13.884 -2.928 27.642 1.00 92.75 402 THR A CA 1
ATOM 3077 C C . THR A 1 402 ? -12.724 -3.067 26.668 1.00 92.75 402 THR A C 1
ATOM 3079 O O . THR A 1 402 ? -12.189 -2.053 26.213 1.00 92.75 402 THR A O 1
ATOM 3082 N N . PHE A 1 403 ? -12.326 -4.301 26.348 1.00 90.44 403 PHE A N 1
ATOM 3083 C CA . PHE A 1 403 ? -11.288 -4.551 25.354 1.00 90.44 403 PHE A CA 1
ATOM 3084 C C . PHE A 1 403 ? -11.661 -3.899 24.022 1.00 90.44 403 PHE A C 1
ATOM 3086 O O . PHE A 1 403 ? -12.735 -4.131 23.470 1.00 90.44 403 PHE A O 1
ATOM 3093 N N . SER A 1 404 ? -10.740 -3.102 23.491 1.00 86.94 404 SER A N 1
ATOM 3094 C CA . SER A 1 404 ? -10.843 -2.573 22.140 1.00 86.94 404 SER A CA 1
ATOM 3095 C C . SER A 1 404 ? -10.368 -3.615 21.125 1.00 86.94 404 SER A C 1
ATOM 3097 O O . SER A 1 404 ? -9.653 -4.566 21.467 1.00 86.94 404 SER A O 1
ATOM 3099 N N . THR A 1 405 ? -10.752 -3.436 19.867 1.00 76.81 405 THR A N 1
ATOM 3100 C CA . THR A 1 405 ? -10.321 -4.266 18.740 1.00 76.81 405 THR A CA 1
ATOM 3101 C C . THR A 1 405 ? -9.554 -3.425 17.734 1.00 76.81 405 THR A C 1
ATOM 3103 O O . THR A 1 405 ? -9.864 -2.248 17.553 1.00 76.81 405 THR A O 1
ATOM 3106 N N . ASP A 1 406 ? -8.618 -4.062 17.033 1.00 69.94 406 ASP A N 1
ATOM 3107 C CA . ASP A 1 406 ? -7.996 -3.495 15.838 1.00 69.94 406 ASP A CA 1
ATOM 3108 C C . ASP A 1 406 ? -9.076 -3.036 14.848 1.00 69.94 406 ASP A C 1
ATOM 3110 O O . ASP A 1 406 ? -10.115 -3.700 14.725 1.00 69.94 406 ASP A O 1
ATOM 3114 N N . ALA A 1 407 ? -8.836 -1.934 14.137 1.00 67.19 407 ALA A N 1
ATOM 3115 C CA . ALA A 1 407 ? -9.746 -1.473 13.097 1.00 67.19 407 ALA A CA 1
ATOM 3116 C C . ALA A 1 407 ? -9.907 -2.581 12.049 1.00 67.19 407 ALA A C 1
ATOM 3118 O O . ALA A 1 407 ? -8.987 -2.903 11.297 1.00 67.19 407 ALA A O 1
ATOM 3119 N N . GLN A 1 408 ? -11.093 -3.180 11.984 1.00 71.81 408 GLN A N 1
ATOM 3120 C CA . GLN A 1 408 ? -11.394 -4.201 10.997 1.00 71.81 408 GLN A CA 1
ATOM 3121 C C . GLN A 1 408 ? -11.979 -3.543 9.761 1.00 71.81 408 GLN A C 1
ATOM 3123 O O . GLN A 1 408 ? -12.886 -2.710 9.830 1.00 71.81 408 GLN A O 1
ATOM 3128 N N . LEU A 1 409 ? -11.470 -3.961 8.608 1.00 83.75 409 LEU A N 1
ATOM 3129 C CA . LEU A 1 409 ? -12.052 -3.609 7.331 1.00 83.75 409 LEU A CA 1
ATOM 3130 C C . LEU A 1 409 ? -13.196 -4.569 7.009 1.00 83.75 409 LEU A C 1
ATOM 3132 O O . LEU A 1 409 ? -12.984 -5.766 6.822 1.00 83.75 409 LEU A O 1
ATOM 3136 N N . HIS A 1 410 ? -14.400 -4.025 6.869 1.00 86.31 410 HIS A N 1
ATOM 3137 C CA . HIS A 1 410 ? -15.574 -4.746 6.394 1.00 86.31 410 HIS A CA 1
ATOM 3138 C C . HIS A 1 410 ? -15.822 -4.380 4.932 1.00 86.31 410 HIS A C 1
ATOM 3140 O O . HIS A 1 410 ? -16.268 -3.275 4.621 1.00 86.31 410 HIS A O 1
ATOM 3146 N N . GLU A 1 411 ? -15.482 -5.295 4.023 1.00 91.31 411 GLU A N 1
ATOM 3147 C CA . GLU A 1 411 ? -15.687 -5.106 2.587 1.00 91.31 411 GLU A CA 1
ATOM 3148 C C . GLU A 1 411 ? -17.166 -5.264 2.228 1.00 91.31 411 GLU A C 1
ATOM 3150 O O . GLU A 1 411 ? -17.772 -6.295 2.509 1.00 91.31 411 GLU A O 1
ATOM 3155 N N . HIS A 1 412 ? -17.710 -4.252 1.554 1.00 92.00 412 HIS A N 1
ATOM 3156 C CA . HIS A 1 412 ? -19.066 -4.277 1.006 1.00 92.00 412 HIS A CA 1
ATOM 3157 C C . HIS A 1 412 ? -19.052 -4.543 -0.492 1.00 92.00 412 HIS A C 1
ATOM 3159 O O . HIS A 1 412 ? -19.914 -5.256 -0.986 1.00 92.00 412 HIS A O 1
ATOM 3165 N N . GLY A 1 413 ? -18.074 -4.003 -1.226 1.00 93.69 413 GLY A N 1
ATOM 3166 C CA . GLY A 1 413 ? -18.008 -4.144 -2.679 1.00 93.69 413 GLY A CA 1
ATOM 3167 C C . GLY A 1 413 ? -16.589 -4.171 -3.230 1.00 93.69 413 GLY A C 1
ATOM 3168 O O . GLY A 1 413 ? -15.703 -3.461 -2.754 1.00 93.69 413 GLY A O 1
ATOM 3169 N N . LEU A 1 414 ? -16.394 -4.979 -4.272 1.00 96.44 414 LEU A N 1
ATOM 3170 C CA . LEU A 1 414 ? -15.134 -5.103 -4.994 1.00 96.44 414 LEU A CA 1
ATOM 3171 C C . LEU A 1 414 ? -15.411 -5.250 -6.493 1.00 96.44 414 LEU A C 1
ATOM 3173 O O . LEU A 1 414 ? -15.869 -6.295 -6.956 1.00 96.44 414 LEU A O 1
ATOM 3177 N N . TRP A 1 415 ? -15.113 -4.208 -7.265 1.00 97.69 415 TRP A N 1
ATOM 3178 C CA . TRP A 1 415 ? -15.371 -4.178 -8.706 1.00 97.69 415 TRP A CA 1
ATOM 3179 C C . TRP A 1 415 ? -14.068 -4.053 -9.477 1.00 97.69 415 TRP A C 1
ATOM 3181 O O . TRP A 1 415 ? -13.310 -3.105 -9.276 1.00 97.69 415 TRP A O 1
ATOM 3191 N N . SER A 1 416 ? -13.810 -4.996 -10.385 1.00 96.75 416 SER A N 1
ATOM 3192 C CA . SER A 1 416 ? -12.678 -4.892 -11.306 1.00 96.75 416 SER A CA 1
ATOM 3193 C C . SER A 1 416 ? -12.910 -3.737 -12.272 1.00 96.75 416 SER A C 1
ATOM 3195 O O . SER A 1 416 ? -13.939 -3.672 -12.944 1.00 96.75 416 SER A O 1
ATOM 3197 N N . LEU A 1 417 ? -11.933 -2.846 -12.380 1.00 96.50 417 LEU A N 1
ATOM 3198 C CA . LEU A 1 417 ? -11.951 -1.772 -13.359 1.00 96.50 417 LEU A CA 1
ATOM 3199 C C . LEU A 1 417 ? -11.491 -2.318 -14.712 1.00 96.50 417 LEU A C 1
ATOM 3201 O O . LEU A 1 417 ? -10.509 -3.056 -14.788 1.00 96.50 417 LEU A O 1
ATOM 3205 N N . ASN A 1 418 ? -12.190 -1.951 -15.786 1.00 92.44 418 ASN A N 1
ATOM 3206 C CA . ASN A 1 418 ? -11.819 -2.330 -17.150 1.00 92.44 418 ASN A CA 1
ATOM 3207 C C . ASN A 1 418 ? -10.652 -1.464 -17.654 1.00 92.44 418 ASN A C 1
ATOM 3209 O O . ASN A 1 418 ? -10.834 -0.551 -18.457 1.00 92.44 418 ASN A O 1
ATOM 3213 N N . THR A 1 419 ? -9.468 -1.692 -17.097 1.00 93.88 419 THR A N 1
ATOM 3214 C CA . THR A 1 419 ? -8.248 -0.945 -17.401 1.00 93.88 419 THR A CA 1
ATOM 3215 C C . THR A 1 419 ? -7.020 -1.802 -17.112 1.00 93.88 419 THR A C 1
ATOM 3217 O O . THR A 1 419 ? -7.018 -2.591 -16.169 1.00 93.88 419 THR A O 1
ATOM 3220 N N . ASP A 1 420 ? -5.952 -1.599 -17.883 1.00 92.94 420 ASP A N 1
ATOM 3221 C CA . ASP A 1 420 ? -4.646 -2.217 -17.645 1.00 92.94 420 ASP A CA 1
ATOM 3222 C C . ASP A 1 420 ? -3.618 -1.134 -17.261 1.00 92.94 420 ASP A C 1
ATOM 3224 O O . ASP A 1 420 ? -3.280 -0.298 -18.102 1.00 92.94 420 ASP A O 1
ATOM 3228 N N . PRO A 1 421 ? -3.092 -1.128 -16.022 1.00 94.50 421 PRO A N 1
ATOM 3229 C CA . PRO A 1 421 ? -2.062 -0.183 -15.582 1.00 94.50 421 PRO A CA 1
ATOM 3230 C C . PRO A 1 421 ? -0.769 -0.213 -16.393 1.00 94.50 421 PRO A C 1
ATOM 3232 O O . PRO A 1 421 ? 0.012 0.736 -16.339 1.00 94.50 421 PRO A O 1
ATOM 3235 N N . ARG A 1 422 ? -0.520 -1.284 -17.156 1.00 93.19 422 ARG A N 1
ATOM 3236 C CA . ARG A 1 422 ? 0.609 -1.339 -18.095 1.00 93.19 422 ARG A CA 1
ATOM 3237 C C . ARG A 1 422 ? 0.441 -0.380 -19.277 1.00 93.19 422 ARG A C 1
ATOM 3239 O O . ARG A 1 422 ? 1.412 -0.104 -19.967 1.00 93.19 422 ARG A O 1
ATOM 3246 N N . GLN A 1 423 ? -0.771 0.137 -19.491 1.00 93.62 423 GLN A N 1
ATOM 3247 C CA . GLN A 1 423 ? -1.100 1.134 -20.514 1.00 93.62 423 GLN A CA 1
ATOM 3248 C C . GLN A 1 423 ? -1.251 2.548 -19.930 1.00 93.62 423 GLN A C 1
ATOM 3250 O O . GLN A 1 423 ? -1.631 3.482 -20.633 1.00 93.62 423 GLN A O 1
ATOM 3255 N N . TRP A 1 424 ? -0.973 2.733 -18.637 1.00 95.38 424 TRP A N 1
ATOM 3256 C CA . TRP A 1 424 ? -0.962 4.046 -17.992 1.00 95.38 424 TRP A CA 1
ATOM 3257 C C . TRP A 1 424 ? 0.383 4.734 -18.237 1.00 95.38 424 TRP A C 1
ATOM 3259 O O . TRP A 1 424 ? 1.194 4.904 -17.324 1.00 95.38 424 TRP A O 1
ATOM 3269 N N . TYR A 1 425 ? 0.645 5.072 -19.499 1.00 94.94 425 TYR A N 1
ATOM 3270 C CA . TYR A 1 425 ? 1.916 5.658 -19.914 1.00 94.94 425 TYR A CA 1
ATOM 3271 C C . TYR A 1 425 ? 2.069 7.105 -19.445 1.00 94.94 425 TYR A C 1
ATOM 3273 O O . TYR A 1 425 ? 1.075 7.839 -19.434 1.00 94.94 425 TYR A O 1
ATOM 3281 N N . PRO A 1 426 ? 3.299 7.555 -19.151 1.00 94.00 426 PRO A N 1
ATOM 3282 C CA . PRO A 1 426 ? 3.585 8.973 -18.941 1.00 94.00 426 PRO A CA 1
ATOM 3283 C C . PRO A 1 426 ? 3.123 9.862 -20.106 1.00 94.00 426 PRO A C 1
ATOM 3285 O O . PRO A 1 426 ? 2.579 10.945 -19.901 1.00 94.00 426 PRO A O 1
ATOM 3288 N N . GLU A 1 427 ? 3.254 9.379 -21.342 1.00 91.62 427 GLU A N 1
ATOM 3289 C CA . GLU A 1 427 ? 2.910 10.108 -22.568 1.00 91.62 427 GLU A CA 1
ATOM 3290 C C . GLU A 1 427 ? 1.395 10.213 -22.798 1.00 91.62 427 GLU A C 1
ATOM 3292 O O . GLU A 1 427 ? 0.953 10.983 -23.649 1.00 91.62 427 GLU A O 1
ATOM 3297 N N . SER A 1 428 ? 0.581 9.460 -22.045 1.00 91.06 428 SER A N 1
ATOM 3298 C CA . SER A 1 428 ? -0.884 9.489 -22.183 1.00 91.06 428 SER A CA 1
ATOM 3299 C C . SER A 1 428 ? -1.509 10.780 -21.646 1.00 91.06 428 SER A C 1
ATOM 3301 O O . SER A 1 428 ? -2.678 11.057 -21.920 1.00 91.06 428 SER A O 1
ATOM 3303 N N . GLY A 1 429 ? -0.767 11.569 -20.862 1.00 91.81 429 GLY A N 1
ATOM 3304 C CA . GLY A 1 429 ? -1.311 12.717 -20.146 1.00 91.81 429 GLY A CA 1
ATOM 3305 C C . GLY A 1 429 ? -2.358 12.274 -19.122 1.00 91.81 429 GLY A C 1
ATOM 3306 O O . GLY A 1 429 ? -2.036 11.610 -18.138 1.00 91.81 429 GLY A O 1
ATOM 3307 N N . HIS A 1 430 ? -3.623 12.638 -19.348 1.00 94.62 430 HIS A N 1
ATOM 3308 C CA . HIS A 1 430 ? -4.723 12.285 -18.452 1.00 94.62 430 HIS A CA 1
ATOM 3309 C C . HIS A 1 430 ? -5.374 10.956 -18.848 1.00 94.62 430 HIS A C 1
ATOM 3311 O O . HIS A 1 430 ? -6.054 10.848 -19.868 1.00 94.62 430 HIS A O 1
ATOM 3317 N N . ILE A 1 431 ? -5.241 9.963 -17.978 1.00 96.88 431 ILE A N 1
ATOM 3318 C CA . ILE A 1 431 ? -5.863 8.648 -18.092 1.00 96.88 431 ILE A CA 1
ATOM 3319 C C . ILE A 1 431 ? -7.223 8.695 -17.397 1.00 96.88 431 ILE A C 1
ATOM 3321 O O . ILE A 1 431 ? -7.315 8.956 -16.196 1.00 96.88 431 ILE A O 1
ATOM 3325 N N . ARG A 1 432 ? -8.293 8.431 -18.150 1.00 97.31 432 ARG A N 1
ATOM 3326 C CA . ARG A 1 432 ? -9.661 8.380 -17.625 1.00 97.31 432 ARG A CA 1
ATOM 3327 C C . ARG A 1 432 ? -10.086 6.934 -17.407 1.00 97.31 432 ARG A C 1
ATOM 3329 O O . ARG A 1 432 ? -10.162 6.168 -18.363 1.00 97.31 432 ARG A O 1
ATOM 3336 N N . VAL A 1 433 ? -10.433 6.592 -16.170 1.00 97.56 433 VAL A N 1
ATOM 3337 C CA . VAL A 1 433 ? -11.017 5.291 -15.815 1.00 97.56 433 VAL A CA 1
ATOM 3338 C C . VAL A 1 433 ? -12.421 5.533 -15.286 1.00 97.56 433 VAL A C 1
ATOM 3340 O O . VAL A 1 433 ? -12.589 6.199 -14.272 1.00 97.56 433 VAL A O 1
ATOM 3343 N N . SER A 1 434 ? -13.443 5.017 -15.958 1.00 97.00 434 SER A N 1
ATOM 3344 C CA . SER A 1 434 ? -14.838 5.224 -15.557 1.00 97.00 434 SER A CA 1
ATOM 3345 C C . SER A 1 434 ? -15.663 3.962 -15.714 1.00 97.00 434 SER A C 1
ATOM 3347 O O . SER A 1 434 ? -15.346 3.104 -16.538 1.00 97.00 434 SER A O 1
ATOM 3349 N N . GLY A 1 435 ? -16.750 3.873 -14.962 1.00 96.25 435 GLY A N 1
ATOM 3350 C CA . GLY A 1 435 ? -17.675 2.760 -15.062 1.00 96.25 435 GLY A CA 1
ATOM 3351 C C . GLY A 1 435 ? -18.873 2.917 -14.145 1.00 96.25 435 GLY A C 1
ATOM 3352 O O . GLY A 1 435 ? -19.164 4.001 -13.641 1.00 96.25 435 GLY A O 1
ATOM 3353 N N . LYS A 1 436 ? -19.584 1.806 -13.982 1.00 95.56 436 LYS A N 1
ATOM 3354 C CA . LYS A 1 436 ? -20.813 1.703 -13.204 1.00 95.56 436 LYS A CA 1
ATOM 3355 C C . LYS A 1 436 ? -20.700 0.505 -12.277 1.00 95.56 436 LYS A C 1
ATOM 3357 O O . LYS A 1 436 ? -20.121 -0.510 -12.661 1.00 95.56 436 LYS A O 1
ATOM 3362 N N . ALA A 1 437 ? -21.251 0.627 -11.083 1.00 95.69 437 ALA A N 1
ATOM 3363 C CA . ALA A 1 437 ? -21.249 -0.414 -10.067 1.00 95.69 437 ALA A CA 1
ATOM 3364 C C . ALA A 1 437 ? -22.571 -0.377 -9.300 1.00 95.69 437 ALA A C 1
ATOM 3366 O O . ALA A 1 437 ? -23.225 0.657 -9.254 1.00 95.69 437 ALA A O 1
ATOM 3367 N N . ILE A 1 438 ? -22.979 -1.505 -8.726 1.00 93.56 438 ILE A N 1
ATOM 3368 C CA . ILE A 1 438 ? -24.182 -1.603 -7.891 1.00 93.56 438 ILE A CA 1
ATOM 3369 C C . ILE A 1 438 ? -23.724 -1.760 -6.452 1.00 93.56 438 ILE A C 1
ATOM 3371 O O . ILE A 1 438 ? -22.953 -2.680 -6.176 1.00 93.56 438 ILE A O 1
ATOM 3375 N N . MET A 1 439 ? -24.176 -0.876 -5.561 1.00 93.62 439 MET A N 1
ATOM 3376 C CA . MET A 1 439 ? -23.799 -0.927 -4.151 1.00 93.62 439 MET A CA 1
ATOM 3377 C C . MET A 1 439 ? -24.412 -2.171 -3.483 1.00 93.62 439 MET A C 1
ATOM 3379 O O . MET A 1 439 ? -25.627 -2.349 -3.573 1.00 93.62 439 MET A O 1
ATOM 3383 N N . PRO A 1 440 ? -23.625 -3.047 -2.832 1.00 92.88 440 PRO A N 1
ATOM 3384 C CA . PRO A 1 440 ? -24.156 -4.225 -2.155 1.00 92.88 440 PRO A CA 1
ATOM 3385 C C . PRO A 1 440 ? -24.766 -3.847 -0.803 1.00 92.88 440 PRO A C 1
ATOM 3387 O O . PRO A 1 440 ? -24.914 -2.663 -0.490 1.00 92.88 440 PRO A O 1
ATOM 3390 N N . ALA A 1 441 ? -25.135 -4.857 -0.015 1.00 87.00 441 ALA A N 1
ATOM 3391 C CA . ALA A 1 441 ? -25.736 -4.643 1.293 1.00 87.00 441 ALA A CA 1
ATOM 3392 C C . ALA A 1 441 ? -24.819 -3.838 2.215 1.00 87.00 441 ALA A C 1
ATOM 3394 O O . ALA A 1 441 ? -23.642 -4.162 2.356 1.00 87.00 441 ALA A O 1
ATOM 3395 N N . VAL A 1 442 ? -25.366 -2.791 2.833 1.00 86.38 442 VAL A N 1
ATOM 3396 C CA . VAL A 1 442 ? -24.623 -1.902 3.733 1.00 86.38 442 VAL A CA 1
ATOM 3397 C C . VAL A 1 442 ? -25.565 -1.217 4.716 1.00 86.38 442 VAL A C 1
ATOM 3399 O O . VAL A 1 442 ? -26.577 -0.646 4.326 1.00 86.38 442 VAL A O 1
ATOM 3402 N N . SER A 1 443 ? -25.244 -1.233 6.007 1.00 83.44 443 SER A N 1
ATOM 3403 C CA . SER A 1 443 ? -26.132 -0.686 7.039 1.00 83.44 443 SER A CA 1
ATOM 3404 C C . SER A 1 443 ? -26.426 0.810 6.851 1.00 83.44 443 SER A C 1
ATOM 3406 O O . SER A 1 443 ? -25.535 1.590 6.500 1.00 83.44 443 SER A O 1
ATOM 3408 N N . GLN A 1 444 ? -27.667 1.213 7.148 1.00 82.75 444 GLN A N 1
ATOM 3409 C CA . GLN A 1 444 ? -28.118 2.610 7.144 1.00 82.75 444 GLN A CA 1
ATOM 3410 C C . GLN A 1 444 ? -27.181 3.506 7.970 1.00 82.75 444 GLN A C 1
ATOM 3412 O O . GLN A 1 444 ? -26.833 3.164 9.097 1.00 82.75 444 GLN A O 1
ATOM 3417 N N . GLY A 1 445 ? -26.802 4.661 7.421 1.00 78.75 445 GLY A N 1
ATOM 3418 C CA . GLY A 1 445 ? -25.961 5.661 8.085 1.00 78.75 445 GLY A CA 1
ATOM 3419 C C . GLY A 1 445 ? -24.468 5.321 8.141 1.00 78.75 445 GLY A C 1
ATOM 3420 O O . GLY A 1 445 ? -23.695 6.093 8.702 1.00 78.75 445 GLY A O 1
ATOM 3421 N N . SER A 1 446 ? -24.033 4.193 7.568 1.00 84.38 446 SER A N 1
ATOM 3422 C CA . SER A 1 446 ? -22.610 3.833 7.562 1.00 84.38 446 SER A CA 1
ATOM 3423 C C . SER A 1 446 ? -21.787 4.802 6.711 1.00 84.38 446 SER A C 1
ATOM 3425 O O . SER A 1 446 ? -22.195 5.164 5.608 1.00 84.38 446 SER A O 1
ATOM 3427 N N . ASN A 1 447 ? -20.586 5.142 7.178 1.00 90.06 447 ASN A N 1
ATOM 3428 C CA . ASN A 1 447 ? -19.585 5.852 6.383 1.00 90.06 447 ASN A CA 1
ATOM 3429 C C . ASN A 1 447 ? -18.788 4.847 5.545 1.00 90.06 447 ASN A C 1
ATOM 3431 O O . ASN A 1 447 ? -17.925 4.139 6.063 1.00 90.06 447 ASN A O 1
ATOM 3435 N N . VAL A 1 448 ? -19.093 4.772 4.253 1.00 93.81 448 VAL A N 1
ATOM 3436 C CA . VAL A 1 448 ? -18.466 3.848 3.305 1.00 93.81 448 VAL A CA 1
ATOM 3437 C C . VAL A 1 448 ? -17.302 4.538 2.616 1.00 93.81 448 VAL A C 1
ATOM 3439 O O . VAL A 1 448 ? -17.494 5.463 1.831 1.00 93.81 448 VAL A O 1
ATOM 3442 N N . SER A 1 449 ? -16.093 4.054 2.858 1.00 95.44 449 SER A N 1
ATOM 3443 C CA . SER A 1 449 ? -14.904 4.470 2.126 1.00 95.44 449 SER A CA 1
ATOM 3444 C C . SER A 1 449 ? -14.847 3.772 0.772 1.00 95.44 449 SER A C 1
ATOM 3446 O O . SER A 1 449 ? -14.910 2.543 0.684 1.00 95.44 449 SER A O 1
ATOM 3448 N N . PHE A 1 450 ? -14.672 4.557 -0.286 1.00 97.75 450 PHE A N 1
ATOM 3449 C CA . PHE A 1 450 ? -14.320 4.068 -1.612 1.00 97.75 450 PHE A CA 1
ATOM 3450 C C . PHE A 1 450 ? -12.825 4.236 -1.833 1.00 97.75 450 PHE A C 1
ATOM 3452 O O . PHE A 1 450 ? -12.301 5.338 -1.701 1.00 97.75 450 PHE A O 1
ATOM 3459 N N . ALA A 1 451 ? -12.134 3.170 -2.221 1.00 97.38 451 ALA A N 1
ATOM 3460 C CA . ALA A 1 451 ? -10.704 3.198 -2.487 1.00 97.38 451 ALA A CA 1
ATOM 3461 C C . ALA A 1 451 ? -10.335 2.487 -3.787 1.00 97.38 451 ALA A C 1
ATOM 3463 O O . ALA A 1 451 ? -10.978 1.523 -4.204 1.00 97.38 451 ALA A O 1
ATOM 3464 N N . LEU A 1 452 ? -9.245 2.936 -4.402 1.00 97.25 452 LEU A N 1
ATOM 3465 C CA . LEU A 1 452 ? -8.564 2.204 -5.455 1.00 97.25 452 LEU A CA 1
ATOM 3466 C C . LEU A 1 452 ? -7.589 1.205 -4.829 1.00 97.25 452 LEU A C 1
ATOM 3468 O O . LEU A 1 452 ? -6.668 1.582 -4.094 1.00 97.25 452 LEU A O 1
ATOM 3472 N N . TRP A 1 453 ? -7.766 -0.070 -5.161 1.00 95.06 453 TRP A N 1
ATOM 3473 C CA . TRP A 1 453 ? -6.934 -1.162 -4.673 1.00 95.06 453 TRP A CA 1
ATOM 3474 C C . TRP A 1 453 ? -6.286 -1.916 -5.832 1.00 95.06 453 TRP A C 1
ATOM 3476 O O . TRP A 1 453 ? -6.951 -2.362 -6.767 1.00 95.06 453 TRP A O 1
ATOM 3486 N N . MET A 1 454 ? -4.962 -2.057 -5.770 1.00 94.31 454 MET A N 1
ATOM 3487 C CA . MET A 1 454 ? -4.145 -2.702 -6.802 1.00 94.31 454 MET A CA 1
ATOM 3488 C C . MET A 1 454 ? -3.251 -3.769 -6.159 1.00 94.31 454 MET A C 1
ATOM 3490 O O . MET A 1 454 ? -2.044 -3.553 -5.998 1.00 94.31 454 MET A O 1
ATOM 3494 N N . PRO A 1 455 ? -3.837 -4.898 -5.724 1.00 89.38 455 PRO A N 1
ATOM 3495 C CA . PRO A 1 455 ? -3.130 -5.894 -4.937 1.00 89.38 455 PRO A CA 1
ATOM 3496 C C . PRO A 1 455 ? -2.081 -6.651 -5.737 1.00 89.38 455 PRO A C 1
ATOM 3498 O O . PRO A 1 455 ? -2.104 -6.717 -6.970 1.00 89.38 455 PRO A O 1
ATOM 3501 N N . ASP A 1 456 ? -1.185 -7.313 -5.013 1.00 89.06 456 ASP A N 1
ATOM 3502 C CA . ASP A 1 456 ? -0.349 -8.342 -5.610 1.00 89.06 456 ASP A CA 1
ATOM 3503 C C . ASP A 1 456 ? -1.169 -9.547 -6.107 1.00 89.06 456 ASP A C 1
ATOM 3505 O O . ASP A 1 456 ? -2.267 -9.846 -5.616 1.00 89.06 456 ASP A O 1
ATOM 3509 N N . ARG A 1 457 ? -0.621 -10.251 -7.104 1.00 84.00 457 ARG A N 1
ATOM 3510 C CA . ARG A 1 457 ? -1.183 -11.518 -7.586 1.00 84.00 457 ARG A CA 1
ATOM 3511 C C . ARG A 1 457 ? -0.939 -12.647 -6.588 1.00 84.00 457 ARG A C 1
ATOM 3513 O O . ARG A 1 457 ? -1.765 -13.551 -6.509 1.00 84.00 457 ARG A O 1
ATOM 3520 N N . SER A 1 458 ? 0.164 -12.600 -5.841 1.00 84.56 458 SER A N 1
ATOM 3521 C CA . SER A 1 458 ? 0.470 -13.585 -4.810 1.00 84.56 458 SER A CA 1
ATOM 3522 C C . SER A 1 458 ? -0.464 -13.416 -3.607 1.00 84.56 458 SER A C 1
ATOM 3524 O O . SER A 1 458 ? -0.475 -12.340 -2.997 1.00 84.56 458 SER A O 1
ATOM 3526 N N . PRO A 1 459 ? -1.196 -14.468 -3.192 1.00 84.88 459 PRO A N 1
ATOM 3527 C CA . PRO A 1 459 ? -2.025 -14.421 -1.990 1.00 84.88 459 PRO A CA 1
ATOM 3528 C C . PRO A 1 459 ? -1.241 -14.041 -0.729 1.00 84.88 459 PRO A C 1
ATOM 3530 O O . PRO A 1 459 ? -1.765 -13.320 0.113 1.00 84.88 459 PRO A O 1
ATOM 3533 N N . SER A 1 460 ? 0.028 -14.455 -0.627 1.00 86.25 460 SER A N 1
ATOM 3534 C CA . SER A 1 460 ? 0.886 -14.145 0.525 1.00 86.25 460 SER A CA 1
ATOM 3535 C C . SER A 1 460 ? 1.342 -12.685 0.593 1.00 86.25 460 SER A C 1
ATOM 3537 O O . SER A 1 460 ? 1.819 -12.257 1.638 1.00 86.25 460 SER A O 1
ATOM 3539 N N . LEU A 1 461 ? 1.218 -11.926 -0.502 1.00 84.56 461 LEU A N 1
ATOM 3540 C CA . LEU A 1 461 ? 1.659 -10.527 -0.584 1.00 84.56 461 LEU A CA 1
ATOM 3541 C C . LEU A 1 461 ? 0.492 -9.543 -0.695 1.00 84.56 461 LEU A C 1
ATOM 3543 O O . LEU A 1 461 ? 0.629 -8.385 -0.322 1.00 84.56 461 LEU A O 1
ATOM 3547 N N . ARG A 1 462 ? -0.661 -9.991 -1.204 1.00 85.69 462 ARG A N 1
ATOM 3548 C CA . ARG A 1 462 ? -1.847 -9.163 -1.471 1.00 85.69 462 ARG A CA 1
ATOM 3549 C C . ARG A 1 462 ? -2.333 -8.349 -0.267 1.00 85.69 462 ARG A C 1
ATOM 3551 O O . ARG A 1 462 ? -2.832 -7.248 -0.475 1.00 85.69 462 ARG A O 1
ATOM 3558 N N . GLY A 1 463 ? -2.254 -8.914 0.938 1.00 80.38 463 GLY A N 1
ATOM 3559 C CA . GLY A 1 463 ? -2.714 -8.271 2.175 1.00 80.38 463 GLY A CA 1
ATOM 3560 C C . GLY A 1 463 ? -1.657 -7.413 2.870 1.00 80.38 463 GLY A C 1
ATOM 3561 O O . GLY A 1 463 ? -1.959 -6.801 3.885 1.00 80.38 463 GLY A O 1
ATOM 3562 N N . LEU A 1 464 ? -0.424 -7.377 2.357 1.00 83.56 464 LEU A N 1
ATOM 3563 C CA . LEU A 1 464 ? 0.662 -6.612 2.958 1.00 83.56 464 LEU A CA 1
ATOM 3564 C C . LEU A 1 464 ? 0.640 -5.181 2.410 1.00 83.56 464 LEU A C 1
ATOM 3566 O O . LEU A 1 464 ? 0.907 -4.960 1.224 1.00 83.56 464 LEU A O 1
ATOM 3570 N N . SER A 1 465 ? 0.319 -4.205 3.263 1.00 86.94 465 SER A N 1
ATOM 3571 C CA . SER A 1 465 ? 0.191 -2.800 2.853 1.00 86.94 465 SER A CA 1
ATOM 3572 C C . SER A 1 465 ? 1.506 -2.213 2.321 1.00 86.94 465 SER A C 1
ATOM 3574 O O . SER A 1 465 ? 1.482 -1.393 1.404 1.00 86.94 465 SER A O 1
ATOM 3576 N N . ASP A 1 466 ? 2.659 -2.707 2.786 1.00 85.00 466 ASP A N 1
ATOM 3577 C CA . ASP A 1 466 ? 3.998 -2.336 2.303 1.00 85.00 466 ASP A CA 1
ATOM 3578 C C . ASP A 1 466 ? 4.340 -2.894 0.902 1.00 85.00 466 ASP A C 1
ATOM 3580 O O . ASP A 1 466 ? 5.338 -2.487 0.299 1.00 85.00 466 ASP A O 1
ATOM 3584 N N . ARG A 1 467 ? 3.526 -3.813 0.356 1.00 88.44 467 ARG A N 1
ATOM 3585 C CA . ARG A 1 467 ? 3.668 -4.383 -1.005 1.00 88.44 467 ARG A CA 1
ATOM 3586 C C . ARG A 1 467 ? 2.613 -3.888 -1.998 1.00 88.44 467 ARG A C 1
ATOM 3588 O O . ARG A 1 467 ? 2.663 -4.244 -3.186 1.00 88.44 467 ARG A O 1
ATOM 3595 N N . ALA A 1 468 ? 1.662 -3.080 -1.539 1.00 91.06 468 ALA A N 1
ATOM 3596 C CA . ALA A 1 468 ? 0.607 -2.511 -2.366 1.00 91.06 468 ALA A CA 1
ATOM 3597 C C . ALA A 1 468 ? 1.103 -1.319 -3.211 1.00 91.06 468 ALA A C 1
ATOM 3599 O O . ALA A 1 468 ? 2.133 -0.702 -2.937 1.00 91.06 468 ALA A O 1
ATOM 3600 N N . VAL A 1 469 ? 0.377 -1.001 -4.290 1.00 94.50 469 VAL A N 1
ATOM 3601 C CA . VAL A 1 469 ? 0.672 0.192 -5.102 1.00 94.50 469 VAL A CA 1
ATOM 3602 C C . VAL A 1 469 ? 0.115 1.425 -4.406 1.00 94.50 469 VAL A C 1
ATOM 3604 O O . VAL A 1 469 ? -1.094 1.659 -4.423 1.00 94.50 469 VAL A O 1
ATOM 3607 N N . ARG A 1 470 ? 1.011 2.245 -3.862 1.00 95.12 470 ARG A N 1
ATOM 3608 C CA . ARG A 1 470 ? 0.690 3.589 -3.386 1.00 95.12 470 ARG A CA 1
ATOM 3609 C C . ARG A 1 470 ? 0.719 4.592 -4.536 1.00 95.12 470 ARG A C 1
ATOM 3611 O O . ARG A 1 470 ? 1.696 4.658 -5.283 1.00 95.12 470 ARG A O 1
ATOM 3618 N N . PHE A 1 471 ? -0.326 5.401 -4.649 1.00 96.44 471 PHE A N 1
ATOM 3619 C CA . PHE A 1 471 ? -0.340 6.568 -5.521 1.00 96.44 471 PHE A CA 1
ATOM 3620 C C . PHE A 1 471 ? 0.396 7.715 -4.830 1.00 96.44 471 PHE A C 1
ATOM 3622 O O . PHE A 1 471 ? 0.218 7.970 -3.642 1.00 96.44 471 PHE A O 1
ATOM 3629 N N . ALA A 1 472 ? 1.211 8.436 -5.591 1.00 95.38 472 ALA A N 1
ATOM 3630 C CA . ALA A 1 472 ? 1.890 9.647 -5.149 1.00 95.38 472 ALA A CA 1
ATOM 3631 C C . ALA A 1 472 ? 1.011 10.885 -5.398 1.00 95.38 472 ALA A C 1
ATOM 3633 O O . ALA A 1 472 ? 1.489 11.888 -5.937 1.00 95.38 472 ALA A O 1
ATOM 3634 N N . SER A 1 473 ? -0.281 10.769 -5.072 1.00 94.12 473 SER A N 1
ATOM 3635 C CA . SER A 1 473 ? -1.278 11.815 -5.288 1.00 94.12 473 SER A CA 1
ATOM 3636 C C . SER A 1 473 ? -0.929 13.082 -4.511 1.00 94.12 473 SER A C 1
ATOM 3638 O O . SER A 1 473 ? -0.439 13.029 -3.383 1.00 94.12 473 SER A O 1
ATOM 3640 N N . SER A 1 474 ? -1.146 14.232 -5.140 1.00 89.75 474 SER A N 1
ATOM 3641 C CA . SER A 1 474 ? -0.966 15.550 -4.537 1.00 89.75 474 SER A CA 1
ATOM 3642 C C . SER A 1 474 ? -1.852 16.594 -5.224 1.00 89.75 474 SER A C 1
ATOM 3644 O O . SER A 1 474 ? -2.536 16.310 -6.209 1.00 89.75 474 SER A O 1
ATOM 3646 N N . GLY A 1 475 ? -1.852 17.830 -4.717 1.00 87.88 475 GLY A N 1
ATOM 3647 C CA . GLY A 1 475 ? -2.693 18.902 -5.253 1.00 87.88 475 GLY A CA 1
ATOM 3648 C C . GLY A 1 475 ? -4.154 18.728 -4.838 1.00 87.88 475 GLY A C 1
ATOM 3649 O O . GLY A 1 475 ? -4.424 18.518 -3.660 1.00 87.88 475 GLY A O 1
ATOM 3650 N N . ALA A 1 476 ? -5.087 18.819 -5.792 1.00 81.81 476 ALA A N 1
ATOM 3651 C CA . ALA A 1 476 ? -6.528 18.814 -5.513 1.00 81.81 476 ALA A CA 1
ATOM 3652 C C . ALA A 1 476 ? -7.032 17.532 -4.825 1.00 81.81 476 ALA A C 1
ATOM 3654 O O . ALA A 1 476 ? -7.956 17.609 -4.024 1.00 81.81 476 ALA A O 1
ATOM 3655 N N . ALA A 1 477 ? -6.422 16.377 -5.111 1.00 82.31 477 ALA A N 1
ATOM 3656 C CA . ALA A 1 477 ? -6.781 15.107 -4.478 1.00 82.31 477 ALA A CA 1
ATOM 3657 C C . ALA A 1 477 ? -6.116 14.888 -3.104 1.00 82.31 477 ALA A C 1
ATOM 3659 O O . ALA A 1 477 ? -6.556 14.021 -2.358 1.00 82.31 477 ALA A O 1
ATOM 3660 N N . GLY A 1 478 ? -5.064 15.646 -2.763 1.00 91.25 478 GLY A N 1
ATOM 3661 C CA . GLY A 1 478 ? -4.274 15.412 -1.548 1.00 91.25 478 GLY A CA 1
ATOM 3662 C C . GLY A 1 478 ? -3.549 14.056 -1.522 1.00 91.25 478 GLY A C 1
ATOM 3663 O O . GLY A 1 478 ? -3.444 13.372 -2.543 1.00 91.25 478 GLY A O 1
ATOM 3664 N N . ASP A 1 479 ? -3.015 13.691 -0.351 1.00 93.19 479 ASP A N 1
ATOM 3665 C CA . ASP A 1 479 ? -2.537 12.327 -0.093 1.00 93.19 479 ASP A CA 1
ATOM 3666 C C . ASP A 1 479 ? -3.750 11.426 0.149 1.00 93.19 479 ASP A C 1
ATOM 3668 O O . ASP A 1 479 ? -4.578 11.702 1.013 1.00 93.19 479 ASP A O 1
ATOM 3672 N N . VAL A 1 480 ? -3.848 10.365 -0.642 1.00 95.38 480 VAL A N 1
ATOM 3673 C CA . VAL A 1 480 ? -4.969 9.415 -0.624 1.00 95.38 480 VAL A CA 1
ATOM 3674 C C . VAL A 1 480 ? -4.595 8.104 0.061 1.00 95.38 480 VAL A C 1
ATOM 3676 O O . VAL A 1 480 ? -5.374 7.157 0.059 1.00 95.38 480 VAL A O 1
ATOM 3679 N N . TRP A 1 481 ? -3.370 7.986 0.567 1.00 94.88 481 TRP A N 1
ATOM 3680 C CA . TRP A 1 481 ? -2.845 6.716 1.041 1.00 94.88 481 TRP A CA 1
ATOM 3681 C C . TRP A 1 481 ? -3.339 6.348 2.440 1.00 94.88 481 TRP A C 1
ATOM 3683 O O . TRP A 1 481 ? -3.131 7.087 3.399 1.00 94.88 481 TRP A O 1
ATOM 3693 N N . ASP A 1 482 ? -3.894 5.146 2.557 1.00 89.75 482 ASP A N 1
ATOM 3694 C CA . ASP A 1 482 ? -4.213 4.491 3.819 1.00 89.75 482 ASP A CA 1
ATOM 3695 C C . ASP A 1 482 ? -3.167 3.392 4.101 1.00 89.75 482 ASP A C 1
ATOM 3697 O O . ASP A 1 482 ? -3.173 2.342 3.439 1.00 89.75 482 ASP A O 1
ATOM 3701 N N . PRO A 1 483 ? -2.241 3.613 5.055 1.00 85.31 483 PRO A N 1
ATOM 3702 C CA . PRO A 1 483 ? -1.173 2.668 5.359 1.00 85.31 483 PRO A CA 1
ATOM 3703 C C . PRO A 1 483 ? -1.644 1.432 6.134 1.00 85.31 483 PRO A C 1
ATOM 3705 O O . PRO A 1 483 ? -0.935 0.423 6.104 1.00 85.31 483 PRO A O 1
ATOM 3708 N N . ALA A 1 484 ? -2.804 1.484 6.799 1.00 82.56 484 ALA A N 1
ATOM 3709 C CA . ALA A 1 484 ? -3.320 0.357 7.571 1.00 82.56 484 ALA A CA 1
ATOM 3710 C C . ALA A 1 484 ? -3.753 -0.775 6.633 1.00 82.56 484 ALA A C 1
ATOM 3712 O O . ALA A 1 484 ? -3.381 -1.931 6.825 1.00 82.56 484 ALA A O 1
ATOM 3713 N N . PHE A 1 485 ? -4.457 -0.427 5.551 1.00 84.50 485 PHE A N 1
ATOM 3714 C CA . PHE A 1 485 ? -5.000 -1.414 4.610 1.00 84.50 485 PHE A CA 1
ATOM 3715 C C . PHE A 1 485 ? -4.285 -1.454 3.252 1.00 84.50 485 PHE A C 1
ATOM 3717 O O . PHE A 1 485 ? -4.544 -2.342 2.439 1.00 84.50 485 PHE A O 1
ATOM 3724 N N . GLY A 1 486 ? -3.366 -0.521 2.985 1.00 89.88 486 GLY A N 1
ATOM 3725 C CA . GLY A 1 486 ? -2.643 -0.448 1.714 1.00 89.88 486 GLY A CA 1
ATOM 3726 C C . GLY A 1 486 ? -3.524 0.024 0.556 1.00 89.88 486 GLY A C 1
ATOM 3727 O O . GLY A 1 486 ? -3.475 -0.534 -0.546 1.00 89.88 486 GLY A O 1
ATOM 3728 N N . HIS A 1 487 ? -4.381 1.011 0.820 1.00 93.19 487 HIS A N 1
ATOM 3729 C CA . HIS A 1 487 ? -5.413 1.497 -0.095 1.00 93.19 487 HIS A CA 1
ATOM 3730 C C . HIS A 1 487 ? -5.174 2.943 -0.531 1.00 93.19 487 HIS A C 1
ATOM 3732 O O . HIS A 1 487 ? -4.567 3.727 0.187 1.00 93.19 487 HIS A O 1
ATOM 3738 N N . ASN A 1 488 ? -5.700 3.315 -1.702 1.00 97.12 488 ASN A N 1
ATOM 3739 C CA . ASN A 1 488 ? -5.750 4.708 -2.149 1.00 97.12 488 ASN A CA 1
ATOM 3740 C C . ASN A 1 488 ? -7.199 5.209 -2.030 1.00 97.12 488 ASN A C 1
ATOM 3742 O O . ASN A 1 488 ? -8.004 4.968 -2.930 1.00 97.12 488 ASN A O 1
ATOM 3746 N N . VAL A 1 489 ? -7.549 5.827 -0.904 1.00 96.44 489 VAL A N 1
ATOM 3747 C CA . VAL A 1 489 ? -8.902 6.289 -0.560 1.00 96.44 489 VAL A CA 1
ATOM 3748 C C . VAL A 1 489 ? -9.311 7.460 -1.452 1.00 96.44 489 VAL A C 1
ATOM 3750 O O . VAL A 1 489 ? -8.643 8.484 -1.520 1.00 96.44 489 VAL A O 1
ATOM 3753 N N . LEU A 1 490 ? -10.416 7.289 -2.168 1.00 96.81 490 LEU A N 1
ATOM 3754 C CA . LEU A 1 490 ? -10.917 8.224 -3.171 1.00 96.81 490 LEU A CA 1
ATOM 3755 C C . LEU A 1 490 ? -11.933 9.203 -2.581 1.00 96.81 490 LEU A C 1
ATOM 3757 O O . LEU A 1 490 ? -11.888 10.388 -2.893 1.00 96.81 490 LEU A O 1
ATOM 3761 N N . THR A 1 491 ? -12.870 8.693 -1.780 1.00 94.81 491 THR A N 1
ATOM 3762 C CA . THR A 1 491 ? -13.883 9.472 -1.054 1.00 94.81 491 THR A CA 1
ATOM 3763 C C . THR A 1 491 ? -14.556 8.600 0.014 1.00 94.81 491 THR A C 1
ATOM 3765 O O . THR A 1 491 ? -14.374 7.379 0.026 1.00 94.81 491 THR A O 1
ATOM 3768 N N . THR A 1 492 ? -15.385 9.214 0.853 1.00 93.38 492 THR A N 1
ATOM 3769 C CA . THR A 1 492 ? -16.307 8.539 1.770 1.00 93.38 492 THR A CA 1
ATOM 3770 C C . THR A 1 492 ? -17.735 8.956 1.433 1.00 93.38 492 THR A C 1
ATOM 3772 O O . THR A 1 492 ? -17.992 10.135 1.205 1.00 93.38 492 THR A O 1
ATOM 3775 N N . ALA A 1 493 ? -18.659 7.999 1.410 1.00 91.31 493 ALA A N 1
ATOM 3776 C CA . ALA A 1 493 ? -20.074 8.228 1.150 1.00 91.31 493 ALA A CA 1
ATOM 3777 C C . ALA A 1 493 ? -20.935 7.745 2.318 1.00 91.31 493 ALA A C 1
ATOM 3779 O O . ALA A 1 493 ? -20.609 6.748 2.966 1.00 91.31 493 ALA A O 1
ATOM 3780 N N . THR A 1 494 ? -22.072 8.396 2.546 1.00 88.94 494 THR A N 1
ATOM 3781 C CA . THR A 1 494 ? -23.069 7.920 3.513 1.00 88.94 494 THR A CA 1
ATOM 3782 C C . THR A 1 494 ? -23.952 6.843 2.883 1.00 88.94 494 THR A C 1
ATOM 3784 O O . THR A 1 494 ? -24.483 7.019 1.784 1.00 88.94 494 THR A O 1
ATOM 3787 N N . ALA A 1 495 ? -24.102 5.710 3.566 1.00 86.56 495 ALA A N 1
ATOM 3788 C CA . ALA A 1 495 ? -24.920 4.591 3.117 1.00 86.56 495 ALA A CA 1
ATOM 3789 C C . ALA A 1 495 ? -26.393 4.724 3.519 1.00 86.56 495 ALA A C 1
ATOM 3791 O O . ALA A 1 495 ? -26.716 5.066 4.657 1.00 86.56 495 ALA A O 1
ATOM 3792 N N . TYR A 1 496 ? -27.277 4.346 2.600 1.00 82.19 496 TYR A N 1
ATOM 3793 C CA . TYR A 1 496 ? -28.721 4.315 2.782 1.00 82.19 496 TYR A CA 1
ATOM 3794 C C . TYR A 1 496 ? -29.310 2.956 2.424 1.00 82.19 496 TYR A C 1
ATOM 3796 O O . TYR A 1 496 ? -28.849 2.272 1.506 1.00 82.19 496 TYR A O 1
ATOM 3804 N N . GLN A 1 497 ? -30.385 2.600 3.111 1.00 79.50 497 GLN A N 1
ATOM 3805 C CA . GLN A 1 497 ? -31.225 1.467 2.767 1.00 79.50 497 GLN A CA 1
ATOM 3806 C C . GLN A 1 497 ? -32.283 1.871 1.722 1.00 79.50 497 GLN A C 1
ATOM 3808 O O . GLN A 1 497 ? -32.655 3.046 1.614 1.00 79.50 497 GLN A O 1
ATOM 3813 N N . PRO A 1 498 ? -32.794 0.929 0.912 1.00 72.81 498 PRO A N 1
ATOM 3814 C CA . PRO A 1 498 ? -33.874 1.224 -0.019 1.00 72.81 498 PRO A CA 1
ATOM 3815 C C . PRO A 1 498 ? -35.134 1.669 0.734 1.00 72.81 498 PRO A C 1
ATOM 3817 O O . PRO A 1 498 ? -35.563 1.019 1.684 1.00 72.81 498 PRO A O 1
ATOM 3820 N N . GLY A 1 499 ? -35.758 2.764 0.292 1.00 66.38 499 GLY A N 1
ATOM 3821 C CA . GLY A 1 499 ? -37.020 3.246 0.867 1.00 66.38 499 GLY A CA 1
ATOM 3822 C C . GLY A 1 499 ? -36.899 3.988 2.204 1.00 66.38 499 GLY A C 1
ATOM 3823 O O . GLY A 1 499 ? -37.923 4.382 2.758 1.00 66.38 499 GLY A O 1
ATOM 3824 N N . THR A 1 500 ? -35.689 4.225 2.717 1.00 61.22 500 THR A N 1
ATOM 3825 C CA . THR A 1 500 ? -35.465 5.069 3.902 1.00 61.22 500 THR A CA 1
ATOM 3826 C C . THR A 1 500 ? -35.103 6.492 3.487 1.00 61.22 500 THR A C 1
ATOM 3828 O O . THR A 1 500 ? -34.153 6.675 2.729 1.00 61.22 500 THR A O 1
ATOM 3831 N N . CYS A 1 501 ? -35.826 7.496 3.993 1.00 57.94 501 CYS A N 1
ATOM 3832 C CA . CYS A 1 501 ? -35.475 8.905 3.806 1.00 57.94 501 CYS A CA 1
ATOM 3833 C C . CYS A 1 501 ? -34.760 9.460 5.043 1.00 57.94 501 CYS A C 1
ATOM 3835 O O . CYS A 1 501 ? -35.136 9.128 6.166 1.00 57.94 501 CYS A O 1
ATOM 3837 N N . GLU A 1 502 ? -33.782 10.342 4.852 1.00 56.06 502 GLU A N 1
ATOM 3838 C CA . GLU A 1 502 ? -33.116 11.057 5.947 1.00 56.06 502 GLU A CA 1
ATOM 3839 C C . GLU A 1 502 ? -33.446 12.549 5.923 1.00 56.06 502 GLU A C 1
ATOM 3841 O O . GLU A 1 502 ? -33.590 13.147 4.857 1.00 56.06 502 GLU A O 1
ATOM 3846 N N . VAL A 1 503 ? -33.553 13.149 7.110 1.00 55.91 503 VAL A N 1
ATOM 3847 C CA . VAL A 1 503 ? -33.730 14.591 7.297 1.00 55.91 503 VAL A CA 1
ATOM 3848 C C . VAL A 1 503 ? -32.371 15.218 7.606 1.00 55.91 503 VAL A C 1
ATOM 3850 O O . VAL A 1 503 ? -31.845 15.062 8.703 1.00 55.91 503 VAL A O 1
ATOM 3853 N N . LEU A 1 504 ? -31.807 15.954 6.654 1.00 50.06 504 LEU A N 1
ATOM 3854 C CA . LEU A 1 504 ? -30.616 16.773 6.857 1.00 50.06 504 LEU A CA 1
ATOM 3855 C C . LEU A 1 504 ? -31.011 18.118 7.456 1.00 50.06 504 LEU A C 1
ATOM 3857 O O . LEU A 1 504 ? -31.849 18.808 6.883 1.00 50.06 504 LEU A O 1
ATOM 3861 N N . THR A 1 505 ? -30.377 18.533 8.551 1.00 43.12 505 THR A N 1
ATOM 3862 C CA . THR A 1 505 ? -30.614 19.852 9.160 1.00 43.12 505 THR A CA 1
ATOM 3863 C C . THR A 1 505 ? -29.358 20.718 9.166 1.00 43.12 505 THR A C 1
ATOM 3865 O O . THR A 1 505 ? -28.295 20.261 9.586 1.00 43.12 505 THR A O 1
ATOM 3868 N N . LYS A 1 506 ? -29.482 21.992 8.778 1.00 39.38 506 LYS A N 1
ATOM 3869 C CA . LYS A 1 506 ? -28.433 23.014 8.925 1.00 39.38 506 LYS A CA 1
ATOM 3870 C C . LYS A 1 506 ? -29.048 24.306 9.464 1.00 39.38 506 LYS A C 1
ATOM 3872 O O . LYS A 1 506 ? -29.726 25.037 8.748 1.00 39.38 506 LYS A O 1
ATOM 3877 N N . GLY A 1 507 ? -28.808 24.603 10.741 1.00 61.03 507 GLY A N 1
ATOM 3878 C CA . GLY A 1 507 ? -29.492 25.712 11.415 1.00 61.03 507 GLY A CA 1
ATOM 3879 C C . GLY A 1 507 ? -31.003 25.461 11.480 1.00 61.03 507 GLY A C 1
ATOM 3880 O O . GLY A 1 507 ? -31.422 24.431 11.996 1.00 61.03 507 GLY A O 1
ATOM 3881 N N . THR A 1 508 ? -31.818 26.381 10.958 1.00 45.34 508 THR A N 1
ATOM 3882 C CA . THR A 1 508 ? -33.287 26.237 10.879 1.00 45.34 508 THR A CA 1
ATOM 3883 C C . THR A 1 508 ? -33.779 25.564 9.594 1.00 45.34 508 THR A C 1
ATOM 3885 O O . THR A 1 508 ? -34.984 25.412 9.412 1.00 45.34 508 THR A O 1
ATOM 3888 N N . GLU A 1 509 ? -32.882 25.205 8.676 1.00 37.47 509 GLU A N 1
ATOM 3889 C CA . GLU A 1 509 ? -33.238 24.564 7.410 1.00 37.47 509 GLU A CA 1
ATOM 3890 C C . GLU A 1 509 ? -33.194 23.041 7.550 1.00 37.47 509 GLU A C 1
ATOM 3892 O O . GLU A 1 509 ? -32.261 22.498 8.145 1.00 37.47 509 GLU A O 1
ATOM 3897 N N . ALA A 1 510 ? -34.193 22.362 6.980 1.00 41.84 510 ALA A N 1
ATOM 3898 C CA . ALA A 1 510 ? -34.259 20.908 6.892 1.00 41.84 510 ALA A CA 1
ATOM 3899 C C . ALA A 1 510 ? -34.495 20.466 5.437 1.00 41.84 510 ALA A C 1
ATOM 3901 O O . ALA A 1 510 ? -35.311 21.064 4.736 1.00 41.84 510 ALA A O 1
ATOM 3902 N N . ALA A 1 511 ? -33.809 19.419 4.983 1.00 47.84 511 ALA A N 1
ATOM 3903 C CA . ALA A 1 511 ? -33.990 18.799 3.672 1.00 47.84 511 ALA A CA 1
ATOM 3904 C C . ALA A 1 511 ? -34.215 17.294 3.835 1.00 47.84 511 ALA A C 1
ATOM 3906 O O . ALA A 1 511 ? -33.560 16.666 4.657 1.00 47.84 511 ALA A O 1
ATOM 3907 N N . ILE A 1 512 ? -35.127 16.708 3.055 1.00 52.28 512 ILE A N 1
ATOM 3908 C CA . ILE A 1 512 ? -35.385 15.263 3.080 1.00 52.28 512 ILE A CA 1
ATOM 3909 C C . ILE A 1 512 ? -34.710 14.626 1.867 1.00 52.28 512 ILE A C 1
ATOM 3911 O O . ILE A 1 512 ? -35.087 14.909 0.728 1.00 52.28 512 ILE A O 1
ATOM 3915 N N . LEU A 1 513 ? -33.732 13.755 2.104 1.00 54.75 513 LEU A N 1
ATOM 3916 C CA . LEU A 1 513 ? -33.119 12.928 1.072 1.00 54.75 513 LEU A CA 1
ATOM 3917 C C . LEU A 1 513 ? -33.826 11.578 1.032 1.00 54.75 513 LEU A C 1
ATOM 3919 O O . LEU A 1 513 ? -33.723 10.792 1.967 1.00 54.75 513 LEU A O 1
ATOM 3923 N N . CYS A 1 514 ? -34.536 11.314 -0.063 1.00 55.38 514 CYS A N 1
ATOM 3924 C CA . CYS A 1 514 ? -35.138 10.015 -0.340 1.00 55.38 514 CYS A CA 1
ATOM 3925 C C . CYS A 1 514 ? -34.422 9.384 -1.542 1.00 55.38 514 CYS A C 1
ATOM 3927 O O . CYS A 1 514 ? -34.640 9.827 -2.676 1.00 55.38 514 CYS A O 1
ATOM 3929 N N . PRO A 1 515 ? -33.584 8.356 -1.344 1.00 53.16 515 PRO A N 1
ATOM 3930 C CA . PRO A 1 515 ? -33.031 7.613 -2.455 1.00 53.16 515 PRO A CA 1
ATOM 3931 C C . PRO A 1 515 ? -34.139 6.772 -3.096 1.00 53.16 515 PRO A C 1
ATOM 3933 O O . PRO A 1 515 ? -34.647 5.816 -2.513 1.00 53.16 515 PRO A O 1
ATOM 3936 N N . THR A 1 516 ? -34.538 7.141 -4.314 1.00 50.38 516 THR A N 1
ATOM 3937 C CA . THR A 1 516 ? -35.367 6.289 -5.177 1.00 50.38 516 THR A CA 1
ATOM 3938 C C . THR A 1 516 ? -34.570 5.905 -6.414 1.00 50.38 516 THR A C 1
ATOM 3940 O O . THR A 1 516 ? -33.697 6.651 -6.856 1.00 50.38 516 THR A O 1
ATOM 3943 N N . ALA A 1 517 ? -34.874 4.729 -6.962 1.00 40.94 517 ALA A N 1
ATOM 3944 C CA . ALA A 1 517 ? -34.090 4.029 -7.976 1.00 40.94 517 ALA A CA 1
ATOM 3945 C C . ALA A 1 517 ? -33.849 4.781 -9.305 1.00 40.94 517 ALA A C 1
ATOM 3947 O O . ALA A 1 517 ? -33.150 4.235 -10.151 1.00 40.94 517 ALA A O 1
ATOM 3948 N N . ASP A 1 518 ? -34.379 5.998 -9.516 1.00 36.09 518 ASP A N 1
ATOM 3949 C CA . ASP A 1 518 ? -34.437 6.579 -10.866 1.00 36.09 518 ASP A CA 1
ATOM 3950 C C . ASP A 1 518 ? -34.228 8.095 -11.050 1.00 36.09 518 ASP A C 1
ATOM 3952 O O . ASP A 1 518 ? -34.279 8.552 -12.192 1.00 36.09 518 ASP A O 1
ATOM 3956 N N . ARG A 1 519 ? -33.954 8.923 -10.029 1.00 37.47 519 ARG A N 1
ATOM 3957 C CA . ARG A 1 519 ? -33.532 10.331 -10.254 1.00 37.47 519 ARG A CA 1
ATOM 3958 C C . ARG A 1 519 ? -33.130 11.032 -8.960 1.00 37.47 519 ARG A C 1
ATOM 3960 O O . ARG A 1 519 ? -33.887 11.034 -7.997 1.00 37.47 519 ARG A O 1
ATOM 3967 N N . TRP A 1 520 ? -32.007 11.750 -9.000 1.00 34.28 520 TRP A N 1
ATOM 3968 C CA . TRP A 1 520 ? -31.700 12.822 -8.053 1.00 34.28 520 TRP A CA 1
ATOM 3969 C C . TRP A 1 520 ? -32.805 13.887 -8.148 1.00 34.28 520 TRP A C 1
ATOM 3971 O O . TRP A 1 520 ? -32.859 14.646 -9.121 1.00 34.28 520 TRP A O 1
ATOM 3981 N N . LEU A 1 521 ? -33.728 13.928 -7.186 1.00 36.09 521 LEU A N 1
ATOM 3982 C CA . LEU A 1 521 ? -34.642 15.060 -7.043 1.00 36.09 521 LEU A CA 1
ATOM 3983 C C . LEU A 1 521 ? -33.801 16.268 -6.614 1.00 36.09 521 LEU A C 1
ATOM 3985 O O . LEU A 1 521 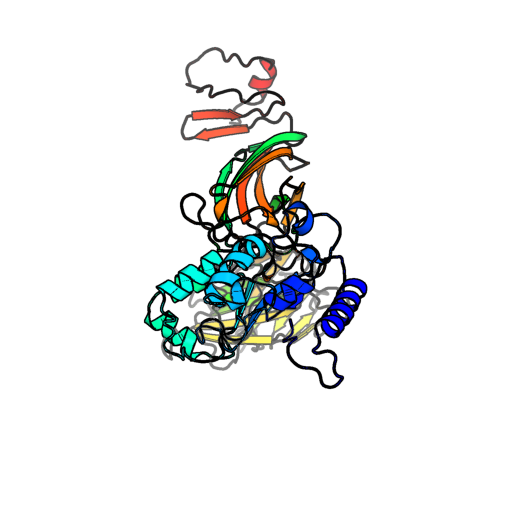? -33.203 16.270 -5.542 1.00 36.09 521 LEU A O 1
ATOM 3989 N N . ARG A 1 522 ? -33.695 17.263 -7.503 1.00 35.75 522 ARG A N 1
ATOM 3990 C CA . ARG A 1 522 ? -33.012 18.534 -7.232 1.00 35.75 522 ARG A CA 1
ATOM 3991 C C . ARG A 1 522 ? -33.626 19.226 -6.014 1.00 35.75 522 ARG A C 1
ATOM 3993 O O . ARG A 1 522 ? -34.838 19.166 -5.828 1.00 35.75 522 ARG A O 1
ATOM 4000 N N . GLU A 1 523 ? -32.756 19.913 -5.277 1.00 37.19 523 GLU A N 1
ATOM 4001 C CA . GLU A 1 523 ? -33.005 20.840 -4.166 1.00 37.19 523 GLU A CA 1
ATOM 4002 C C . GLU A 1 523 ? -34.417 21.452 -4.162 1.00 37.19 523 GLU A C 1
ATOM 4004 O O . GLU A 1 523 ? -34.727 22.373 -4.919 1.00 37.19 523 GLU A O 1
ATOM 4009 N N . GLY A 1 524 ? -35.273 20.953 -3.273 1.00 37.72 524 GLY A N 1
ATOM 4010 C CA . GLY A 1 524 ? -36.461 21.664 -2.820 1.00 37.72 524 GLY A CA 1
ATOM 4011 C C . GLY A 1 524 ? -36.137 22.337 -1.494 1.00 37.72 524 GLY A C 1
ATOM 4012 O O . GLY A 1 524 ? -36.082 21.670 -0.465 1.00 37.72 524 GLY A O 1
ATOM 4013 N N . VAL A 1 525 ? -35.890 23.645 -1.515 1.00 32.16 525 VAL A N 1
ATOM 4014 C CA . VAL A 1 525 ? -35.694 24.447 -0.301 1.00 32.16 525 VAL A CA 1
ATOM 4015 C C . VAL A 1 525 ? -36.988 24.409 0.521 1.00 32.16 525 VAL A C 1
ATOM 4017 O O . VAL A 1 525 ? -38.017 24.912 0.071 1.00 32.16 525 VAL A O 1
ATOM 4020 N N . CYS A 1 526 ? -36.958 23.825 1.722 1.00 32.25 526 CYS A N 1
ATOM 4021 C CA . CYS A 1 526 ? -38.060 23.936 2.679 1.00 32.25 526 CYS A CA 1
ATOM 4022 C C . CYS A 1 526 ? -37.979 25.292 3.389 1.00 32.25 526 CYS A C 1
ATOM 4024 O O . CYS A 1 526 ? -37.386 25.412 4.459 1.00 32.25 526 CYS A O 1
ATOM 4026 N N . THR A 1 527 ? -38.581 26.330 2.805 1.00 29.27 527 THR A N 1
ATOM 4027 C CA . THR A 1 527 ? -38.869 27.566 3.538 1.00 29.27 527 THR A CA 1
ATOM 4028 C C . THR A 1 527 ? -40.163 27.406 4.329 1.00 29.27 527 THR A C 1
ATOM 4030 O O . THR A 1 527 ? -41.231 27.095 3.806 1.00 29.27 527 THR A O 1
ATOM 4033 N N . GLN A 1 528 ? -40.050 27.610 5.635 1.00 36.22 528 GLN A N 1
ATOM 4034 C CA . GLN A 1 528 ? -41.144 27.552 6.588 1.00 36.22 528 GLN A CA 1
ATOM 4035 C C . GLN A 1 528 ? -42.120 28.719 6.345 1.00 36.22 528 GLN A C 1
ATOM 4037 O O . GLN A 1 528 ? -41.863 29.850 6.744 1.00 36.22 528 GLN A O 1
ATOM 4042 N N . ALA A 1 529 ? -43.258 28.448 5.708 1.00 26.88 529 ALA A N 1
ATOM 4043 C CA . ALA A 1 529 ? -44.485 29.226 5.858 1.00 26.88 529 ALA A CA 1
ATOM 4044 C C . ALA A 1 529 ? -45.678 28.338 5.484 1.00 26.88 529 ALA A C 1
ATOM 4046 O O . ALA A 1 529 ? -45.694 27.715 4.430 1.00 26.88 529 ALA A O 1
ATOM 4047 N N . CYS A 1 530 ? -46.644 28.248 6.394 1.00 28.98 530 CYS A N 1
ATOM 4048 C CA . CYS A 1 530 ? -47.869 27.457 6.330 1.00 28.98 530 CYS A CA 1
ATOM 4049 C C . CYS A 1 530 ? -48.407 27.139 4.917 1.00 28.98 530 CYS A C 1
ATOM 4051 O O . CYS A 1 530 ? -48.823 28.041 4.194 1.00 28.98 530 CYS A O 1
ATOM 4053 N N . GLY A 1 531 ? -48.559 25.843 4.618 1.00 34.19 531 GLY A N 1
ATOM 4054 C CA . GLY A 1 531 ? -49.543 25.344 3.652 1.00 34.19 531 GLY A CA 1
ATOM 4055 C C . GLY A 1 531 ? -48.976 24.701 2.384 1.00 34.19 531 GLY A C 1
ATOM 4056 O O . GLY A 1 531 ? -48.655 25.393 1.430 1.00 34.19 531 GLY A O 1
ATOM 4057 N N . HIS A 1 532 ? -49.045 23.365 2.362 1.00 31.09 532 HIS A N 1
ATOM 4058 C CA . HIS A 1 532 ? -48.865 22.437 1.234 1.00 31.09 532 HIS A CA 1
ATOM 4059 C C . HIS A 1 532 ? -47.431 22.148 0.763 1.00 31.09 532 HIS A C 1
ATOM 4061 O O . HIS A 1 532 ? -46.762 22.970 0.148 1.00 31.09 532 HIS A O 1
ATOM 4067 N N . VAL A 1 533 ? -47.026 20.889 0.958 1.00 34.31 533 VAL A N 1
ATOM 4068 C CA . VAL A 1 533 ? -45.890 20.252 0.282 1.00 34.31 533 VAL A CA 1
ATOM 4069 C C . VAL A 1 533 ? -46.457 19.279 -0.751 1.00 34.31 533 VAL A C 1
ATOM 4071 O O . VAL A 1 533 ? -47.290 18.440 -0.413 1.00 34.31 533 VAL A O 1
ATOM 4074 N N . ILE A 1 534 ? -46.013 19.389 -2.005 1.00 32.62 534 ILE A N 1
ATOM 4075 C CA . ILE A 1 534 ? -46.263 18.393 -3.053 1.00 32.62 534 ILE A CA 1
ATOM 4076 C C . ILE A 1 534 ? -44.956 17.627 -3.267 1.00 32.62 534 ILE A C 1
ATOM 4078 O O . ILE A 1 534 ? -44.051 18.116 -3.940 1.00 32.62 534 ILE A O 1
ATOM 4082 N N . CYS A 1 535 ? -44.872 16.419 -2.715 1.00 36.81 535 CYS A N 1
ATOM 4083 C CA . CYS A 1 535 ? -43.921 15.402 -3.160 1.00 36.81 535 CYS A CA 1
ATOM 4084 C C . CYS A 1 535 ? -44.644 14.521 -4.194 1.00 36.81 535 CYS A C 1
ATOM 4086 O O . CYS A 1 535 ? -45.700 13.974 -3.864 1.00 36.81 535 CYS A O 1
ATOM 4088 N N . PRO A 1 536 ? -44.146 14.346 -5.431 1.00 33.00 536 PRO A N 1
ATOM 4089 C CA . PRO A 1 536 ? -44.759 13.404 -6.357 1.00 33.00 536 PRO A CA 1
ATOM 4090 C C . PRO A 1 536 ? -44.491 11.977 -5.855 1.00 33.00 536 PRO A C 1
ATOM 4092 O O . PRO A 1 536 ? -43.355 11.517 -5.907 1.00 33.00 536 PRO A O 1
ATOM 4095 N N . GLY A 1 537 ? -45.528 11.287 -5.367 1.00 39.75 537 GLY A N 1
ATOM 4096 C CA . GLY A 1 537 ? -45.491 9.839 -5.112 1.00 39.75 537 GLY A CA 1
ATOM 4097 C C . GLY A 1 537 ? -45.597 9.360 -3.658 1.00 39.75 537 GLY A C 1
ATOM 4098 O O . GLY A 1 537 ? -45.647 8.152 -3.468 1.00 39.75 537 GLY A O 1
ATOM 4099 N N . MET A 1 538 ? -45.688 10.240 -2.654 1.00 37.53 538 MET A N 1
ATOM 4100 C CA . MET A 1 538 ? -46.018 9.843 -1.269 1.00 37.53 538 MET A CA 1
ATOM 4101 C C . MET A 1 538 ? -47.446 10.250 -0.902 1.00 37.53 538 MET A C 1
ATOM 4103 O O . MET A 1 538 ? -47.893 11.346 -1.249 1.00 37.53 538 MET A O 1
ATOM 4107 N N . ALA A 1 539 ? -48.163 9.379 -0.188 1.00 39.97 539 ALA A N 1
ATOM 4108 C CA . ALA A 1 539 ? -49.476 9.708 0.352 1.00 39.97 539 ALA A CA 1
ATOM 4109 C C . ALA A 1 539 ? -49.324 10.646 1.564 1.00 39.97 539 ALA A C 1
ATOM 4111 O O . ALA A 1 539 ? -48.487 10.427 2.436 1.00 39.97 539 ALA A O 1
ATOM 4112 N N . GLU A 1 540 ? -50.167 11.680 1.652 1.00 39.28 540 GLU A N 1
ATOM 4113 C CA . GLU A 1 540 ? -50.115 12.732 2.688 1.00 39.28 540 GLU A CA 1
ATOM 4114 C C . GLU A 1 540 ? -50.082 12.189 4.135 1.00 39.28 540 GLU A C 1
ATOM 4116 O O . GLU A 1 540 ? -49.540 12.822 5.043 1.00 39.28 540 GLU A O 1
ATOM 4121 N N . ALA A 1 541 ? -50.639 10.996 4.355 1.00 43.66 541 ALA A N 1
ATOM 4122 C CA . ALA A 1 541 ? -50.698 10.347 5.660 1.00 43.66 541 ALA A CA 1
ATOM 4123 C C . ALA A 1 541 ? -49.329 9.859 6.175 1.00 43.66 541 ALA A C 1
ATOM 4125 O O . ALA A 1 541 ? -49.092 9.902 7.381 1.00 43.66 541 ALA A O 1
ATOM 4126 N N . GLU A 1 542 ? -48.419 9.442 5.290 1.00 44.59 542 GLU A N 1
ATOM 4127 C CA . GLU A 1 542 ? -47.106 8.890 5.666 1.00 44.59 542 GLU A CA 1
ATOM 4128 C C . GLU A 1 542 ? -46.147 10.000 6.122 1.00 44.59 542 GLU A C 1
ATOM 4130 O O . GLU A 1 542 ? -45.426 9.851 7.107 1.00 44.59 542 GLU A O 1
ATOM 4135 N N . VAL A 1 543 ? -46.234 11.171 5.485 1.00 38.84 543 VAL A N 1
ATOM 4136 C CA . VAL A 1 543 ? -45.449 12.364 5.844 1.00 38.84 543 VAL A CA 1
ATOM 4137 C C . VAL A 1 543 ? -45.878 12.932 7.204 1.00 38.84 543 VAL A C 1
ATOM 4139 O O . VAL A 1 543 ? -45.039 13.359 7.995 1.00 38.84 543 VAL A O 1
ATOM 4142 N N . ARG A 1 544 ? -47.178 12.898 7.533 1.00 39.31 544 ARG A N 1
ATOM 4143 C CA . ARG A 1 544 ? -47.684 13.376 8.837 1.00 39.31 544 ARG A CA 1
ATOM 4144 C C . ARG A 1 544 ? -47.279 12.483 10.012 1.00 39.31 544 ARG A C 1
ATOM 4146 O O . ARG A 1 544 ? -47.176 12.990 11.126 1.00 39.31 544 ARG A O 1
ATOM 4153 N N . ALA A 1 545 ? -47.055 11.190 9.783 1.00 41.56 545 ALA A N 1
ATOM 4154 C CA . ALA A 1 545 ? -46.640 10.257 10.830 1.00 41.56 545 ALA A CA 1
ATOM 4155 C C . ALA A 1 545 ? -45.164 10.441 11.233 1.00 41.56 545 ALA A C 1
ATOM 4157 O O . ALA A 1 545 ? -44.834 10.296 12.406 1.00 41.56 545 ALA A O 1
ATOM 4158 N N . ALA A 1 546 ? -44.296 10.820 10.289 1.00 38.78 546 ALA A N 1
ATOM 4159 C CA . ALA A 1 546 ? -42.867 11.033 10.535 1.00 38.78 546 ALA A CA 1
ATOM 4160 C C . ALA A 1 546 ? -42.538 12.380 11.215 1.00 38.78 546 ALA A C 1
ATOM 4162 O O . ALA A 1 546 ? -41.467 12.528 11.796 1.00 38.78 546 ALA A O 1
ATOM 4163 N N . CYS A 1 547 ? -43.446 13.362 11.163 1.00 33.22 547 CYS A N 1
ATOM 4164 C CA . CYS A 1 547 ? -43.224 14.724 11.670 1.00 33.22 547 CYS A CA 1
ATOM 4165 C C . CYS A 1 547 ? -43.995 15.058 12.963 1.00 33.22 547 CYS A C 1
ATOM 4167 O O . CYS A 1 547 ? -44.278 16.233 13.212 1.00 33.22 547 CYS A O 1
ATOM 4169 N N . GLN A 1 548 ? -44.365 14.074 13.792 1.00 31.89 548 GLN A N 1
ATOM 4170 C CA . GLN A 1 548 ? -44.915 14.395 15.114 1.00 31.89 548 GLN A CA 1
ATOM 4171 C C . GLN A 1 548 ? -43.798 14.867 16.062 1.00 31.89 548 GLN A C 1
ATOM 4173 O O . GLN A 1 548 ? -42.811 14.153 16.227 1.00 31.89 548 GLN A O 1
ATOM 4178 N N . PRO A 1 549 ? -43.940 16.032 16.721 1.00 33.84 549 PRO A N 1
ATOM 4179 C CA . PRO A 1 549 ? -43.033 16.419 17.788 1.00 33.84 549 PRO A CA 1
ATOM 4180 C C . PRO A 1 549 ? -43.286 15.507 18.991 1.00 33.84 549 PRO A C 1
ATOM 4182 O O . PRO A 1 549 ? -44.386 15.499 19.547 1.00 33.84 549 PRO A O 1
ATOM 4185 N N . SER A 1 550 ? -42.277 14.748 19.413 1.00 34.38 550 SER A N 1
ATOM 4186 C CA . SER A 1 550 ? -42.241 14.255 20.785 1.00 34.38 550 SER A CA 1
ATOM 4187 C C . SER A 1 550 ? -41.933 15.448 21.689 1.00 34.38 550 SER A C 1
ATOM 4189 O O . SER A 1 550 ? -40.788 15.882 21.701 1.00 34.38 550 SER A O 1
ATOM 4191 N N . GLY A 1 551 ? -42.966 15.966 22.365 1.00 34.50 551 GLY A N 1
ATOM 4192 C CA . GLY A 1 551 ? -42.893 16.778 23.593 1.00 34.50 551 GLY A CA 1
ATOM 4193 C C . GLY A 1 551 ? -41.860 17.892 23.643 1.00 34.50 551 GLY A C 1
ATOM 4194 O O . GLY A 1 551 ? -40.700 17.572 23.975 1.00 34.50 551 GLY A O 1
#

Secondary structure (DSSP, 8-state):
-B--S--SSS--SHHHHHHHHHHHHHHS-BTTB--EEES-HHHHHHHSS-SSPPHHHHHSSS--HHHHEEEEEETTTSSTTTTTTS---TTSGGGTS-HHHHHHHHHHHHHTTS-EEEE--SS--TT----HHHHHHHHHHTTEEEEE-SS-HHHHHHHHHTT-HHHHHHHSS--EEEEEEE--SEEETT-EEEEEEEEEE-SSS--SS----EEEEEEE----TTB-PPP-SS-GGGGTTPPPSEE--SS--TT-S--EEEEEEEE-SSEEEEEEEESS--TT-SSGGG-TTEEEEEESSS-TTSSBTTTTBSEEEETTEEEE-TTS-S-S-EEEEPEEEEEEES-SSSS-EEEEEEEEETT-B-TTS-BS-SSSEEEEEEEEE-TTT--EEEEPPPEEEE------EEEEEEEE-S--GGG--GGG-SEEEEEEEE-----TT-EEEEEEE---SSHHHHT-GGGS------GGG---EETTTTEEEEEEEEEE-TT--EEEEETTEEEEE---TT-----------SS----TT--HHHHHHHT----

Organism: NCBI:txid73025